Protein AF-A0A199W7E4-F1 (afdb_monomer)

pLDDT: mean 77.54, std 23.07, range [23.61, 98.75]

Sequence (574 aa):
AHVDGQVSFHVINKCPFRVWPAAAPNTGHPVIADGGGFLLQPGQGKQVKAPPTWSGRLWGRTGCSFGSGSGSGSGSGSEPAGCQTGDCQGLLSCNGTIGMPPATLVEVSLQEDKSKPSFYDVSLVDGYNLPIAVSTRAADRNCLINGCTKSPNSVCPRELSVTDGSGGAVVACKSACLAFDLDVFCCRNSYGTPETCKPTMYSKMFKDACPSYFSYAYDSPPPLVNCYSKEYKERKKEREKEKSPSTFPIPNSPKMAKLYAAIIIISVLSLCTWGAMCATFTIRNNCGYTVWPGMLSGAGTAPLSTTGFALASGQSSSMDVPSGWSGRFWGRTLCSADATTGVFSCATGDCGSGTVACSGTGAAPPATLAEFTLDGSGGMDFYDVSLVDGYNLPMLVVPQGGTAGNCTATGCLVDLNGVCPSDLKVVLSAANGGGAAVACKSACEAFGSPQYCCSGAYGNPSTCKPSAYSEFFKNACPRAYSYAYDDATSTFTCAGANYLITFCPSTASQKSSGVNSQAAGLPLVNDTMVFLGGDSEDDTSSSAASLAAAPRRALSFALALLTLSLLLLKQQLF

Mean predicted aligned error: 19.34 Å

Radius of gyration: 33.79 Å; Cα contacts (8 Å, |Δi|>4): 1189; chains: 1; bounding box: 88×108×89 Å

Organism: Ananas comosus (NCBI:txid4615)

Nearest PDB structures (foldseek):
  3zs3-assembly1_A  TM=9.527E-01  e=3.926E-29  Malus domestica
  2ahn-assembly1_A  TM=9.526E-01  e=4.901E-29  Prunus avium
  4l2j-assembly1_A  TM=9.135E-01  e=2.769E-21  Calotropis procera
  7p23-assembly2_B  TM=8.606E-01  e=9.909E-21  Puccinia graminis f. sp. tritici CRL 75-36-700-3
  1aun-assembly1_A  TM=9.208E-01  e=1.499E-19  Nicotiana tabacum

Foldseek 3Di:
DDPPQKDKDKDFAQDQAKKKKFWAFDPPFAGKDVLGIDIDHHGDIDIIIGHQFTWTKMFIFAQADAPPDPDDDDDDDDDDQFTLAQTQNSDRRNNRGGGQDPTWMKTWGGHSPLVWFTKIAIACQRWYQDWDWFADPPGDVLRIQHTFPADLQVQADPLQFDAPVPPRRGRTGGQPCRRPVDCLRQCDDQSVDLVQNDQDLQLVSVCNRRVLHHSHDNDPPHSMRTHGNDPDDDDDDDDDDDDDDDDDDDDDDDDDDDPDPPVVVVVVVPPPPPDFLWFKEKEFEQDQAKWKKAWAWDPPFDDFPFGIDIAGHGDMDMGTHGAQTWTKMWIFPQWDQDPPPRFIFGPFQTFPPSDRTNPRGGGQDPTWMKTWGALPDPQKIKIFIACQSFYFFWKKKAWAPFDDFQRFMYIQQADCQVVADPLFWDWDQDPVRDIGTGTGGFPCRRPVDCLRQCDDQSVDPVRRDDGSRLVVSCLFAVQHHSHDPPPQRPIGITHSTHMYMYTNDDPVVQPPTDADPSNNPPGRGNVSDDRDDDDDDDDDDDDDDDDDDDDDDDDDDDPDDPPPVVPPPVPPDD

Secondary structure (DSSP, 8-state):
------EEEEEE--SSS-B--EEEEPTTSPP-HHHHB--B-TT-EEEEEE-TT-EEEEE--BS-B--S--S-----S----B-SBS--TT-SS-TTPPPPSS--EEEEE--SSTTSPEEEEEE-TT-BSS---EE-SS--GGGEEPPPSS-GGGT--GGGEEE-SSS--EEEE--HHHHH--HHHHT-GGG-STTT----HHHHHHHHH-TTSB-STT-SS---EEE----S---------------------------SSSHHHHHHHGGG-----PEEEEEEE-SSS-BEEEEEEPTTSPPPS-SB--B-TT-EEEEEEPTT-EEEEEEEEEEEE-TTT--EEEEES--SSSSSS-TT--PPSS--EEEEETT-TTS-EEEEEE-TT-BSS-EEEEEES--EE----EEE-S--TTT--GGGEEEEEPTTS-EEEEEE--HHHHH--TTTTT-GGG-STTT----HHHHHHHHH-TTSB-STT-HHHH-EEEES-EEEEEES--GGGGGGPPPPSSSTT--SS-TTS-----PPP------------------------SSSGGGTSSS---

Solvent-accessible surface area (backbone atoms only — not comparable to full-atom values): 33000 Å² total; per-residue (Å²): 140,82,94,84,64,67,45,72,50,73,52,62,36,81,48,98,49,65,35,34,41,36,30,20,38,38,96,93,42,74,62,36,48,81,42,4,16,46,84,28,53,54,72,33,68,49,80,33,61,41,60,29,65,40,34,31,39,36,40,61,24,36,74,66,41,73,70,100,63,95,65,97,69,96,74,93,72,99,67,79,55,21,38,74,31,23,28,28,90,38,40,70,44,24,67,39,47,63,57,42,71,31,24,28,35,34,41,40,41,41,46,66,53,75,92,42,53,25,39,38,41,37,35,28,53,48,5,33,50,63,81,64,64,49,67,46,93,65,76,44,80,81,40,49,38,60,48,47,85,44,63,55,46,82,69,46,51,77,84,32,46,36,59,66,88,78,82,68,50,52,60,24,20,42,20,58,25,78,58,66,74,40,41,68,54,58,40,34,79,89,15,57,43,67,90,57,24,51,88,45,75,66,27,46,54,45,28,75,20,21,75,43,34,32,30,39,95,61,44,79,83,63,49,68,34,69,42,60,90,64,95,72,87,80,88,88,86,87,83,89,87,87,89,84,89,88,87,90,91,86,85,82,86,83,87,87,83,92,88,69,76,67,59,64,62,57,65,62,74,66,73,85,73,81,69,84,66,51,32,46,37,34,46,31,29,54,33,101,50,61,34,32,41,38,33,32,59,35,94,95,36,72,78,62,99,63,23,31,47,83,38,47,51,72,37,70,52,73,48,76,41,60,66,55,32,31,31,41,37,36,57,21,38,76,64,51,59,43,92,88,78,62,42,29,51,38,78,30,21,30,36,87,55,40,44,69,40,20,81,76,34,57,64,42,72,30,24,31,36,37,41,42,31,33,58,35,86,91,54,26,24,38,39,32,16,35,29,52,52,7,30,44,65,20,33,35,41,36,59,40,85,48,76,44,79,56,44,42,58,25,14,33,53,59,79,53,30,86,74,36,54,80,85,31,44,41,65,47,79,43,98,87,78,49,70,46,55,58,20,21,38,19,57,26,81,56,61,74,38,44,66,54,58,40,31,79,92,15,59,44,74,90,61,24,62,90,45,77,65,30,46,51,48,28,61,54,13,46,24,19,23,29,39,97,72,42,56,93,59,17,71,35,37,24,18,80,40,29,39,40,39,28,33,40,49,61,79,79,65,66,83,77,60,57,84,37,92,83,52,64,85,62,50,61,54,38,80,77,61,84,76,83,71,85,78,78,92,79,90,80,90,85,89,85,84,89,82,89,87,84,89,82,87,87,87,87,87,85,96,82,78,84,79,65,70,82,72,72,69,84,75,75,75,136

InterPro domains:
  IPR001938 Thaumatin family [PF00314] (13-232)
  IPR001938 Thaumatin family [PF00314] (285-505)
  IPR001938 Thaumatin family [PR00347] (280-292)
  IPR001938 Thaumatin family [PR00347] (328-339)
  IPR001938 Thaumatin family [PR00347] (381-397)
  IPR001938 Thaumatin family [PR00347] (495-504)
  IPR001938 Thaumatin family [PS51367] (9-227)
  IPR001938 Thaumatin family [PS51367] (279-505)
  IPR001938 Thaumatin family [PTHR31048] (269-505)
  IPR001938 Thaumatin family [SM00205] (9-233)
  IPR001938 Thaumatin family [SM00205] (281-505)
  IPR017949 Thaumatin, conserved site [PS00316] (342-358)
  IPR037176 Osmotin/thaumatin-like superfamily [G3DSA:2.60.110.10] (7-235)
  IPR037176 Osmotin/thaumatin-like superfamily [G3DSA:2.60.110.10] (279-505)
  IPR037176 Osmotin/thaumatin-like superfamily [SSF49870] (9-233)
  IPR037176 Osmotin/thaumatin-like superfamily [SSF49870] (279-506)

Structure (mmCIF, N/CA/C/O backbone):
data_AF-A0A199W7E4-F1
#
_entry.id   AF-A0A199W7E4-F1
#
loop_
_atom_site.group_PDB
_atom_site.id
_atom_site.type_symbol
_atom_site.label_atom_id
_atom_site.label_alt_id
_atom_site.label_comp_id
_atom_site.label_asym_id
_atom_site.label_entity_id
_atom_site.label_seq_id
_atom_site.pdbx_PDB_ins_code
_atom_site.Cartn_x
_atom_site.Cartn_y
_atom_site.Cartn_z
_atom_site.occupancy
_atom_site.B_iso_or_equiv
_atom_site.auth_seq_id
_atom_site.auth_comp_id
_atom_site.auth_asym_id
_atom_site.auth_atom_id
_atom_site.pdbx_PDB_model_num
ATOM 1 N N . ALA A 1 1 ? -27.352 -1.683 56.230 1.00 33.16 1 ALA A N 1
ATOM 2 C CA . ALA A 1 1 ? -26.267 -1.444 55.256 1.00 33.16 1 ALA A CA 1
ATOM 3 C C . ALA A 1 1 ? -26.898 -1.205 53.891 1.00 33.16 1 ALA A C 1
ATOM 5 O O . ALA A 1 1 ? -27.789 -1.965 53.538 1.00 33.16 1 ALA A O 1
ATOM 6 N N . HIS A 1 2 ? -26.491 -0.161 53.167 1.00 28.25 2 HIS A N 1
ATOM 7 C CA . HIS A 1 2 ? -26.957 0.127 51.805 1.00 28.25 2 HIS A CA 1
ATOM 8 C C . HIS A 1 2 ? -25.757 -0.019 50.865 1.00 28.25 2 HIS A C 1
ATOM 10 O O . HIS A 1 2 ? -24.744 0.644 51.076 1.00 28.25 2 HIS A O 1
ATOM 16 N N . VAL A 1 3 ? -25.838 -0.914 49.878 1.00 39.19 3 VAL A N 1
ATOM 17 C CA . VAL A 1 3 ? -24.783 -1.094 48.866 1.00 39.19 3 VAL A CA 1
ATOM 18 C C . VAL A 1 3 ? -25.132 -0.203 47.682 1.00 39.19 3 VAL A C 1
ATOM 20 O O . VAL A 1 3 ? -25.842 -0.625 46.773 1.00 39.19 3 VAL A O 1
ATOM 23 N N . ASP A 1 4 ? -24.685 1.051 47.734 1.00 46.12 4 ASP A N 1
ATOM 24 C CA . ASP A 1 4 ? -25.106 2.096 46.797 1.00 46.12 4 ASP A CA 1
ATOM 25 C C . ASP A 1 4 ? -23.898 2.693 46.056 1.00 46.12 4 ASP A C 1
ATOM 27 O O . ASP A 1 4 ? -23.243 3.632 46.509 1.00 46.12 4 ASP A O 1
ATOM 31 N N . GLY A 1 5 ? -23.544 2.058 44.935 1.00 60.34 5 GLY A N 1
ATOM 32 C CA . GLY A 1 5 ? -22.316 2.357 44.191 1.00 60.34 5 GLY A CA 1
ATOM 33 C C . GLY A 1 5 ? -22.084 1.509 42.935 1.00 60.34 5 GLY A C 1
ATOM 34 O O . GLY A 1 5 ? -20.946 1.357 42.513 1.00 60.34 5 GLY A O 1
ATOM 35 N N . GLN A 1 6 ? -23.124 0.916 42.339 1.00 71.62 6 GLN A N 1
ATOM 36 C CA . GLN A 1 6 ? -22.974 0.103 41.122 1.00 71.62 6 GLN A CA 1
ATOM 37 C C . GLN A 1 6 ? -22.998 0.967 39.856 1.00 71.62 6 GLN A C 1
ATOM 39 O O . GLN A 1 6 ? -23.908 1.774 39.659 1.00 71.62 6 GLN A O 1
ATOM 44 N N . VAL A 1 7 ? -22.047 0.741 38.948 1.00 81.25 7 VAL A N 1
ATOM 45 C CA . VAL A 1 7 ? -22.056 1.357 37.614 1.00 81.25 7 VAL A CA 1
ATOM 46 C C . VAL A 1 7 ? -23.039 0.601 36.721 1.00 81.25 7 VAL A C 1
ATOM 48 O O . VAL A 1 7 ? -23.151 -0.621 36.795 1.00 81.25 7 VAL A O 1
ATOM 51 N N . SER A 1 8 ? -23.792 1.331 35.895 1.00 87.50 8 SER A N 1
ATOM 52 C CA . SER A 1 8 ? -24.860 0.774 35.056 1.00 87.50 8 SER A CA 1
ATOM 53 C C . SER A 1 8 ? -24.598 1.030 33.572 1.00 87.50 8 SER A C 1
ATOM 55 O O . SER A 1 8 ? -24.928 2.096 33.043 1.00 87.50 8 SER A O 1
ATOM 57 N N . PHE A 1 9 ? -24.049 0.032 32.882 1.00 90.00 9 PHE A N 1
ATOM 58 C CA . PHE A 1 9 ? -23.959 0.022 31.424 1.00 90.00 9 PHE A CA 1
ATOM 59 C C . PHE A 1 9 ? -25.364 -0.087 30.818 1.00 90.00 9 PHE A C 1
ATOM 61 O O . PHE A 1 9 ? -26.218 -0.817 31.320 1.00 90.00 9 PHE A O 1
ATOM 68 N N . HIS A 1 10 ? -25.615 0.643 29.734 1.00 91.19 10 HIS A N 1
ATOM 69 C CA . HIS A 1 10 ? -26.895 0.634 29.025 1.00 91.19 10 HIS A CA 1
ATOM 70 C C . HIS A 1 10 ? -26.652 0.154 27.594 1.00 91.19 10 HIS A C 1
ATOM 72 O O . HIS A 1 10 ? -26.363 0.947 26.702 1.00 91.19 10 HIS A O 1
ATOM 78 N N . VAL A 1 11 ? -26.718 -1.163 27.396 1.00 93.62 11 VAL A N 1
ATOM 79 C CA . VAL A 1 11 ? -26.432 -1.802 26.107 1.00 93.62 11 VAL A CA 1
ATOM 80 C C . VAL A 1 11 ? -27.688 -1.721 25.245 1.00 93.62 11 VAL A C 1
ATOM 82 O O . VAL A 1 11 ? -28.741 -2.199 25.665 1.00 93.62 11 VAL A O 1
ATOM 85 N N . ILE A 1 12 ? -27.600 -1.098 24.067 1.00 93.50 12 ILE A N 1
ATOM 86 C CA . ILE A 1 12 ? -28.739 -0.858 23.167 1.00 93.50 12 ILE A CA 1
ATOM 87 C C . ILE A 1 12 ? -28.395 -1.382 21.774 1.00 93.50 12 ILE A C 1
ATOM 89 O O . ILE A 1 12 ? -27.445 -0.909 21.153 1.00 93.50 12 ILE A O 1
ATOM 93 N N . ASN A 1 13 ? -29.189 -2.321 21.263 1.00 95.12 13 ASN A N 1
ATOM 94 C CA . ASN A 1 13 ? -29.052 -2.808 19.899 1.00 95.12 13 ASN A CA 1
ATOM 95 C C . ASN A 1 13 ? -29.712 -1.815 18.927 1.00 95.12 13 ASN A C 1
ATOM 97 O O . ASN A 1 13 ? -30.933 -1.670 18.911 1.00 95.12 13 ASN A O 1
ATOM 101 N N . LYS A 1 14 ? -28.903 -1.139 18.105 1.00 92.94 14 LYS A N 1
ATOM 102 C CA . LYS A 1 14 ? -29.370 -0.279 17.001 1.00 92.94 14 LYS A CA 1
ATOM 103 C C . LYS A 1 14 ? -29.241 -0.937 15.620 1.00 92.94 14 LYS A C 1
ATOM 105 O O . LYS A 1 14 ? -29.553 -0.299 14.619 1.00 92.94 14 LYS A O 1
ATOM 110 N N . CYS A 1 15 ? -28.781 -2.184 15.548 1.00 91.44 15 CYS A N 1
ATOM 111 C CA . CYS A 1 15 ? -28.706 -2.939 14.303 1.00 91.44 15 CYS A CA 1
ATOM 112 C C . CYS A 1 15 ? -30.115 -3.386 13.859 1.00 91.44 15 CYS A C 1
ATOM 114 O O . CYS A 1 15 ? -30.977 -3.626 14.707 1.00 91.44 15 CYS A O 1
ATOM 116 N N . PRO A 1 16 ? -30.359 -3.570 12.548 1.00 91.81 16 PRO A N 1
ATOM 117 C CA . PRO A 1 16 ? -31.637 -4.072 12.030 1.00 91.81 16 PRO A CA 1
ATOM 118 C C . PRO A 1 16 ? -31.847 -5.583 12.267 1.00 91.81 16 PRO A C 1
ATOM 120 O O . PRO A 1 16 ? -32.847 -6.144 11.829 1.00 91.81 16 PRO A O 1
ATOM 123 N N . PHE A 1 17 ? -30.917 -6.252 12.953 1.00 92.44 17 PHE A N 1
ATOM 124 C CA . PHE A 1 17 ? -30.911 -7.690 13.223 1.00 92.44 17 PHE A CA 1
ATOM 125 C C . PHE A 1 17 ? -30.675 -7.989 14.713 1.00 92.44 17 PHE A C 1
ATOM 127 O O . PHE A 1 17 ? -30.262 -7.123 15.489 1.00 92.44 17 PHE A O 1
ATOM 134 N N . ARG A 1 18 ? -30.941 -9.236 15.125 1.00 94.62 18 ARG A N 1
ATOM 135 C CA . ARG A 1 18 ? -30.674 -9.720 16.490 1.00 94.62 18 ARG A CA 1
ATOM 136 C C . ARG A 1 18 ? -29.175 -9.692 16.787 1.00 94.62 18 ARG A C 1
ATOM 138 O O . ARG A 1 18 ? -28.386 -10.229 16.013 1.00 94.62 18 ARG A O 1
ATOM 145 N N . VAL A 1 19 ? -28.811 -9.115 17.927 1.00 95.81 19 VAL A N 1
ATOM 146 C CA . VAL A 1 19 ? -27.446 -9.131 18.469 1.00 95.81 19 VAL A CA 1
ATOM 147 C C . VAL A 1 19 ? -27.499 -9.801 19.832 1.00 95.81 19 VAL A C 1
ATOM 149 O O . VAL A 1 19 ? -28.444 -9.587 20.593 1.00 95.81 19 VAL A O 1
ATOM 152 N N . TRP A 1 20 ? -26.477 -10.584 20.162 1.00 96.50 20 TRP A N 1
ATOM 153 C CA . TRP A 1 20 ? -26.335 -11.191 21.481 1.00 96.50 20 TRP A CA 1
ATOM 154 C C . TRP A 1 20 ? -25.120 -10.607 22.204 1.00 96.50 20 TRP A C 1
ATOM 156 O O . TRP A 1 20 ? -24.016 -11.138 22.053 1.00 96.50 20 TRP A O 1
ATOM 166 N N . PRO A 1 21 ? -25.270 -9.502 22.961 1.00 96.62 21 PRO A N 1
ATOM 167 C CA . PRO A 1 21 ? -24.184 -8.986 23.776 1.00 96.62 21 PRO A CA 1
ATOM 168 C C . PRO A 1 21 ? -23.627 -10.033 24.744 1.00 96.62 21 PRO A C 1
ATOM 170 O O . PRO A 1 21 ? -24.327 -10.954 25.183 1.00 96.62 21 PRO A O 1
ATOM 173 N N . ALA A 1 22 ? -22.357 -9.862 25.079 1.00 95.50 22 ALA A N 1
ATOM 174 C CA . ALA A 1 22 ? -21.629 -10.671 26.038 1.00 95.50 22 ALA A CA 1
ATOM 175 C C . ALA A 1 22 ? -20.619 -9.820 26.817 1.00 95.50 22 ALA A C 1
ATOM 177 O O . ALA A 1 22 ? -20.284 -8.705 26.408 1.00 95.50 22 ALA A O 1
ATOM 178 N N . ALA A 1 23 ? -20.185 -10.332 27.968 1.00 94.69 23 ALA A N 1
ATOM 179 C CA . ALA A 1 23 ? -19.208 -9.676 28.827 1.00 94.69 23 ALA A CA 1
ATOM 180 C C . ALA A 1 23 ? -18.356 -10.698 29.591 1.00 94.69 23 ALA A C 1
ATOM 182 O O . ALA A 1 23 ? -18.888 -11.636 30.191 1.00 94.69 23 ALA A O 1
ATOM 183 N N . ALA A 1 24 ? -17.045 -10.462 29.624 1.00 92.88 24 ALA A N 1
ATOM 184 C CA . ALA A 1 24 ? -16.061 -11.276 30.328 1.00 92.88 24 ALA A CA 1
ATOM 185 C C . ALA A 1 24 ? -15.242 -10.380 31.277 1.00 92.88 24 ALA A C 1
ATOM 187 O O . ALA A 1 24 ? -14.741 -9.339 30.843 1.00 92.88 24 ALA A O 1
ATOM 188 N N . PRO A 1 25 ? -15.118 -10.730 32.568 1.00 90.69 25 PRO A N 1
ATOM 189 C CA . PRO A 1 25 ? -14.286 -9.986 33.504 1.00 90.69 25 PRO A CA 1
ATOM 190 C C . PRO A 1 25 ? -12.796 -10.241 33.254 1.00 90.69 25 PRO A C 1
ATOM 192 O O . PRO A 1 25 ? -12.405 -11.322 32.814 1.00 90.69 25 PRO A O 1
ATOM 195 N N . ASN A 1 26 ? -11.954 -9.280 33.629 1.00 86.19 26 ASN A N 1
ATOM 196 C CA . ASN A 1 26 ? -10.534 -9.545 33.847 1.00 86.19 26 ASN A CA 1
ATOM 197 C C . ASN A 1 26 ? -10.338 -10.316 35.169 1.00 86.19 26 ASN A C 1
ATOM 199 O O . ASN A 1 26 ? -11.190 -10.275 36.063 1.00 86.19 26 ASN A O 1
ATOM 203 N N . THR A 1 27 ? -9.220 -11.036 35.299 1.00 84.12 27 THR A N 1
ATOM 204 C CA . THR A 1 27 ? -8.922 -11.913 36.446 1.00 84.12 27 THR A CA 1
ATOM 205 C C . THR A 1 27 ? -9.117 -11.200 37.787 1.00 84.12 27 THR A C 1
ATOM 207 O O . THR A 1 27 ? -8.479 -10.187 38.056 1.00 84.12 27 THR A O 1
ATOM 210 N N . GLY A 1 28 ? -9.988 -11.748 38.640 1.00 82.75 28 GLY A N 1
ATOM 211 C CA . GLY A 1 28 ? -10.334 -11.181 39.951 1.00 82.75 28 GLY A CA 1
ATOM 212 C C . GLY A 1 28 ? -11.639 -10.374 39.991 1.00 82.75 28 GLY A C 1
ATOM 213 O O . GLY A 1 28 ? -12.135 -10.097 41.082 1.00 82.75 28 GLY A O 1
ATOM 214 N N . HIS A 1 29 ? -12.246 -10.046 38.845 1.00 89.06 29 HIS A N 1
ATOM 215 C CA . HIS A 1 29 ? -13.556 -9.388 38.786 1.00 89.06 29 HIS A CA 1
ATOM 216 C C . HIS A 1 29 ? -14.704 -10.395 38.546 1.00 89.06 29 HIS A C 1
ATOM 218 O O . HIS A 1 29 ? -14.497 -11.441 37.929 1.00 89.06 29 HIS A O 1
ATOM 224 N N . PRO A 1 30 ? -15.937 -10.113 39.015 1.00 91.00 30 PRO A N 1
ATOM 225 C CA . PRO A 1 30 ? -17.079 -11.003 38.814 1.00 91.00 30 PRO A CA 1
ATOM 226 C C . PRO A 1 30 ? -17.654 -10.923 37.392 1.00 91.00 30 PRO A C 1
ATOM 228 O O . PRO A 1 30 ? -17.630 -9.873 36.743 1.00 91.00 30 PRO A O 1
ATOM 231 N N . VAL A 1 31 ? -18.253 -12.029 36.944 1.00 91.38 31 VAL A N 1
ATOM 232 C CA . VAL A 1 31 ? -19.060 -12.085 35.716 1.00 91.38 31 VAL A CA 1
ATOM 233 C C . VAL A 1 31 ? -20.321 -11.229 35.896 1.00 91.38 31 VAL A C 1
ATOM 235 O O . VAL A 1 31 ? -21.041 -11.366 36.884 1.00 91.38 31 VAL A O 1
ATOM 238 N N . ILE A 1 32 ? -20.585 -10.343 34.935 1.00 91.88 32 ILE A N 1
ATOM 239 C CA . ILE A 1 32 ? -21.776 -9.475 34.888 1.00 91.88 32 ILE A CA 1
ATOM 240 C C . ILE A 1 32 ? -22.780 -10.006 33.846 1.00 91.88 32 ILE A C 1
ATOM 242 O O . ILE A 1 32 ? -22.623 -11.116 33.346 1.00 91.88 32 ILE A O 1
ATOM 246 N N . ALA A 1 33 ? -23.811 -9.232 33.490 1.00 85.88 33 ALA A N 1
ATOM 247 C CA . ALA A 1 33 ? -24.683 -9.521 32.340 1.00 85.88 33 ALA A CA 1
ATOM 248 C C . ALA A 1 33 ? -25.373 -10.908 32.357 1.00 85.88 33 ALA A C 1
ATOM 250 O O . ALA A 1 33 ? -25.388 -11.599 31.342 1.00 85.88 33 ALA A O 1
ATOM 251 N N . ASP A 1 34 ? -25.951 -11.298 33.499 1.00 79.12 34 ASP A N 1
ATOM 252 C CA . ASP A 1 34 ? -26.738 -12.532 33.692 1.00 79.12 34 ASP A CA 1
ATOM 253 C C . ASP A 1 34 ? -26.006 -13.805 33.217 1.00 79.12 34 ASP A C 1
ATOM 255 O O . ASP A 1 34 ? -26.480 -14.572 32.377 1.00 79.12 34 ASP A O 1
ATOM 259 N N . GLY A 1 35 ? -24.793 -14.001 33.745 1.00 79.00 35 GLY A N 1
ATOM 260 C CA . GLY A 1 35 ? -23.896 -15.080 33.325 1.00 79.00 35 GLY A CA 1
ATOM 261 C C . GLY A 1 35 ? -23.082 -14.739 32.075 1.00 79.00 35 GLY A C 1
ATOM 262 O O . GLY A 1 35 ? -22.671 -15.635 31.349 1.00 79.00 35 GLY A O 1
ATOM 263 N N . GLY A 1 36 ? -22.830 -13.461 31.797 1.00 83.62 36 GLY A N 1
ATOM 264 C CA . GLY A 1 36 ? -21.912 -13.019 30.747 1.00 83.62 36 GLY A CA 1
ATOM 265 C C . GL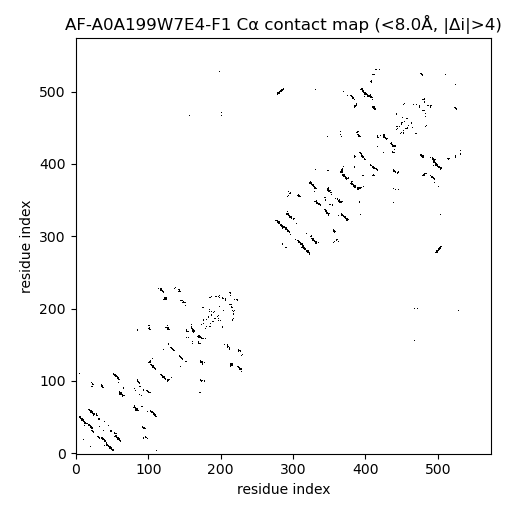Y A 1 36 ? -22.498 -12.965 29.336 1.00 83.62 36 GLY A C 1
ATOM 266 O O . GLY A 1 36 ? -21.728 -12.825 28.392 1.00 83.62 36 GLY A O 1
ATOM 267 N N . GLY A 1 37 ? -23.820 -13.055 29.150 1.00 91.50 37 GLY A N 1
ATOM 268 C CA . GLY A 1 37 ? -24.423 -12.926 27.819 1.00 91.50 37 GLY A CA 1
ATOM 269 C C . GLY A 1 37 ? -25.952 -12.964 27.776 1.00 91.50 37 GLY A C 1
ATOM 270 O O . GLY A 1 37 ? -26.604 -13.564 28.624 1.00 91.50 37 GLY A O 1
ATOM 271 N N . PHE A 1 38 ? -26.536 -12.271 26.793 1.00 94.19 38 PHE A N 1
ATOM 272 C CA . PHE A 1 38 ? -27.989 -12.148 26.611 1.00 94.19 38 PHE A CA 1
ATOM 273 C C . PHE A 1 38 ? -28.361 -11.779 25.163 1.00 94.19 38 PHE A C 1
ATOM 275 O O . PHE A 1 38 ? -27.502 -11.396 24.379 1.00 94.19 38 PHE A O 1
ATOM 282 N N . LEU A 1 39 ? -29.649 -11.868 24.809 1.00 94.31 39 LEU A N 1
ATOM 283 C CA . LEU A 1 39 ? -30.208 -11.419 23.522 1.00 94.31 39 LEU A CA 1
ATOM 284 C C . LEU A 1 39 ? -30.704 -9.961 23.596 1.00 94.31 39 LEU A C 1
ATOM 286 O O . LEU A 1 39 ? -31.342 -9.579 24.577 1.00 94.31 39 LEU A O 1
ATOM 290 N N . LEU A 1 40 ? -30.503 -9.193 22.520 1.00 95.81 40 LEU A N 1
ATOM 291 C CA . LEU A 1 40 ? -31.241 -7.965 22.208 1.00 95.81 40 LEU A CA 1
ATOM 292 C C . LEU A 1 40 ? -31.863 -8.028 20.803 1.00 95.81 40 LEU A C 1
ATOM 294 O O . LEU A 1 40 ? -31.167 -8.174 19.793 1.00 95.81 40 LEU A O 1
ATOM 298 N N . GLN A 1 41 ? -33.177 -7.827 20.732 1.00 96.25 41 GLN A N 1
ATOM 299 C CA . GLN A 1 41 ? -33.892 -7.549 19.483 1.00 96.25 41 GLN A CA 1
ATOM 300 C C . GLN A 1 41 ? -33.492 -6.172 18.906 1.00 96.25 41 GLN A C 1
ATOM 302 O O . GLN A 1 41 ? -32.987 -5.327 19.653 1.00 96.25 41 GLN A O 1
ATOM 307 N N . PRO A 1 42 ? -33.720 -5.904 17.606 1.00 95.31 42 PRO A N 1
ATOM 308 C CA . PRO A 1 42 ? -33.556 -4.569 17.025 1.00 95.31 42 PRO A CA 1
ATOM 309 C C . PRO A 1 42 ? -34.284 -3.486 17.836 1.00 95.31 42 PRO A C 1
ATOM 311 O O . PRO A 1 42 ? -35.449 -3.644 18.195 1.00 95.31 42 PRO A O 1
ATOM 314 N N . GLY A 1 43 ? -33.590 -2.394 18.158 1.00 91.88 43 GLY A N 1
ATOM 315 C CA . GLY A 1 43 ? -34.104 -1.291 18.980 1.00 91.88 43 GLY A CA 1
ATOM 316 C C . GLY A 1 43 ? -34.168 -1.563 20.491 1.00 91.88 43 GLY A C 1
ATOM 317 O O . GLY A 1 43 ? -34.397 -0.631 21.262 1.00 91.88 43 GLY A O 1
ATOM 318 N N . GLN A 1 44 ? -33.953 -2.802 20.947 1.00 96.06 44 GLN A N 1
ATOM 319 C CA . GLN A 1 44 ? -34.032 -3.159 22.365 1.00 96.06 44 GLN A CA 1
ATOM 320 C C . GLN A 1 44 ? -32.788 -2.694 23.136 1.00 96.06 44 GLN A C 1
ATOM 322 O O . GLN A 1 44 ? -31.659 -2.808 22.658 1.00 96.06 44 GLN A O 1
ATOM 327 N N . GLY A 1 45 ? -32.990 -2.239 24.376 1.00 93.38 45 GLY A N 1
ATOM 328 C CA . GLY A 1 45 ? -31.917 -1.984 25.336 1.00 93.38 45 GLY A CA 1
ATOM 329 C C . GLY A 1 45 ? -32.056 -2.796 26.623 1.00 93.38 45 GLY A C 1
ATOM 330 O O . GLY A 1 45 ? -33.164 -3.158 27.019 1.00 93.38 45 GLY A O 1
ATOM 331 N N . LYS A 1 46 ? -30.929 -3.054 27.293 1.00 93.62 46 LYS A N 1
ATOM 332 C CA . LYS A 1 46 ? -30.853 -3.691 28.616 1.00 93.62 46 LYS A CA 1
ATOM 333 C C . LYS A 1 46 ? -29.828 -2.970 29.494 1.00 93.62 46 LYS A C 1
ATOM 335 O O . LYS A 1 46 ? -28.747 -2.602 29.031 1.00 93.62 46 LYS A O 1
ATOM 340 N N . GLN A 1 47 ? -30.164 -2.781 30.768 1.00 92.38 47 GLN A N 1
ATOM 341 C CA . GLN A 1 47 ? -29.210 -2.315 31.772 1.00 92.38 47 GLN A CA 1
ATOM 342 C C . GLN A 1 47 ? -28.392 -3.503 32.292 1.00 92.38 47 GLN A C 1
ATOM 344 O O . GLN A 1 47 ? -28.959 -4.521 32.682 1.00 92.38 47 GLN A O 1
ATOM 349 N N . VAL A 1 48 ? -27.070 -3.354 32.331 1.00 91.75 48 VAL A N 1
ATOM 350 C CA . VAL A 1 48 ? -26.138 -4.295 32.960 1.00 91.75 48 VAL A CA 1
ATOM 351 C C . VAL A 1 48 ? -25.436 -3.563 34.096 1.00 91.75 48 VAL A C 1
ATOM 353 O O . VAL A 1 48 ? -24.831 -2.514 33.875 1.00 91.75 48 VAL A O 1
ATOM 356 N N . LYS A 1 49 ? -25.517 -4.103 35.313 1.00 90.31 49 LYS A N 1
ATOM 357 C CA . LYS A 1 49 ? -24.839 -3.537 36.484 1.00 90.31 49 LYS A CA 1
ATOM 358 C C . LYS A 1 49 ? -23.468 -4.178 36.685 1.00 90.31 49 LYS A C 1
ATOM 360 O O . LYS A 1 49 ? -23.316 -5.379 36.468 1.00 90.31 49 LYS A O 1
ATOM 365 N N . ALA A 1 50 ? -22.503 -3.383 37.130 1.00 89.44 50 ALA A N 1
ATOM 366 C CA . ALA A 1 50 ? -21.144 -3.807 37.442 1.00 89.44 50 ALA A CA 1
ATOM 367 C C . ALA A 1 50 ? -20.644 -3.170 38.758 1.00 89.44 50 ALA A C 1
ATOM 369 O O . ALA A 1 50 ? -21.104 -2.082 39.130 1.00 89.44 50 ALA A O 1
ATOM 370 N N . PRO A 1 51 ? -19.705 -3.820 39.474 1.00 89.38 51 PRO A N 1
ATOM 371 C CA . PRO A 1 51 ? -18.966 -3.199 40.574 1.00 89.38 51 PRO A CA 1
ATOM 372 C C . PRO A 1 51 ? -18.273 -1.887 40.158 1.00 89.38 51 PRO A C 1
ATOM 374 O O . PRO A 1 51 ? -17.843 -1.774 39.009 1.00 89.38 51 PRO A O 1
ATOM 377 N N . PRO A 1 52 ? -18.087 -0.917 41.073 1.00 81.50 52 PRO A N 1
ATOM 378 C CA . PRO A 1 52 ? -17.441 0.362 40.756 1.00 81.50 52 PRO A CA 1
ATOM 379 C C . PRO A 1 52 ? -15.949 0.245 40.402 1.00 81.50 52 PRO A C 1
ATOM 381 O O . PRO A 1 52 ? -15.392 1.161 39.809 1.00 81.50 52 PRO A O 1
ATOM 384 N N . THR A 1 53 ? -15.316 -0.882 40.728 1.00 84.56 53 THR A N 1
ATOM 385 C CA . THR A 1 53 ? -13.925 -1.229 40.390 1.00 84.56 53 THR A CA 1
ATOM 386 C C . THR A 1 53 ? -13.815 -2.278 39.277 1.00 84.56 53 THR A C 1
ATOM 388 O O . THR A 1 53 ? -12.755 -2.869 39.094 1.00 84.56 53 THR A O 1
ATOM 391 N N . TRP A 1 54 ? -14.904 -2.596 38.564 1.00 89.88 54 TRP A N 1
ATOM 392 C CA . TRP A 1 54 ? -14.901 -3.673 37.567 1.00 89.88 54 TRP A CA 1
ATOM 393 C C . TRP A 1 54 ? -14.011 -3.349 36.362 1.00 89.88 54 TRP A C 1
ATOM 395 O O . TRP A 1 54 ? -14.144 -2.286 35.752 1.00 89.88 54 TRP A O 1
ATOM 405 N N . SER A 1 55 ? -13.161 -4.303 35.984 1.00 88.12 55 SER A N 1
ATOM 406 C CA . SER A 1 55 ? -12.459 -4.304 34.704 1.00 88.12 55 SER A CA 1
ATOM 407 C C . SER A 1 55 ? -12.752 -5.585 33.925 1.00 88.12 55 SER A C 1
ATOM 409 O O . SER A 1 55 ? -12.906 -6.667 34.500 1.00 88.12 55 SER A O 1
ATOM 411 N N . GLY A 1 56 ? -12.845 -5.453 32.606 1.00 88.94 56 GLY A N 1
ATOM 412 C CA . GLY A 1 56 ? -13.192 -6.532 31.693 1.00 88.94 56 GLY A CA 1
ATOM 413 C C . GLY A 1 56 ? -13.561 -6.007 30.311 1.00 88.94 56 GLY A C 1
ATOM 414 O O . GLY A 1 56 ? -13.365 -4.831 29.998 1.00 88.94 56 GLY A O 1
ATOM 415 N N . ARG A 1 57 ? -14.113 -6.901 29.492 1.00 93.44 57 ARG A N 1
ATOM 416 C CA . ARG A 1 57 ? -14.455 -6.665 28.087 1.00 93.44 57 ARG A CA 1
ATOM 417 C C . ARG A 1 57 ? -15.930 -6.941 27.820 1.00 93.44 57 ARG A C 1
ATOM 419 O O . ARG A 1 57 ? -16.505 -7.857 28.411 1.00 93.44 57 ARG A O 1
ATOM 426 N N . LEU A 1 58 ? -16.532 -6.179 26.910 1.00 95.25 58 LEU A N 1
ATOM 427 C CA . LEU A 1 58 ? -17.878 -6.412 26.376 1.00 95.25 58 LEU A CA 1
ATOM 428 C C . LEU A 1 58 ? -17.829 -6.469 24.847 1.00 95.25 58 LEU A C 1
ATOM 430 O O . LEU A 1 58 ? -17.072 -5.731 24.229 1.00 95.25 58 LEU A O 1
ATOM 434 N N . TRP A 1 59 ? -18.654 -7.309 24.224 1.00 97.00 59 TRP A N 1
ATOM 435 C CA . TRP A 1 59 ? -18.749 -7.404 22.762 1.00 97.00 59 TRP A CA 1
ATOM 436 C C . TRP A 1 59 ? -20.162 -7.794 22.318 1.00 97.00 59 TRP A C 1
ATOM 438 O O . TRP A 1 59 ? -21.011 -8.170 23.131 1.00 97.00 59 TRP A O 1
ATOM 448 N N . GLY A 1 60 ? -20.432 -7.679 21.018 1.00 95.44 60 GLY A N 1
ATOM 449 C CA . GLY A 1 60 ? -21.666 -8.157 20.393 1.00 95.44 60 GLY A CA 1
ATOM 450 C C . GLY A 1 60 ? -21.415 -9.393 19.533 1.00 95.44 60 GLY A C 1
ATOM 451 O O . GLY A 1 60 ? -20.357 -9.519 18.922 1.00 95.44 60 GLY A O 1
ATOM 452 N N . ARG A 1 61 ? -22.398 -10.295 19.467 1.00 95.94 61 ARG A N 1
ATOM 453 C CA . ARG A 1 61 ? -22.348 -11.529 18.667 1.00 95.94 61 ARG A CA 1
ATOM 454 C C . ARG A 1 61 ? -23.467 -11.561 17.632 1.00 95.94 61 ARG A C 1
ATOM 456 O O . ARG A 1 61 ? -24.566 -11.065 17.907 1.00 95.94 61 ARG A O 1
ATOM 463 N N . THR A 1 62 ? -23.199 -12.151 16.468 1.00 93.19 62 THR A N 1
ATOM 464 C CA . THR A 1 62 ? -24.144 -12.242 15.337 1.00 93.19 62 THR A CA 1
ATOM 465 C C . THR A 1 62 ? -24.324 -13.680 14.850 1.00 93.19 62 THR A C 1
ATOM 467 O O . THR A 1 62 ? -23.527 -14.561 15.170 1.00 93.19 62 THR A O 1
ATOM 470 N N . GLY A 1 63 ? -25.397 -13.921 14.086 1.00 89.88 63 GLY A N 1
ATOM 471 C CA . GLY A 1 63 ? -25.659 -15.221 13.457 1.00 89.88 63 GLY A CA 1
ATOM 472 C C . GLY A 1 63 ? -25.865 -16.371 14.448 1.00 89.88 63 GLY A C 1
ATOM 473 O O . GLY A 1 63 ? -25.477 -17.491 14.149 1.00 89.88 63 GLY A O 1
ATOM 474 N N . CYS A 1 64 ? -26.410 -16.101 15.640 1.00 91.06 64 CYS A N 1
ATOM 475 C CA . CYS A 1 64 ? -26.493 -17.107 16.698 1.00 91.06 64 CYS A CA 1
ATOM 476 C C . CYS A 1 64 ? -27.715 -18.032 16.582 1.00 91.06 64 CYS A C 1
ATOM 478 O O . CYS A 1 64 ? -28.858 -17.555 16.560 1.00 91.06 64 CYS A O 1
ATOM 480 N N . SER A 1 65 ? -27.468 -19.346 16.617 1.00 87.62 65 SER A N 1
ATOM 481 C CA . SER A 1 65 ? -28.459 -20.385 16.918 1.00 87.62 65 SER A CA 1
ATOM 482 C C . SER A 1 65 ? -28.131 -20.995 18.281 1.00 87.62 65 SER A C 1
ATOM 484 O O . SER A 1 65 ? -27.085 -21.611 18.472 1.00 87.62 65 SER A O 1
ATOM 486 N N . PHE A 1 66 ? -29.026 -20.810 19.251 1.00 83.31 66 PHE A N 1
ATOM 487 C CA . PHE A 1 66 ? -28.967 -21.498 20.538 1.00 83.31 66 PHE A CA 1
ATOM 488 C C . PHE A 1 66 ? -30.182 -22.416 20.618 1.00 83.31 66 PHE A C 1
ATOM 490 O O . PHE A 1 66 ? -31.316 -21.932 20.596 1.00 83.31 66 PHE A O 1
ATOM 497 N N . GLY A 1 67 ? -29.944 -23.728 20.694 1.00 62.28 67 GLY A N 1
ATOM 498 C CA . GLY A 1 67 ? -31.011 -24.721 20.805 1.00 62.28 67 GLY A CA 1
ATOM 499 C C . GLY A 1 67 ? -31.926 -24.438 21.999 1.00 62.28 67 GLY A C 1
ATOM 500 O O . GLY A 1 67 ? -31.478 -23.969 23.049 1.00 62.28 67 GLY A O 1
ATOM 501 N N . SER A 1 68 ? -33.222 -24.715 21.849 1.00 49.25 68 SER A N 1
ATOM 502 C CA . SER A 1 68 ? -34.249 -24.452 22.865 1.00 49.25 68 SER A CA 1
ATOM 503 C C . SER A 1 68 ? -34.182 -25.453 24.029 1.00 49.25 68 SER A C 1
ATOM 505 O O . SER A 1 68 ? -35.075 -26.279 24.210 1.00 49.25 68 SER A O 1
ATOM 507 N N . GLY A 1 69 ? -33.100 -25.387 24.805 1.00 46.56 69 GLY A N 1
ATOM 508 C CA . GLY A 1 69 ? -32.800 -26.284 25.917 1.00 46.56 69 GLY A CA 1
ATOM 509 C C . GLY A 1 69 ? -31.469 -25.926 26.575 1.00 46.56 69 GLY A C 1
ATOM 510 O O . GLY A 1 69 ? -30.443 -26.528 26.282 1.00 46.56 69 GLY A O 1
ATOM 511 N N . SER A 1 70 ? -31.475 -24.939 27.473 1.00 52.62 70 SER A N 1
ATOM 512 C CA . SER A 1 70 ? -30.295 -24.560 28.259 1.00 52.62 70 SER A CA 1
ATOM 513 C C . SER A 1 70 ? -30.007 -25.598 29.353 1.00 52.62 70 SER A C 1
ATOM 515 O O . SER A 1 70 ? -30.445 -25.446 30.494 1.00 52.62 70 SER A O 1
ATOM 517 N N . GLY A 1 71 ? -29.282 -26.658 29.002 1.00 39.06 71 GLY A N 1
ATOM 518 C CA . GLY A 1 71 ? -28.840 -27.701 29.925 1.00 39.06 71 GLY A CA 1
ATOM 519 C C . GLY A 1 71 ? -27.870 -28.668 29.250 1.00 39.06 71 GLY A C 1
ATOM 520 O O . GLY A 1 71 ? -28.046 -29.011 28.085 1.00 39.06 71 GLY A O 1
ATOM 521 N N . SER A 1 72 ? -26.831 -29.091 29.972 1.00 48.28 72 SER A N 1
ATOM 522 C CA . SER A 1 72 ? -25.770 -29.960 29.452 1.00 48.28 72 SER A CA 1
ATOM 523 C C . SER A 1 72 ? -26.329 -31.294 28.942 1.00 48.28 72 SER A C 1
ATOM 525 O O . SER A 1 72 ? -26.810 -32.100 29.737 1.00 48.28 72 SER A O 1
ATOM 527 N N . GLY A 1 73 ? -26.245 -31.548 27.634 1.00 34.09 73 GLY A N 1
ATOM 528 C CA . GLY A 1 73 ? -26.788 -32.761 27.021 1.00 34.09 73 GLY A CA 1
ATOM 529 C C . GLY A 1 73 ? -26.099 -33.129 25.709 1.00 34.09 73 GLY A C 1
ATOM 530 O O . GLY A 1 73 ? -26.038 -32.328 24.779 1.00 34.09 73 GLY A O 1
ATOM 531 N N . SER A 1 74 ? -25.595 -34.360 25.631 1.00 43.97 74 SER A N 1
ATOM 532 C CA . SER A 1 74 ? -24.917 -34.912 24.454 1.00 43.97 74 SER A CA 1
ATOM 533 C C . SER A 1 74 ? -25.918 -35.226 23.332 1.00 43.97 74 SER A C 1
ATOM 535 O O . SER A 1 74 ? -26.434 -36.339 23.251 1.00 43.97 74 SER A O 1
ATOM 537 N N . GLY A 1 75 ? -26.218 -34.242 22.480 1.00 34.75 75 GLY A N 1
ATOM 538 C CA . GLY A 1 75 ? -27.154 -34.380 21.359 1.00 34.75 75 GLY A CA 1
ATOM 539 C C . GLY A 1 75 ? -26.470 -34.712 20.029 1.00 34.75 75 GLY A C 1
ATOM 540 O O . GLY A 1 75 ? -25.787 -33.874 19.448 1.00 34.75 75 GLY A O 1
ATOM 541 N N . SER A 1 76 ? -26.692 -35.917 19.502 1.00 47.72 76 SER A N 1
ATOM 542 C CA . SER A 1 76 ? -26.239 -36.317 18.164 1.00 47.72 76 SER A CA 1
ATOM 543 C C . SER A 1 76 ? -27.210 -35.827 17.075 1.00 47.72 76 SER A C 1
ATOM 545 O O . SER A 1 76 ? -28.179 -36.523 16.769 1.00 47.72 76 SER A O 1
ATOM 547 N N . GLY A 1 77 ? -26.972 -34.648 16.484 1.00 39.19 77 GLY A N 1
ATOM 548 C CA . GLY A 1 77 ? -27.857 -34.135 15.424 1.00 39.19 77 GLY A CA 1
ATOM 549 C C . GLY A 1 77 ? -27.568 -32.727 14.890 1.00 39.19 77 GLY A C 1
ATOM 550 O O . GLY A 1 77 ? -28.365 -31.827 15.108 1.00 39.19 77 GLY A O 1
ATOM 551 N N . SER A 1 78 ? -26.451 -32.560 14.176 1.00 47.41 78 SER A N 1
ATOM 552 C CA . SER A 1 78 ? -26.264 -31.621 13.045 1.00 47.41 78 SER A CA 1
ATOM 553 C C . SER A 1 78 ? -26.973 -30.241 13.028 1.00 47.41 78 SER A C 1
ATOM 555 O O . SER A 1 78 ? -27.476 -29.840 11.980 1.00 47.41 78 SER A O 1
ATOM 557 N N . GLU A 1 79 ? -26.919 -29.460 14.109 1.00 45.12 79 GLU A N 1
ATOM 558 C CA . GLU A 1 79 ? -26.876 -27.987 14.023 1.00 45.12 79 GLU A CA 1
ATOM 559 C C . GLU A 1 79 ? -25.687 -27.451 14.843 1.00 45.12 79 GLU A C 1
ATOM 561 O O . GLU A 1 79 ? -25.407 -27.977 15.925 1.00 45.12 79 GLU A O 1
ATOM 566 N N . PRO A 1 80 ? -24.974 -26.412 14.365 1.00 49.69 80 PRO A N 1
ATOM 567 C CA . PRO A 1 80 ? -23.919 -25.763 15.133 1.00 49.69 80 PRO A CA 1
ATOM 568 C C . PRO A 1 80 ? -24.527 -24.848 16.207 1.00 49.69 80 PRO A C 1
ATOM 570 O O . PRO A 1 80 ? -24.968 -23.736 15.922 1.00 49.69 80 PRO A O 1
ATOM 573 N N . ALA A 1 81 ? -24.532 -25.307 17.458 1.00 68.88 81 ALA A N 1
ATOM 574 C CA . ALA A 1 81 ? -24.900 -24.475 18.600 1.00 68.88 81 ALA A CA 1
ATOM 575 C C . ALA A 1 81 ? -23.840 -23.384 18.842 1.00 68.88 81 ALA A C 1
ATOM 577 O O . ALA A 1 81 ? -22.694 -23.694 19.164 1.00 68.88 81 ALA A O 1
ATOM 578 N N . GLY A 1 82 ? -24.228 -22.115 18.703 1.00 85.88 82 GLY A N 1
ATOM 579 C CA . GLY A 1 82 ? -23.349 -20.960 18.890 1.00 85.88 82 GLY A CA 1
ATOM 580 C C . GLY A 1 82 ? -23.622 -19.811 17.926 1.00 85.88 82 GLY A C 1
ATOM 581 O O . GLY A 1 82 ? -24.678 -19.737 17.297 1.00 85.88 82 GLY A O 1
ATOM 582 N N . CYS A 1 83 ? -22.666 -18.888 17.846 1.00 91.19 83 CYS A N 1
ATOM 583 C CA . CYS A 1 83 ? -22.689 -17.700 16.996 1.00 91.19 83 CYS A CA 1
ATOM 584 C C . CYS A 1 83 ? -21.720 -17.783 15.810 1.00 91.19 83 CYS A C 1
ATOM 586 O O . CYS A 1 83 ? -20.675 -18.423 15.867 1.00 91.19 83 CYS A O 1
ATOM 588 N N . GLN A 1 84 ? -22.042 -17.049 14.747 1.00 89.62 84 GLN A N 1
ATOM 589 C CA . GLN A 1 84 ? -21.193 -16.906 13.564 1.00 89.62 84 GLN A CA 1
ATOM 590 C C . GLN A 1 84 ? -19.993 -15.975 13.806 1.00 89.62 84 GLN A C 1
ATOM 592 O O . GLN A 1 84 ? -18.953 -16.125 13.171 1.00 89.62 84 GLN A O 1
ATOM 597 N N . THR A 1 85 ? -20.132 -14.994 14.706 1.00 92.81 85 THR A N 1
ATOM 598 C CA . THR A 1 85 ? -19.056 -14.059 15.079 1.00 92.81 85 THR A CA 1
ATOM 599 C C . THR A 1 85 ? -19.069 -13.789 16.585 1.00 92.81 85 THR A C 1
ATOM 601 O O . THR A 1 85 ? -20.144 -13.716 17.195 1.00 92.81 85 THR A O 1
ATOM 604 N N . GLY A 1 86 ? -17.885 -13.641 17.192 1.00 93.25 86 GLY A N 1
ATOM 605 C CA . GLY A 1 86 ? -17.725 -13.389 18.628 1.00 93.25 86 GLY A CA 1
ATOM 606 C C . GLY A 1 86 ? -18.216 -14.512 19.551 1.00 93.25 86 GLY A C 1
ATOM 607 O O . GLY A 1 86 ? -18.494 -14.247 20.722 1.00 93.25 86 GLY A O 1
ATOM 608 N N . ASP A 1 87 ? -18.400 -15.736 19.051 1.00 94.50 87 ASP A N 1
ATOM 609 C CA . ASP A 1 87 ? -18.971 -16.843 19.827 1.00 94.50 87 ASP A CA 1
ATOM 610 C C . ASP A 1 87 ? -18.179 -17.160 21.105 1.00 94.50 87 ASP A C 1
ATOM 612 O O . ASP A 1 87 ? -16.964 -17.009 21.140 1.00 94.50 87 ASP A O 1
ATOM 616 N N . CYS A 1 88 ? -18.859 -17.622 22.152 1.00 92.50 88 CYS A N 1
ATOM 617 C CA . CYS A 1 88 ? -18.236 -18.001 23.418 1.00 92.50 88 CYS A CA 1
ATOM 618 C C . CYS A 1 88 ? -18.560 -19.464 23.760 1.00 92.50 88 CYS A C 1
ATOM 620 O O . CYS A 1 88 ? -19.342 -19.764 24.661 1.00 92.50 88 CYS A O 1
ATOM 622 N N . GLN A 1 89 ? -17.960 -20.380 22.994 1.00 90.88 89 GLN A N 1
ATOM 623 C CA . GLN A 1 89 ? -18.070 -21.836 23.166 1.00 90.88 89 GLN A CA 1
ATOM 624 C C . GLN A 1 89 ? -19.514 -22.365 23.047 1.00 90.88 89 GLN A C 1
ATOM 626 O O . GLN A 1 89 ? -19.921 -23.273 23.769 1.00 90.88 89 GLN A O 1
ATOM 631 N N . GLY A 1 90 ? -20.313 -21.773 22.156 1.00 89.25 90 GLY A N 1
ATOM 632 C CA . GLY A 1 90 ? -21.713 -22.137 21.933 1.00 89.25 90 GLY A CA 1
ATOM 633 C C . GLY A 1 90 ? -22.694 -21.667 23.016 1.00 89.25 90 GLY A C 1
ATOM 634 O O . GLY A 1 90 ? -23.882 -21.993 22.955 1.00 89.25 90 GLY A O 1
ATOM 635 N N . LEU A 1 91 ? -22.241 -20.905 24.019 1.00 89.56 91 LEU A N 1
ATOM 636 C CA . LEU A 1 91 ? -23.044 -20.541 25.189 1.00 89.56 91 LEU A CA 1
ATOM 637 C C . LEU A 1 91 ? -23.817 -19.227 24.995 1.00 89.56 91 LEU A C 1
ATOM 639 O O . LEU A 1 91 ? -23.256 -18.199 24.618 1.00 89.56 91 LEU A O 1
ATOM 643 N N . LEU A 1 92 ? -25.104 -19.198 25.360 1.00 90.00 92 LEU A N 1
ATOM 644 C CA . LEU A 1 92 ? -25.854 -17.935 25.455 1.00 90.00 92 LEU A CA 1
ATOM 645 C C . LEU A 1 92 ? -25.258 -17.029 26.548 1.00 90.00 92 LEU A C 1
ATOM 647 O O . LEU A 1 92 ? -24.979 -15.854 26.295 1.00 90.00 92 LEU A O 1
ATOM 651 N N . SER A 1 93 ? -25.028 -17.604 27.728 1.00 91.62 93 SER A N 1
ATOM 652 C CA . SER A 1 93 ? -24.368 -16.989 28.880 1.00 91.62 93 SER A CA 1
ATOM 653 C C . SER A 1 93 ? -22.914 -17.472 28.926 1.00 91.62 93 SER A C 1
ATOM 655 O O . SER A 1 93 ? -22.653 -18.589 29.365 1.00 91.62 93 SER A O 1
ATOM 657 N N . CYS A 1 94 ? -21.969 -16.648 28.458 1.00 90.50 94 CYS A N 1
ATOM 658 C CA . CYS A 1 94 ? -20.551 -17.014 28.294 1.00 90.50 94 CYS A CA 1
ATOM 659 C C . CYS A 1 94 ? -19.825 -17.422 29.595 1.00 90.50 94 CYS A C 1
ATOM 661 O O . CYS A 1 94 ? -18.725 -17.967 29.550 1.00 90.50 94 CYS A O 1
ATOM 663 N N . ASN A 1 95 ? -20.402 -17.123 30.760 1.00 89.38 95 ASN A N 1
ATOM 664 C CA . ASN A 1 95 ? -19.908 -17.447 32.100 1.00 89.38 95 ASN A CA 1
ATOM 665 C C . ASN A 1 95 ? -18.438 -17.051 32.364 1.00 89.38 95 ASN A C 1
ATOM 667 O O . ASN A 1 95 ? -17.711 -17.735 33.078 1.00 89.38 95 ASN A O 1
ATOM 671 N N . GLY A 1 96 ? -17.998 -15.939 31.766 1.00 84.06 96 GLY A N 1
ATOM 672 C CA . GLY A 1 96 ? -16.630 -15.425 31.869 1.00 84.06 96 GLY A CA 1
ATOM 673 C C . GLY A 1 96 ? -15.665 -15.888 30.771 1.00 84.06 96 GLY A C 1
ATOM 674 O O . GLY A 1 96 ? -14.562 -15.353 30.701 1.00 84.06 96 GLY A O 1
ATOM 675 N N . THR A 1 97 ? -16.061 -16.807 29.883 1.00 88.81 97 THR A N 1
ATOM 676 C CA . THR A 1 97 ? -15.298 -17.067 28.649 1.00 88.81 97 THR A CA 1
ATOM 677 C C . THR A 1 97 ? -15.319 -15.839 27.733 1.00 88.81 97 THR A C 1
ATOM 679 O O . THR A 1 97 ? -16.320 -15.124 27.659 1.00 88.81 97 THR A O 1
ATOM 682 N N . ILE A 1 98 ? -14.198 -15.578 27.059 1.00 88.75 98 ILE A N 1
ATOM 683 C CA . ILE A 1 98 ? -14.065 -14.505 26.065 1.00 88.75 98 ILE A CA 1
ATOM 684 C C . ILE A 1 98 ? -14.649 -14.931 24.712 1.00 88.75 98 ILE A C 1
ATOM 686 O O . ILE A 1 98 ? -14.723 -16.121 24.406 1.00 88.75 98 ILE A O 1
ATOM 690 N N . GLY A 1 99 ? -15.055 -13.954 23.901 1.00 89.19 99 GLY A N 1
ATOM 691 C CA . GLY A 1 99 ? -15.512 -14.194 22.534 1.00 89.19 99 GLY A CA 1
ATOM 692 C C . GLY A 1 99 ? -14.367 -14.627 21.619 1.00 89.19 99 GLY A C 1
ATOM 693 O O . GLY A 1 99 ? -13.276 -14.066 21.677 1.00 89.19 99 GLY A O 1
ATOM 694 N N . MET A 1 100 ? -14.628 -15.605 20.757 1.00 93.38 100 MET A N 1
ATOM 695 C CA . MET A 1 100 ? -13.711 -16.038 19.709 1.00 93.38 100 MET A CA 1
ATOM 696 C C . MET A 1 100 ? -13.604 -14.955 18.624 1.00 93.38 100 MET A C 1
ATOM 698 O O . MET A 1 100 ? -14.640 -14.525 18.099 1.00 93.38 100 MET A O 1
ATOM 702 N N . PRO A 1 101 ? -12.386 -14.515 18.261 1.00 94.25 101 PRO A N 1
ATOM 703 C CA . PRO A 1 101 ? -12.201 -13.526 17.207 1.00 94.25 101 PRO A CA 1
ATOM 704 C C . PRO A 1 101 ? -12.603 -14.041 15.807 1.00 94.25 101 PRO A C 1
ATOM 706 O O . PRO A 1 101 ? -12.533 -15.246 15.557 1.00 94.25 101 PRO A O 1
ATOM 709 N N . PRO A 1 102 ? -12.955 -13.155 14.853 1.00 95.62 102 PRO A N 1
ATOM 710 C CA . PRO A 1 102 ? -12.989 -11.699 14.982 1.00 95.62 102 PRO A CA 1
ATOM 711 C C . PRO A 1 102 ? -14.180 -11.167 15.792 1.00 95.62 102 PRO A C 1
ATOM 713 O O . PRO A 1 102 ? -15.326 -11.580 15.587 1.00 95.62 102 PRO A O 1
ATOM 716 N N . ALA A 1 103 ? -13.911 -10.206 16.677 1.00 95.38 103 ALA A N 1
ATOM 717 C CA . ALA A 1 103 ? -14.918 -9.540 17.497 1.00 95.38 103 ALA A CA 1
ATOM 718 C C . ALA A 1 103 ? -14.502 -8.103 17.841 1.00 95.38 103 ALA A C 1
ATOM 720 O O . ALA A 1 103 ? -13.422 -7.882 18.379 1.00 95.38 103 ALA A O 1
ATOM 721 N N . THR A 1 104 ? -15.392 -7.135 17.605 1.00 96.44 104 THR A N 1
ATOM 722 C CA . THR A 1 104 ? -15.199 -5.757 18.079 1.00 96.44 104 THR A CA 1
ATOM 723 C C . THR A 1 104 ? -15.349 -5.722 19.600 1.00 96.44 104 THR A C 1
ATOM 725 O O . THR A 1 104 ? -16.434 -6.013 20.118 1.00 96.44 104 THR A O 1
ATOM 728 N N . LEU A 1 105 ? -14.292 -5.343 20.319 1.00 95.81 105 LEU A N 1
ATOM 729 C CA . LEU A 1 105 ? -14.278 -5.318 21.782 1.00 95.81 105 LEU A CA 1
ATOM 730 C C . LEU A 1 105 ? -14.498 -3.906 22.331 1.00 95.81 105 LEU A C 1
ATOM 732 O O . LEU A 1 105 ? -13.987 -2.935 21.787 1.00 95.81 105 LEU A O 1
ATOM 736 N N . VAL A 1 106 ? -15.223 -3.800 23.444 1.00 94.50 106 VAL A N 1
ATOM 737 C CA . VAL A 1 106 ? -15.231 -2.633 24.337 1.00 94.50 106 VAL A CA 1
ATOM 738 C C . VAL A 1 106 ? -14.436 -3.010 25.576 1.00 94.50 106 VAL A C 1
ATOM 740 O O . VAL A 1 106 ? -14.872 -3.882 26.334 1.00 94.50 106 VAL A O 1
ATOM 743 N N . GLU A 1 107 ? -13.295 -2.371 25.794 1.00 88.56 107 GLU A N 1
ATOM 744 C CA . GLU A 1 107 ? -12.442 -2.630 26.955 1.00 88.56 107 GLU A CA 1
ATOM 745 C C . GLU A 1 107 ? -12.712 -1.572 28.032 1.00 88.56 107 GLU A C 1
ATOM 747 O O . GLU A 1 107 ? -12.934 -0.400 27.721 1.00 88.56 107 GLU A O 1
ATOM 752 N N . VAL A 1 108 ? -12.797 -1.979 29.306 1.00 87.38 108 VAL A N 1
ATOM 753 C CA . VAL A 1 108 ? -13.196 -1.083 30.406 1.00 87.38 108 VAL A CA 1
ATOM 754 C C . VAL A 1 108 ? -12.381 -1.338 31.677 1.00 87.38 108 VAL A C 1
ATOM 756 O O . VAL A 1 108 ? -12.137 -2.479 32.077 1.00 87.38 108 VAL A O 1
ATOM 759 N N . SER A 1 109 ? -12.023 -0.255 32.368 1.00 84.38 109 SER A N 1
ATOM 760 C CA . SER A 1 109 ? -11.480 -0.250 33.727 1.00 84.38 109 SER A CA 1
ATOM 761 C C . SER A 1 109 ? -12.143 0.859 34.551 1.00 84.38 109 SER A C 1
ATOM 763 O O . SER A 1 109 ? -11.853 2.050 34.391 1.00 84.38 109 SER A O 1
ATOM 765 N N . LEU A 1 110 ? -13.093 0.473 35.407 1.00 83.00 110 LEU A N 1
ATOM 766 C CA . LEU A 1 110 ? -13.851 1.402 36.245 1.00 83.00 110 LEU A CA 1
ATOM 767 C C . LEU A 1 110 ? -13.066 1.815 37.498 1.00 83.00 110 LEU A C 1
ATOM 769 O O . LEU A 1 110 ? -12.279 1.043 38.046 1.00 83.00 110 LEU A O 1
ATOM 773 N N . GLN A 1 111 ? -13.302 3.043 37.962 1.00 78.56 111 GLN A N 1
ATOM 774 C CA . GLN A 1 111 ? -12.732 3.585 39.196 1.00 78.56 111 GLN A CA 1
ATOM 775 C C . GLN A 1 111 ? -13.843 3.956 40.187 1.00 78.56 111 GLN A C 1
ATOM 777 O O . GLN A 1 111 ? -14.740 4.738 39.871 1.00 78.56 111 GLN A O 1
ATOM 782 N N . GLU A 1 112 ? -13.748 3.429 41.409 1.00 77.06 112 GLU A N 1
ATOM 783 C CA . GLU A 1 112 ? -14.655 3.745 42.524 1.00 77.06 112 GLU A CA 1
ATOM 784 C C . GLU A 1 112 ? -14.399 5.140 43.109 1.00 77.06 112 GLU A C 1
ATOM 786 O O . GLU A 1 112 ? -15.321 5.848 43.522 1.00 77.06 112 GLU A O 1
ATOM 791 N N . ASP A 1 113 ? -13.134 5.556 43.096 1.00 72.19 113 ASP A N 1
ATOM 792 C CA . ASP A 1 113 ? -12.711 6.896 43.468 1.00 72.19 113 ASP A CA 1
ATOM 793 C C . ASP A 1 113 ? -13.220 7.913 42.437 1.00 72.19 113 ASP A C 1
ATOM 795 O O . ASP A 1 113 ? -12.689 8.037 41.335 1.00 72.19 113 ASP A O 1
ATOM 799 N N . LYS A 1 114 ? -14.238 8.685 42.827 1.00 67.25 114 LYS A N 1
ATOM 800 C CA . LYS A 1 114 ? -14.890 9.704 41.987 1.00 67.25 114 LYS A CA 1
ATOM 801 C C . LYS A 1 114 ? -13.958 10.861 41.590 1.00 67.25 114 LYS A C 1
ATOM 803 O O . LYS A 1 114 ? -14.335 11.660 40.733 1.00 67.25 114 LYS A O 1
ATOM 808 N N . SER A 1 115 ? -12.768 10.964 42.196 1.00 66.31 115 SER A N 1
ATOM 809 C CA . SER A 1 115 ? -11.707 11.899 41.796 1.00 66.31 115 SER A CA 1
ATOM 810 C C . SER A 1 115 ? -10.770 11.347 40.713 1.00 66.31 115 SER A C 1
ATOM 812 O O . SER A 1 115 ? -9.923 12.086 40.214 1.00 66.31 115 SER A O 1
ATOM 814 N N . LYS A 1 116 ? -10.948 10.085 40.296 1.00 66.44 116 LYS A N 1
ATOM 815 C CA . LYS A 1 116 ? -10.231 9.440 39.189 1.00 66.44 116 LYS A CA 1
ATOM 816 C C . LYS A 1 116 ? -11.175 9.180 38.004 1.00 66.44 116 LYS A C 1
ATOM 818 O O . LYS A 1 116 ? -12.353 8.879 38.207 1.00 66.44 116 LYS A O 1
ATOM 823 N N . PRO A 1 117 ? -10.695 9.291 36.755 1.00 74.69 117 PRO A N 1
ATOM 824 C CA . PRO A 1 117 ? -11.477 8.896 35.593 1.00 74.69 117 PRO A CA 1
ATOM 825 C C . PRO A 1 117 ? -11.556 7.367 35.496 1.00 74.69 117 PRO A C 1
ATOM 827 O O . PRO A 1 117 ? -10.578 6.673 35.756 1.00 74.69 117 PRO A O 1
ATOM 830 N N . SER A 1 118 ? -12.704 6.844 35.069 1.00 79.56 118 SER A N 1
ATOM 831 C CA . SER A 1 118 ? -12.787 5.481 34.536 1.00 79.56 118 SER A CA 1
ATOM 832 C C . SER A 1 118 ? -12.285 5.474 33.094 1.00 79.56 118 SER A C 1
ATOM 834 O O . SER A 1 118 ? -12.560 6.413 32.342 1.00 79.56 118 SER A O 1
ATOM 836 N N . PHE A 1 119 ? -11.569 4.420 32.716 1.00 81.06 119 PHE A N 1
ATOM 837 C CA . PHE A 1 119 ? -10.961 4.269 31.398 1.00 81.06 119 PHE A CA 1
ATOM 838 C C . PHE A 1 119 ? -11.768 3.289 30.551 1.00 81.06 119 PHE A C 1
ATOM 840 O O . PHE A 1 119 ? -12.224 2.264 31.064 1.00 81.06 119 PHE A O 1
ATOM 847 N N . TYR A 1 120 ? -11.957 3.605 29.275 1.00 85.62 120 TYR A N 1
ATOM 848 C CA . TYR A 1 120 ? -12.552 2.694 28.303 1.00 85.62 120 TYR A CA 1
ATOM 849 C C . TYR A 1 120 ? -12.161 3.059 26.874 1.00 85.62 120 TYR A C 1
ATOM 851 O O . TYR A 1 120 ? -11.879 4.217 26.560 1.00 85.62 120 TYR A O 1
ATOM 859 N N . ASP A 1 121 ? -12.195 2.061 26.005 1.00 87.12 121 ASP A N 1
ATOM 860 C CA . ASP A 1 121 ? -11.920 2.187 24.580 1.00 87.12 121 ASP A CA 1
ATOM 861 C C . ASP A 1 121 ? -12.791 1.216 23.761 1.00 87.12 121 ASP A C 1
ATOM 863 O O . ASP A 1 121 ? -13.651 0.507 24.297 1.00 87.12 121 ASP A O 1
ATOM 867 N N . VAL A 1 122 ? -12.612 1.235 22.440 1.00 93.19 122 VAL A N 1
ATOM 868 C CA . VAL A 1 122 ? -13.124 0.204 21.535 1.00 93.19 122 VAL A CA 1
ATOM 869 C C . VAL A 1 122 ? -11.960 -0.272 20.674 1.00 93.19 122 VAL A C 1
ATOM 871 O O . VAL A 1 122 ? -11.223 0.544 20.116 1.00 93.19 122 VAL A O 1
ATOM 874 N N . SER A 1 123 ? -11.801 -1.587 20.566 1.00 95.12 123 SER A N 1
ATOM 875 C CA . SER A 1 123 ? -10.600 -2.237 20.050 1.00 95.12 123 SER A CA 1
ATOM 876 C C . SER A 1 123 ? -10.924 -3.218 18.925 1.00 95.12 123 SER A C 1
ATOM 878 O O . SER A 1 123 ? -11.841 -4.036 19.034 1.00 95.12 123 SER A O 1
ATOM 880 N N . LEU A 1 124 ? -10.150 -3.112 17.839 1.00 96.69 124 LEU A N 1
ATOM 881 C CA . LEU A 1 124 ? -10.126 -4.013 16.682 1.00 96.69 124 LEU A CA 1
ATOM 882 C C . LEU A 1 124 ? -8.815 -4.813 16.597 1.00 96.69 124 LEU A C 1
ATOM 884 O O . LEU A 1 124 ? -8.500 -5.388 15.554 1.00 96.69 124 LEU A O 1
ATOM 888 N N . VAL A 1 125 ? -8.048 -4.875 17.694 1.00 95.19 125 VAL A N 1
ATOM 889 C CA . VAL A 1 125 ? -6.880 -5.767 17.820 1.00 95.19 125 VAL A CA 1
ATOM 890 C C . VAL A 1 125 ? -7.302 -7.221 17.583 1.00 95.19 125 VAL A C 1
ATOM 892 O O . VAL A 1 125 ? -6.653 -7.936 16.819 1.00 95.19 125 VAL A O 1
ATOM 895 N N . ASP A 1 126 ? -8.468 -7.598 18.115 1.00 95.00 126 ASP A N 1
ATOM 896 C CA . ASP A 1 126 ? -9.133 -8.884 17.882 1.00 95.00 126 ASP A CA 1
ATOM 897 C C . ASP A 1 126 ? -10.100 -8.845 16.669 1.00 95.00 126 ASP A C 1
ATOM 899 O O . ASP A 1 126 ? -11.036 -9.637 16.559 1.00 95.00 126 ASP A O 1
ATOM 903 N N . GLY A 1 127 ? -9.867 -7.944 15.709 1.00 95.69 127 GLY A N 1
ATOM 904 C CA . GLY A 1 127 ? -10.661 -7.791 14.487 1.00 95.69 127 GLY A CA 1
ATOM 905 C C . GLY A 1 127 ? -11.999 -7.070 14.687 1.00 95.69 127 GLY A C 1
ATOM 906 O O . GLY A 1 127 ? -12.253 -6.434 15.703 1.00 95.69 127 GLY A O 1
ATOM 907 N N . TYR A 1 128 ? -12.867 -7.149 13.680 1.00 97.00 128 TYR A N 1
ATOM 908 C CA . TYR A 1 128 ? -14.153 -6.455 13.627 1.00 97.00 128 TYR A CA 1
ATOM 909 C C . TYR A 1 128 ? -15.294 -7.411 13.283 1.00 97.00 128 TYR A C 1
ATOM 911 O O . TYR A 1 128 ? -15.180 -8.202 12.347 1.00 97.00 128 TYR A O 1
ATOM 919 N N . ASN A 1 129 ? -16.439 -7.254 13.948 1.00 95.06 129 ASN A N 1
ATOM 920 C CA . ASN A 1 129 ? -17.710 -7.861 13.525 1.00 95.06 129 ASN A CA 1
ATOM 921 C C . ASN A 1 129 ? -18.910 -6.893 13.580 1.00 95.06 129 ASN A C 1
ATOM 923 O O . ASN A 1 129 ? -19.857 -7.043 12.809 1.00 95.06 129 ASN A O 1
ATOM 927 N N . LEU A 1 130 ? -18.888 -5.899 14.474 1.00 94.25 130 LEU A N 1
ATOM 928 C CA . LEU A 1 130 ? -19.982 -4.948 14.688 1.00 94.25 130 LEU A CA 1
ATOM 929 C C . LEU A 1 130 ? -19.468 -3.528 14.971 1.00 94.25 130 LEU A C 1
ATOM 931 O O . LEU A 1 130 ? -18.443 -3.374 15.633 1.00 94.25 130 LEU A O 1
ATOM 935 N N . PRO A 1 131 ? -20.191 -2.473 14.556 1.00 92.12 131 PRO A N 1
ATOM 936 C CA . PRO A 1 131 ? -19.871 -1.109 14.948 1.00 92.12 131 PRO A CA 1
ATOM 937 C C . PRO A 1 131 ? -20.441 -0.834 16.346 1.00 92.12 131 PRO A C 1
ATOM 939 O O . PRO A 1 131 ? -21.642 -0.985 16.578 1.00 92.12 131 PRO A O 1
ATOM 942 N N . ILE A 1 132 ? -19.593 -0.400 17.278 1.00 94.00 132 ILE A N 1
ATOM 943 C CA . ILE A 1 132 ? -19.979 -0.088 18.661 1.00 94.00 132 ILE A CA 1
ATOM 944 C C . ILE A 1 132 ? -19.675 1.384 18.971 1.00 94.00 132 ILE A C 1
ATOM 946 O O . ILE A 1 132 ? -18.587 1.879 18.695 1.00 94.00 132 ILE A O 1
ATOM 950 N N . ALA A 1 133 ? -20.640 2.100 19.544 1.00 90.25 133 ALA A N 1
ATOM 951 C CA . ALA A 1 133 ? -20.436 3.449 20.065 1.00 90.25 133 ALA A CA 1
ATOM 952 C C . ALA A 1 133 ? -20.591 3.426 21.588 1.00 90.25 133 ALA A C 1
ATOM 954 O O . ALA A 1 133 ? -21.526 2.805 22.101 1.00 90.25 133 ALA A O 1
ATOM 955 N N . VAL A 1 134 ? -19.698 4.111 22.301 1.00 89.81 134 VAL A N 1
ATOM 956 C CA . VAL A 1 134 ? -19.670 4.147 23.771 1.00 89.81 134 VAL A CA 1
ATOM 957 C C . VAL A 1 134 ? -19.791 5.594 24.224 1.00 89.81 134 VAL A C 1
ATOM 959 O O . VAL A 1 134 ? -19.061 6.456 23.742 1.00 89.81 134 VAL A O 1
ATOM 962 N N . SER A 1 135 ? -20.725 5.878 25.132 1.00 84.75 135 SER A N 1
ATOM 963 C CA . SER A 1 135 ? -20.954 7.233 25.633 1.00 84.75 135 SER A CA 1
ATOM 964 C C . SER A 1 135 ? -21.437 7.260 27.078 1.00 84.75 135 SER A C 1
ATOM 966 O O . SER A 1 135 ? -22.199 6.397 27.524 1.00 84.75 135 SER A O 1
ATOM 968 N N . THR A 1 136 ? -21.027 8.284 27.825 1.00 81.19 136 THR A N 1
ATOM 969 C CA . THR A 1 136 ? -21.572 8.551 29.162 1.00 81.19 136 THR A CA 1
ATOM 970 C C . THR A 1 136 ? -22.988 9.134 29.087 1.00 81.19 136 THR A C 1
ATOM 972 O O . THR A 1 136 ? -23.310 9.921 28.198 1.00 81.19 136 THR A O 1
ATOM 975 N N . ARG A 1 137 ? -23.851 8.792 30.062 1.00 69.75 137 ARG A N 1
ATOM 976 C CA . ARG A 1 137 ? -25.236 9.312 30.163 1.00 69.75 137 ARG A CA 1
ATOM 977 C C . ARG A 1 137 ? -25.301 10.843 30.195 1.00 69.75 137 ARG A C 1
ATOM 979 O O . ARG A 1 137 ? -26.162 11.437 29.553 1.00 69.75 137 ARG A O 1
ATOM 986 N N . ALA A 1 138 ? -24.379 11.475 30.919 1.00 65.06 138 ALA A N 1
ATOM 987 C CA . ALA A 1 138 ? -24.048 12.874 30.696 1.00 65.06 138 ALA A CA 1
ATOM 988 C C . ALA A 1 138 ? -23.196 12.945 29.420 1.00 65.06 138 ALA A C 1
ATOM 990 O O . ALA A 1 138 ? -22.031 12.552 29.445 1.00 65.06 138 ALA A O 1
ATOM 991 N N . ALA A 1 139 ? -23.792 13.384 28.310 1.00 60.03 139 ALA A N 1
ATOM 992 C CA . ALA A 1 139 ? -23.161 13.388 26.991 1.00 60.03 139 ALA A CA 1
ATOM 993 C C . ALA A 1 139 ? -22.110 14.509 26.849 1.00 60.03 139 ALA A C 1
ATOM 995 O O . ALA A 1 139 ? -22.345 15.532 26.206 1.00 60.03 139 ALA A O 1
ATOM 996 N N . ASP A 1 140 ? -20.951 14.312 27.473 1.00 67.94 140 ASP A N 1
ATOM 997 C CA . ASP A 1 140 ? -19.734 15.074 27.196 1.00 67.94 140 ASP A CA 1
ATOM 998 C C . ASP A 1 140 ? -19.121 14.573 25.876 1.00 67.94 140 ASP A C 1
ATOM 1000 O O . ASP A 1 140 ? -19.030 13.367 25.640 1.00 67.94 140 ASP A O 1
ATOM 1004 N N . ARG A 1 141 ? -18.700 15.492 24.998 1.00 69.94 141 ARG A N 1
ATOM 1005 C CA . ARG A 1 141 ? -18.085 15.147 23.703 1.00 69.94 141 ARG A CA 1
ATOM 1006 C C . ARG A 1 141 ? -16.723 14.475 23.863 1.00 69.94 141 ARG A C 1
ATOM 1008 O O . ARG A 1 141 ? -16.333 13.719 22.984 1.00 69.94 141 ARG A O 1
ATOM 1015 N N . ASN A 1 142 ? -16.044 14.714 24.983 1.00 73.56 142 ASN A N 1
ATOM 1016 C CA . ASN A 1 142 ? -14.787 14.053 25.327 1.00 73.56 142 ASN A CA 1
ATOM 1017 C C . ASN A 1 142 ? -15.014 12.640 25.899 1.00 73.56 142 ASN A C 1
ATOM 1019 O O . ASN A 1 142 ? -14.060 11.893 26.073 1.00 73.56 142 ASN A O 1
ATOM 1023 N N . CYS A 1 143 ? -16.271 12.271 26.178 1.00 81.88 143 CYS A N 1
ATOM 1024 C CA . CYS A 1 143 ? -16.696 10.977 26.717 1.00 81.88 143 CYS A CA 1
ATOM 1025 C C . CYS A 1 143 ? -17.554 10.199 25.708 1.00 81.88 143 CYS A C 1
ATOM 1027 O O . CYS A 1 143 ? -18.568 9.592 26.066 1.00 81.88 143 CYS A O 1
ATOM 1029 N N . LEU A 1 144 ? -17.172 10.280 24.431 1.00 84.19 144 LEU A N 1
ATOM 1030 C CA . LEU A 1 144 ? -17.871 9.680 23.301 1.00 84.19 144 LEU A CA 1
ATOM 1031 C C . LEU A 1 144 ? -16.872 8.998 22.362 1.00 84.19 144 LEU A C 1
ATOM 1033 O O . LEU A 1 144 ? -16.143 9.659 21.625 1.00 84.19 144 LEU A O 1
ATOM 1037 N N . ILE A 1 145 ? -16.917 7.670 22.330 1.00 84.56 145 ILE A N 1
ATOM 1038 C CA . ILE A 1 145 ? -16.322 6.875 21.259 1.00 84.56 145 ILE A CA 1
ATOM 1039 C C . ILE A 1 145 ? -17.385 6.732 20.177 1.00 84.56 145 ILE A C 1
ATOM 1041 O O . ILE A 1 145 ? -18.410 6.070 20.371 1.00 84.56 145 ILE A O 1
ATOM 1045 N N . ASN A 1 146 ? -17.160 7.392 19.043 1.00 86.56 146 ASN A N 1
ATOM 1046 C CA . ASN A 1 146 ? -18.035 7.274 17.884 1.00 86.56 146 ASN A CA 1
ATOM 1047 C C . ASN A 1 146 ? -17.897 5.886 17.250 1.00 86.56 146 ASN A C 1
ATOM 1049 O O . ASN A 1 146 ? -16.820 5.294 17.260 1.00 86.56 146 ASN A O 1
ATOM 1053 N N . GLY A 1 147 ? -18.985 5.390 16.658 1.00 86.44 147 GLY A N 1
ATOM 1054 C CA . GLY A 1 147 ? -18.914 4.216 15.791 1.00 86.44 147 GLY A CA 1
ATOM 1055 C C . GLY A 1 147 ? -18.122 4.502 14.510 1.00 86.44 147 GLY A C 1
ATOM 1056 O O . GLY A 1 147 ? -17.898 5.662 14.156 1.00 86.44 147 GLY A O 1
ATOM 1057 N N . CYS A 1 148 ? -17.733 3.445 13.798 1.00 88.12 148 CYS A N 1
ATOM 1058 C CA . CYS A 1 148 ? -17.048 3.564 12.511 1.00 88.12 148 CYS A CA 1
ATOM 1059 C C . CYS A 1 148 ? -17.810 4.451 11.507 1.00 88.12 148 CYS A C 1
ATOM 1061 O O . CYS A 1 148 ? -19.033 4.374 11.386 1.00 88.12 148 CYS A O 1
ATOM 1063 N N . THR A 1 149 ? -17.067 5.259 10.750 1.00 88.81 149 THR A N 1
ATOM 1064 C CA . THR A 1 149 ? -17.588 6.147 9.692 1.00 88.81 149 THR A CA 1
ATOM 1065 C C . THR A 1 149 ? -17.946 5.394 8.407 1.00 88.81 149 THR A C 1
ATOM 1067 O O . THR A 1 149 ? -18.797 5.833 7.636 1.00 88.81 149 THR A O 1
ATOM 1070 N N . LYS A 1 150 ? -17.306 4.239 8.197 1.00 89.56 150 LYS A N 1
ATOM 1071 C CA . LYS A 1 150 ? -17.534 3.259 7.127 1.00 89.56 150 LYS A CA 1
ATOM 1072 C C . LYS A 1 150 ? -17.617 1.878 7.778 1.00 89.56 150 LYS A C 1
ATOM 1074 O O . LYS A 1 150 ? -17.099 1.701 8.874 1.00 89.56 150 LYS A O 1
ATOM 1079 N N . SER A 1 151 ? -18.215 0.881 7.128 1.00 89.88 151 SER A N 1
ATOM 1080 C CA . SER A 1 151 ? -18.178 -0.496 7.648 1.00 89.88 151 SER A CA 1
ATOM 1081 C C . SER A 1 151 ? -16.852 -1.170 7.267 1.00 89.88 151 SER A C 1
ATOM 1083 O O . SER A 1 151 ? -16.614 -1.316 6.064 1.00 89.88 151 SER A O 1
ATOM 1085 N N . PRO A 1 152 ? -16.015 -1.641 8.214 1.00 92.88 152 PRO A N 1
ATOM 1086 C CA . PRO A 1 152 ? -14.835 -2.442 7.892 1.00 92.88 152 PRO A CA 1
ATOM 1087 C C . PRO A 1 152 ? -15.147 -3.642 6.995 1.00 92.88 152 PRO A C 1
ATOM 1089 O O . PRO A 1 152 ? -14.406 -3.881 6.054 1.00 92.88 152 PRO A O 1
ATOM 1092 N N . ASN A 1 153 ? -16.293 -4.319 7.159 1.00 92.31 153 ASN A N 1
ATOM 1093 C CA . ASN A 1 153 ? -16.698 -5.420 6.267 1.00 92.31 153 ASN A CA 1
ATOM 1094 C C . ASN A 1 153 ? -16.815 -5.004 4.786 1.00 92.31 153 ASN A C 1
ATOM 1096 O O . ASN A 1 153 ? -16.645 -5.845 3.913 1.00 92.31 153 ASN A O 1
ATOM 1100 N N . SER A 1 154 ? -17.100 -3.727 4.491 1.00 89.50 154 SER A N 1
ATOM 1101 C CA . SER A 1 154 ? -17.198 -3.215 3.110 1.00 89.50 154 SER A CA 1
ATOM 1102 C C . SER A 1 154 ? -15.856 -2.814 2.484 1.00 89.50 154 SER A C 1
ATOM 1104 O O . SER A 1 154 ? -15.804 -2.560 1.285 1.00 89.50 154 SER A O 1
ATOM 1106 N N . VAL A 1 155 ? -14.782 -2.772 3.280 1.00 89.81 155 VAL A N 1
ATOM 1107 C CA . VAL A 1 155 ? -13.397 -2.527 2.829 1.00 89.81 155 VAL A CA 1
ATOM 1108 C C . VAL A 1 155 ? -12.448 -3.685 3.171 1.00 89.81 155 VAL A C 1
ATOM 1110 O O . VAL A 1 155 ? -11.269 -3.626 2.841 1.00 89.81 155 VAL A O 1
ATOM 1113 N N . CYS A 1 156 ? -12.958 -4.736 3.817 1.00 93.94 156 CYS A N 1
ATOM 1114 C CA . CYS A 1 156 ? -12.187 -5.885 4.270 1.00 93.94 156 CYS A CA 1
ATOM 1115 C C . CYS A 1 156 ? -11.629 -6.660 3.066 1.00 93.94 156 CYS A C 1
ATOM 1117 O O . CYS A 1 156 ? -12.419 -7.132 2.240 1.00 93.94 156 CYS A O 1
ATOM 1119 N N . PRO A 1 157 ? -10.302 -6.825 2.949 1.00 91.56 157 PRO A N 1
ATOM 1120 C CA . PRO A 1 157 ? -9.714 -7.589 1.865 1.00 91.56 157 PRO A CA 1
ATOM 1121 C C . PRO A 1 157 ? -9.902 -9.097 2.110 1.00 91.56 157 PRO A C 1
ATOM 1123 O O . PRO A 1 157 ? -10.217 -9.538 3.222 1.00 91.56 157 PRO A O 1
ATOM 1126 N N . ARG A 1 158 ? -9.768 -9.907 1.055 1.00 90.19 158 ARG A N 1
ATOM 1127 C CA . ARG A 1 158 ? -10.206 -11.317 1.045 1.00 90.19 158 ARG A CA 1
ATOM 1128 C C . ARG A 1 158 ? -9.511 -12.157 2.112 1.00 90.19 158 ARG A C 1
ATOM 1130 O O . ARG A 1 158 ? -10.167 -12.936 2.798 1.00 90.19 158 ARG A O 1
ATOM 1137 N N . GLU A 1 159 ? -8.218 -11.940 2.288 1.00 91.56 159 GLU A N 1
ATOM 1138 C CA . GLU A 1 159 ? -7.333 -12.591 3.249 1.00 91.56 159 GLU A CA 1
ATOM 1139 C C . GLU A 1 159 ? -7.692 -12.310 4.722 1.00 91.56 159 GLU A C 1
ATOM 1141 O O . GLU A 1 159 ? -7.403 -13.131 5.594 1.00 91.56 159 GLU A O 1
ATOM 1146 N N . LEU A 1 160 ? -8.394 -11.204 5.003 1.00 95.06 160 LEU A N 1
ATOM 1147 C CA . LEU A 1 160 ? -8.959 -10.907 6.326 1.00 95.06 160 LEU A CA 1
ATOM 1148 C C . LEU A 1 160 ? -10.442 -11.300 6.453 1.00 95.06 160 LEU A C 1
ATOM 1150 O O . LEU A 1 160 ? -10.968 -11.353 7.566 1.00 95.06 160 LEU A O 1
ATOM 1154 N N . SER A 1 161 ? -11.137 -11.547 5.343 1.00 93.25 161 SER A N 1
ATOM 1155 C CA . SER A 1 161 ? -12.594 -11.691 5.331 1.00 93.25 161 SER A CA 1
ATOM 1156 C C . SER A 1 161 ? -13.097 -12.975 6.003 1.00 93.25 161 SER A C 1
ATOM 1158 O O . SER A 1 161 ? -12.518 -14.055 5.878 1.00 93.25 161 SER A O 1
ATOM 1160 N N . VAL A 1 162 ? -14.227 -12.858 6.703 1.00 90.88 162 VAL A N 1
ATOM 1161 C CA . VAL A 1 162 ? -15.049 -13.981 7.169 1.00 90.88 162 VAL A CA 1
ATOM 1162 C C . VAL A 1 162 ? -16.414 -13.849 6.506 1.00 90.88 162 VAL A C 1
ATOM 1164 O O . VAL A 1 162 ? -17.045 -12.794 6.605 1.00 90.88 162 VAL A O 1
ATOM 1167 N N . THR A 1 163 ? -16.864 -14.897 5.817 1.00 88.75 163 THR A N 1
ATOM 1168 C CA . THR A 1 163 ? -18.080 -14.873 4.989 1.00 88.75 163 THR A CA 1
ATOM 1169 C C . THR A 1 163 ? -19.212 -15.730 5.556 1.00 88.75 163 THR A C 1
ATOM 1171 O O . THR A 1 163 ? -19.036 -16.515 6.487 1.00 88.75 163 THR A O 1
ATOM 1174 N N . ASP A 1 164 ? -20.409 -15.563 4.996 1.00 77.94 164 ASP A N 1
ATOM 1175 C CA . ASP A 1 164 ? -21.630 -16.288 5.372 1.00 77.94 164 ASP A CA 1
ATOM 1176 C C . ASP A 1 164 ? -21.758 -17.724 4.824 1.00 77.94 164 ASP A C 1
ATOM 1178 O O . ASP A 1 164 ? -22.766 -18.386 5.080 1.00 77.94 164 ASP A O 1
ATOM 1182 N N . GLY A 1 165 ? -20.784 -18.195 4.037 1.00 67.62 165 GLY A N 1
ATOM 1183 C CA . GLY A 1 165 ? -20.796 -19.513 3.388 1.00 67.62 165 GLY A CA 1
ATOM 1184 C C . GLY A 1 165 ? -21.956 -19.766 2.410 1.00 67.62 165 GLY A C 1
ATOM 1185 O O . GLY A 1 165 ? -22.084 -20.883 1.917 1.00 67.62 165 GLY A O 1
ATOM 1186 N N . SER A 1 166 ? -22.808 -18.771 2.140 1.00 59.16 166 SER A N 1
ATOM 1187 C CA . SER A 1 166 ? -24.119 -18.956 1.491 1.00 59.16 166 SER A CA 1
ATOM 1188 C C . SER A 1 166 ? -24.484 -17.869 0.470 1.00 59.16 166 SER A C 1
ATOM 1190 O O . SER A 1 166 ? -25.268 -18.133 -0.440 1.00 59.16 166 SER A O 1
ATOM 1192 N N . GLY A 1 167 ? -23.874 -16.686 0.557 1.00 55.22 167 GLY A N 1
ATOM 1193 C CA . GLY A 1 167 ? -23.919 -15.616 -0.445 1.00 55.22 167 GLY A CA 1
ATOM 1194 C C . GLY A 1 167 ? -22.564 -14.940 -0.701 1.00 55.22 167 GLY A C 1
ATOM 1195 O O . GLY A 1 167 ? -22.445 -14.144 -1.630 1.00 55.22 167 GLY A O 1
ATOM 1196 N N . GLY A 1 168 ? -21.534 -15.247 0.095 1.00 66.81 168 GLY A N 1
ATOM 1197 C CA . GLY A 1 168 ? -20.208 -14.633 0.001 1.00 66.81 168 GLY A CA 1
ATOM 1198 C C . GLY A 1 168 ? -20.120 -13.247 0.647 1.00 66.81 168 GLY A C 1
ATOM 1199 O O . GLY A 1 168 ? -19.102 -12.573 0.493 1.00 66.81 168 GLY A O 1
ATOM 1200 N N . ALA A 1 169 ? -21.152 -12.807 1.377 1.00 83.62 169 ALA A N 1
ATOM 1201 C CA . ALA A 1 169 ? -21.123 -11.526 2.070 1.00 83.62 169 ALA A CA 1
ATOM 1202 C C . ALA A 1 169 ? -20.156 -11.575 3.262 1.00 83.62 169 ALA A C 1
ATOM 1204 O O . ALA A 1 169 ? -20.143 -12.541 4.028 1.00 83.62 169 ALA A O 1
ATOM 1205 N N . VAL A 1 170 ? -19.358 -10.517 3.436 1.00 90.94 170 VAL A N 1
ATOM 1206 C CA . VAL A 1 170 ? -18.412 -10.394 4.553 1.00 90.94 170 VAL A CA 1
ATOM 1207 C C . VAL A 1 170 ? -19.175 -10.048 5.834 1.00 90.94 170 VAL A C 1
ATOM 1209 O O . VAL A 1 170 ? -19.712 -8.946 5.981 1.00 90.94 170 VAL A O 1
ATOM 1212 N N . VAL A 1 171 ? -19.222 -10.993 6.773 1.00 92.38 171 VAL A N 1
ATOM 1213 C CA . VAL A 1 171 ? -19.895 -10.848 8.075 1.00 92.38 171 VAL A CA 1
ATOM 1214 C C . VAL A 1 171 ? -18.965 -10.320 9.165 1.00 92.38 171 VAL A C 1
ATOM 1216 O O . VAL A 1 171 ? -19.435 -9.670 10.097 1.00 92.38 171 VAL A O 1
ATOM 1219 N N . ALA A 1 172 ? -17.657 -10.532 9.026 1.00 95.31 172 ALA A N 1
ATOM 1220 C CA . ALA A 1 172 ? -16.629 -10.003 9.916 1.00 95.31 172 ALA A CA 1
ATOM 1221 C C . ALA A 1 172 ? -15.272 -9.895 9.199 1.00 95.31 172 ALA A C 1
ATOM 1223 O O . ALA A 1 172 ? -15.074 -10.475 8.130 1.00 95.31 172 ALA A O 1
ATOM 1224 N N . CYS A 1 173 ? -14.334 -9.172 9.806 1.00 96.62 173 CYS A N 1
ATOM 1225 C CA . CYS A 1 173 ? -12.985 -8.955 9.293 1.00 96.62 173 CYS A CA 1
ATOM 1226 C C . CYS A 1 173 ? -11.951 -9.259 10.385 1.00 96.62 173 CYS A C 1
ATOM 1228 O O . CYS A 1 173 ? -12.000 -8.677 11.469 1.00 96.62 173 CYS A O 1
ATOM 1230 N N . LYS A 1 174 ? -11.015 -10.173 10.121 1.00 97.19 174 LYS A N 1
ATOM 1231 C CA . LYS A 1 174 ? -9.887 -10.487 11.013 1.00 97.19 174 LYS A CA 1
ATOM 1232 C C . LYS A 1 174 ? -8.944 -9.291 11.143 1.00 97.19 174 LYS A C 1
ATOM 1234 O O . LYS A 1 174 ? -8.799 -8.514 10.205 1.00 97.19 174 LYS A O 1
ATOM 1239 N N . SER A 1 175 ? -8.240 -9.181 12.268 1.00 96.81 175 SER A N 1
ATOM 1240 C CA . SER A 1 175 ? -7.017 -8.374 12.310 1.00 96.81 175 SER A CA 1
ATOM 1241 C C . SER A 1 175 ? -5.874 -9.107 11.601 1.00 96.81 175 SER A C 1
ATOM 1243 O O . SER A 1 175 ? -5.919 -10.325 11.418 1.00 96.81 175 SER A O 1
ATOM 1245 N N . ALA A 1 176 ? -4.819 -8.384 11.222 1.00 91.69 176 ALA A N 1
ATOM 1246 C CA . ALA A 1 176 ? -3.646 -9.000 10.598 1.00 91.69 176 ALA A CA 1
ATOM 1247 C C . ALA A 1 176 ? -2.945 -10.012 11.525 1.00 91.69 176 ALA A C 1
ATOM 1249 O O . ALA A 1 176 ? -2.452 -11.034 11.055 1.00 91.69 176 ALA A O 1
ATOM 1250 N N . CYS A 1 177 ? -2.968 -9.783 12.844 1.00 95.88 177 CYS A N 1
ATOM 1251 C CA . CYS A 1 177 ? -2.480 -10.765 13.812 1.00 95.88 177 CYS A CA 1
ATOM 1252 C C . CYS A 1 177 ? -3.271 -12.083 13.706 1.00 95.88 177 CYS A C 1
ATOM 1254 O O . CYS A 1 177 ? -2.684 -13.147 13.551 1.00 95.88 177 CYS A O 1
ATOM 1256 N N . LEU A 1 178 ? -4.605 -12.008 13.668 1.00 95.44 178 LEU A N 1
ATOM 1257 C CA . LEU A 1 178 ? -5.494 -13.175 13.562 1.00 95.44 178 LEU A CA 1
ATOM 1258 C C . LEU A 1 178 ? -5.489 -13.869 12.190 1.00 95.44 178 LEU A C 1
ATOM 1260 O O . LEU A 1 178 ? -5.984 -14.990 12.066 1.00 95.44 178 LEU A O 1
ATOM 1264 N N . ALA A 1 179 ? -5.011 -13.195 11.144 1.00 93.44 179 ALA A N 1
ATOM 1265 C CA . ALA A 1 179 ? -4.949 -13.746 9.793 1.00 93.44 179 ALA A CA 1
ATOM 1266 C C . ALA A 1 179 ? -3.599 -14.398 9.464 1.00 93.44 179 ALA A C 1
ATOM 1268 O O . ALA A 1 179 ? -3.581 -15.379 8.721 1.00 93.44 179 ALA A O 1
ATOM 1269 N N . PHE A 1 180 ? -2.494 -13.876 10.010 1.00 92.56 180 PHE A N 1
ATOM 1270 C CA . PHE A 1 180 ? -1.135 -14.280 9.623 1.00 92.56 180 PHE A CA 1
ATOM 1271 C C . PHE A 1 180 ? -0.251 -14.764 10.786 1.00 92.56 180 PHE A C 1
ATOM 1273 O O . PHE A 1 180 ? 0.797 -15.342 10.523 1.00 92.56 180 PHE A O 1
ATOM 1280 N N . ASP A 1 181 ? -0.632 -14.504 12.043 1.00 93.62 181 ASP A N 1
ATOM 1281 C CA . ASP A 1 181 ? 0.115 -14.848 13.270 1.00 93.62 181 ASP A CA 1
ATOM 1282 C C . ASP A 1 181 ? 1.600 -14.413 13.282 1.00 93.62 181 ASP A C 1
ATOM 1284 O O . ASP A 1 181 ? 2.450 -15.012 13.942 1.00 93.62 181 ASP A O 1
ATOM 1288 N N . LEU A 1 182 ? 1.938 -13.343 12.551 1.00 89.69 182 LEU A N 1
ATOM 1289 C CA . LEU A 1 182 ? 3.297 -12.796 12.515 1.00 89.69 182 LEU A CA 1
ATOM 1290 C C . LEU A 1 182 ? 3.503 -11.749 13.612 1.00 89.69 182 LEU A C 1
ATOM 1292 O O . LEU A 1 182 ? 2.671 -10.862 13.815 1.00 89.69 182 LEU A O 1
ATOM 1296 N N . ASP A 1 183 ? 4.671 -11.784 14.251 1.00 89.81 183 ASP A N 1
ATOM 1297 C CA . ASP A 1 183 ? 5.022 -10.900 15.370 1.00 89.81 183 ASP A CA 1
ATOM 1298 C C . ASP A 1 183 ? 4.937 -9.403 15.035 1.00 89.81 183 ASP A C 1
ATOM 1300 O O . ASP A 1 183 ? 4.579 -8.613 15.905 1.00 89.81 183 ASP A O 1
ATOM 1304 N N . VAL A 1 184 ? 5.179 -9.020 13.776 1.00 89.19 184 VAL A N 1
ATOM 1305 C CA . VAL A 1 184 ? 5.028 -7.639 13.275 1.00 89.19 184 VAL A CA 1
ATOM 1306 C C . VAL A 1 184 ? 3.570 -7.156 13.253 1.00 89.19 184 VAL A C 1
ATOM 1308 O O . VAL A 1 184 ? 3.314 -5.965 13.401 1.00 89.19 184 VAL A O 1
ATOM 1311 N N . PHE A 1 185 ? 2.601 -8.066 13.111 1.00 93.69 185 PHE A N 1
ATOM 1312 C CA . PHE A 1 185 ? 1.170 -7.749 13.176 1.00 93.69 185 PHE A CA 1
ATOM 1313 C C . PHE A 1 185 ? 0.594 -7.922 14.585 1.00 93.69 185 PHE A C 1
ATOM 1315 O O . PHE A 1 185 ? -0.348 -7.220 14.950 1.00 93.69 185 PHE A O 1
ATOM 1322 N N . CYS A 1 186 ? 1.148 -8.849 15.368 1.00 94.31 186 CYS A N 1
ATOM 1323 C CA . CYS A 1 186 ? 0.746 -9.120 16.749 1.00 94.31 186 CYS A CA 1
ATOM 1324 C C . CYS A 1 186 ? 1.487 -8.267 17.797 1.00 94.31 186 CYS A C 1
ATOM 1326 O O . CYS A 1 186 ? 1.193 -8.387 18.983 1.00 94.31 186 CYS A O 1
ATOM 1328 N N . CYS A 1 187 ? 2.453 -7.439 17.382 1.00 93.44 187 CYS A N 1
ATOM 1329 C CA . CYS A 1 187 ? 3.351 -6.667 18.246 1.00 93.44 187 CYS A CA 1
ATOM 1330 C C . CYS A 1 187 ? 4.048 -7.514 19.332 1.00 93.44 187 CYS A C 1
ATOM 1332 O O . CYS A 1 187 ? 3.979 -7.212 20.524 1.00 93.44 187 CYS A O 1
ATOM 1334 N N . ARG A 1 188 ? 4.701 -8.609 18.922 1.00 94.31 188 ARG A N 1
ATOM 1335 C CA . ARG A 1 188 ? 5.393 -9.557 19.818 1.00 94.31 188 ARG A CA 1
ATOM 1336 C C . ARG A 1 188 ? 6.908 -9.536 19.616 1.00 94.31 188 ARG A C 1
ATOM 1338 O O . ARG A 1 188 ? 7.398 -9.078 18.588 1.00 94.31 188 ARG A O 1
ATOM 1345 N N . ASN A 1 189 ? 7.645 -10.096 20.575 1.00 94.06 189 ASN A N 1
ATOM 1346 C CA . ASN A 1 189 ? 9.094 -10.316 20.495 1.00 94.06 189 ASN A CA 1
ATOM 1347 C C . ASN A 1 189 ? 9.861 -9.028 20.128 1.00 94.06 189 ASN A C 1
ATOM 1349 O O . ASN A 1 189 ? 9.789 -8.053 20.875 1.00 94.06 189 ASN A O 1
ATOM 1353 N N . SER A 1 190 ? 10.566 -8.981 18.993 1.00 88.88 190 SER A N 1
ATOM 1354 C CA . SER A 1 190 ? 11.265 -7.771 18.520 1.00 88.88 190 SER A CA 1
ATOM 1355 C C . SER A 1 190 ? 10.326 -6.588 18.238 1.00 88.88 190 SER A C 1
ATOM 1357 O O . SER A 1 190 ? 10.739 -5.436 18.352 1.00 88.88 190 SER A O 1
ATOM 1359 N N . TYR A 1 191 ? 9.051 -6.856 17.951 1.00 91.44 191 TYR A N 1
ATOM 1360 C CA . TYR A 1 191 ? 7.980 -5.874 17.755 1.00 91.44 191 TYR A CA 1
ATOM 1361 C C . TYR A 1 191 ? 7.195 -5.583 19.052 1.00 91.44 191 TYR A C 1
ATOM 1363 O O . TYR A 1 191 ? 6.096 -5.039 19.007 1.00 91.44 191 TYR A O 1
ATOM 1371 N N . GLY A 1 192 ? 7.730 -5.956 20.220 1.00 90.62 192 GLY A N 1
ATOM 1372 C CA . GLY A 1 192 ? 7.077 -5.829 21.529 1.00 90.62 192 GLY A CA 1
ATOM 1373 C C . GLY A 1 192 ? 7.074 -4.432 22.165 1.00 90.62 192 GLY A C 1
ATOM 1374 O O . GLY A 1 192 ? 6.944 -4.344 23.385 1.00 90.62 192 GLY A O 1
ATOM 1375 N N . THR A 1 193 ? 7.264 -3.347 21.402 1.00 88.31 193 THR A N 1
ATOM 1376 C CA . THR A 1 193 ? 7.213 -1.966 21.928 1.00 88.31 193 THR A CA 1
ATOM 1377 C C . THR A 1 193 ? 6.555 -0.987 20.935 1.00 88.31 193 THR A C 1
ATOM 1379 O O . THR A 1 193 ? 6.493 -1.282 19.738 1.00 88.31 193 THR A O 1
ATOM 1382 N N . PRO A 1 194 ? 6.099 0.208 21.372 1.00 84.81 194 PRO A N 1
ATOM 1383 C CA . PRO A 1 194 ? 5.612 1.264 20.470 1.00 84.81 194 PRO A CA 1
ATOM 1384 C C . PRO A 1 194 ? 6.675 1.773 19.480 1.00 84.81 194 PRO A C 1
ATOM 1386 O O . PRO A 1 194 ? 6.361 2.298 18.406 1.00 84.81 194 PRO A O 1
ATOM 1389 N N . GLU A 1 195 ? 7.955 1.640 19.827 1.00 86.50 195 GLU A N 1
ATOM 1390 C CA . GLU A 1 195 ? 9.086 2.026 18.987 1.00 86.50 195 GLU A CA 1
ATOM 1391 C C . GLU A 1 195 ? 9.276 1.049 17.825 1.00 86.50 195 GLU A C 1
ATOM 1393 O O . GLU A 1 195 ? 9.643 1.507 16.743 1.00 86.50 195 GLU A O 1
ATOM 1398 N N . THR A 1 196 ? 8.967 -0.241 18.005 1.00 88.00 196 THR A N 1
ATOM 1399 C CA . THR A 1 196 ? 9.179 -1.283 16.988 1.00 88.00 196 THR A CA 1
ATOM 1400 C C . THR A 1 196 ? 7.903 -1.760 16.289 1.00 88.00 196 THR A C 1
ATOM 1402 O O . THR A 1 196 ? 7.949 -1.989 15.082 1.00 88.00 196 THR A O 1
ATOM 1405 N N . CYS A 1 197 ? 6.746 -1.842 16.958 1.00 89.31 197 CYS A N 1
ATOM 1406 C CA . CYS A 1 197 ? 5.480 -2.127 16.272 1.00 89.31 197 CYS A CA 1
ATOM 1407 C C . CYS A 1 197 ? 4.900 -0.863 15.629 1.00 89.31 197 CYS A C 1
ATOM 1409 O O . CYS A 1 197 ? 4.583 0.113 16.315 1.00 89.31 197 CYS A O 1
ATOM 1411 N N . LYS A 1 198 ? 4.721 -0.883 14.307 1.00 90.62 198 LYS A N 1
ATOM 1412 C CA . LYS A 1 198 ? 4.228 0.257 13.520 1.00 90.62 198 LYS A CA 1
ATOM 1413 C C . LYS A 1 198 ? 2.888 -0.045 12.845 1.00 90.62 198 LYS A C 1
ATOM 1415 O O . LYS A 1 198 ? 2.587 -1.211 12.589 1.00 90.62 198 LYS A O 1
ATOM 1420 N N . PRO A 1 199 ? 2.067 0.983 12.546 1.00 89.50 199 PRO A N 1
ATOM 1421 C CA . PRO A 1 199 ? 0.778 0.779 11.898 1.00 89.50 199 PRO A CA 1
ATOM 1422 C C . PRO A 1 199 ? 0.969 0.236 10.478 1.00 89.50 199 PRO A C 1
ATOM 1424 O O . PRO A 1 199 ? 1.557 0.893 9.616 1.00 89.50 199 PRO A O 1
ATOM 1427 N N . THR A 1 200 ? 0.434 -0.955 10.233 1.00 88.81 200 THR A N 1
ATOM 1428 C CA . THR A 1 200 ? 0.498 -1.648 8.940 1.00 88.81 200 THR A CA 1
ATOM 1429 C C . THR A 1 200 ? -0.702 -1.276 8.067 1.00 88.81 200 THR A C 1
ATOM 1431 O O . THR A 1 200 ? -1.659 -0.670 8.548 1.00 88.81 200 THR A O 1
ATOM 1434 N N . MET A 1 201 ? -0.696 -1.644 6.781 1.00 90.00 201 MET A N 1
ATOM 1435 C CA . MET A 1 201 ? -1.829 -1.377 5.873 1.00 90.00 201 MET A CA 1
ATOM 1436 C C . MET A 1 201 ? -3.180 -1.864 6.434 1.00 90.00 201 MET A C 1
ATOM 1438 O O . MET A 1 201 ? -4.181 -1.159 6.346 1.00 90.00 201 MET A O 1
ATOM 1442 N N . TYR A 1 202 ? -3.191 -3.017 7.106 1.00 92.31 202 TYR A N 1
ATOM 1443 C CA . TYR A 1 202 ? -4.396 -3.591 7.699 1.00 92.31 202 TYR A CA 1
ATOM 1444 C C . TYR A 1 202 ? -4.900 -2.810 8.921 1.00 92.31 202 TYR A C 1
ATOM 1446 O O . TYR A 1 202 ? -6.107 -2.632 9.070 1.00 92.31 202 TYR A O 1
ATOM 1454 N N . SER A 1 203 ? -4.010 -2.299 9.784 1.00 92.88 203 SER A N 1
ATOM 1455 C CA . SER A 1 203 ? -4.450 -1.450 10.900 1.00 92.88 203 SER A CA 1
ATOM 1456 C C . SER A 1 203 ? -4.842 -0.049 10.425 1.00 92.88 203 SER A C 1
ATOM 1458 O O . SER A 1 203 ? -5.844 0.484 10.894 1.00 92.88 203 SER A O 1
ATOM 1460 N N . LYS A 1 204 ? -4.170 0.508 9.408 1.00 92.94 204 LYS A N 1
ATOM 1461 C CA . LYS A 1 204 ? -4.601 1.752 8.742 1.00 92.94 204 LYS A CA 1
ATOM 1462 C C . LYS A 1 204 ? -6.019 1.631 8.170 1.00 92.94 204 LYS A C 1
ATOM 1464 O O . LYS A 1 204 ? -6.854 2.466 8.493 1.00 92.94 204 LYS A O 1
ATOM 1469 N N . MET A 1 205 ? -6.340 0.545 7.459 1.00 95.12 205 MET A N 1
ATOM 1470 C CA . MET A 1 205 ? -7.704 0.256 6.979 1.00 95.12 205 MET A CA 1
ATOM 1471 C C . MET A 1 205 ? -8.744 0.295 8.117 1.00 95.12 205 MET A C 1
ATOM 1473 O O . MET A 1 205 ? -9.799 0.920 7.980 1.00 95.12 205 MET A O 1
ATOM 1477 N N . PHE A 1 206 ? -8.451 -0.336 9.261 1.00 95.62 206 PHE A N 1
ATOM 1478 C CA . PHE A 1 206 ? -9.326 -0.273 10.436 1.00 95.62 206 PHE A CA 1
ATOM 1479 C C . PHE A 1 206 ? -9.418 1.136 11.036 1.00 95.62 206 PHE A C 1
ATOM 1481 O O . PHE A 1 206 ? -10.506 1.547 11.439 1.00 95.62 206 PHE A O 1
ATOM 1488 N N . LYS A 1 207 ? -8.319 1.898 11.055 1.00 94.69 207 LYS A N 1
ATOM 1489 C CA . LYS A 1 207 ? -8.287 3.273 11.568 1.00 94.69 207 LYS A CA 1
ATOM 1490 C C . LYS A 1 207 ? -9.070 4.245 10.686 1.00 94.69 207 LYS A C 1
ATOM 1492 O O . LYS A 1 207 ? -9.838 5.043 11.210 1.00 94.69 207 LYS A O 1
ATOM 1497 N N . ASP A 1 208 ? -8.958 4.136 9.367 1.00 92.75 208 ASP A N 1
ATOM 1498 C CA . ASP A 1 208 ? -9.668 4.997 8.414 1.00 92.75 208 ASP A CA 1
ATOM 1499 C C . ASP A 1 208 ? -11.173 4.698 8.365 1.00 92.75 208 ASP A C 1
ATOM 1501 O O . ASP A 1 208 ? -11.991 5.592 8.123 1.00 92.75 208 ASP A O 1
ATOM 1505 N N . ALA A 1 209 ? -11.570 3.449 8.625 1.00 93.75 209 ALA A N 1
ATOM 1506 C CA . ALA A 1 209 ? -12.968 3.102 8.855 1.00 93.75 209 ALA A CA 1
ATOM 1507 C C . ALA A 1 209 ? -13.457 3.597 10.230 1.00 93.75 209 ALA A C 1
ATOM 1509 O O . ALA A 1 209 ? -14.552 4.161 10.324 1.00 93.75 209 ALA A O 1
ATOM 1510 N N . CYS A 1 210 ? -12.650 3.424 11.282 1.00 94.56 210 CYS A N 1
ATOM 1511 C CA . CYS A 1 210 ? -13.020 3.640 12.681 1.00 94.56 210 CYS A CA 1
ATOM 1512 C C . CYS A 1 210 ? -11.980 4.502 13.447 1.00 94.56 210 CYS A C 1
ATOM 1514 O O . CYS A 1 210 ? -11.283 3.984 14.323 1.00 94.56 210 CYS A O 1
ATOM 1516 N N . PRO A 1 211 ? -11.879 5.828 13.199 1.00 92.62 211 PRO A N 1
ATOM 1517 C CA . PRO A 1 211 ? -10.786 6.649 13.749 1.00 92.62 211 PRO A CA 1
ATOM 1518 C C . PRO A 1 211 ? -10.728 6.715 15.281 1.00 92.62 211 PRO A C 1
ATOM 1520 O O . PRO A 1 211 ? -9.666 6.950 15.855 1.00 92.62 211 PRO A O 1
ATOM 1523 N N . SER A 1 212 ? -11.867 6.499 15.948 1.00 91.38 212 SER A N 1
ATOM 1524 C CA . SER A 1 212 ? -11.995 6.475 17.410 1.00 91.38 212 SER A CA 1
ATOM 1525 C C . SER A 1 212 ? -11.698 5.109 18.050 1.00 91.38 212 SER A C 1
ATOM 1527 O O . SER A 1 212 ? -11.934 4.967 19.244 1.00 91.38 212 SER A O 1
ATOM 1529 N N . TYR A 1 213 ? -11.232 4.104 17.299 1.00 94.50 213 TYR A N 1
ATOM 1530 C CA . TYR A 1 213 ? -10.922 2.763 17.818 1.00 94.50 213 TYR A CA 1
ATOM 1531 C C . TYR A 1 213 ? -9.413 2.474 17.801 1.00 94.50 213 TYR A C 1
ATOM 1533 O O . TYR A 1 213 ? -8.675 3.031 16.978 1.00 94.50 213 TYR A O 1
ATOM 1541 N N . PHE A 1 214 ? -8.958 1.571 18.677 1.00 94.50 214 PHE A N 1
ATOM 1542 C CA . PHE A 1 214 ? -7.650 0.922 18.551 1.00 94.50 214 PHE A CA 1
ATOM 1543 C C . PHE A 1 214 ? -7.663 -0.015 17.340 1.00 94.50 214 PHE A C 1
ATOM 1545 O O . PHE A 1 214 ? -8.513 -0.895 17.227 1.00 94.50 214 PHE A O 1
ATOM 1552 N N . SER A 1 215 ? -6.707 0.172 16.436 1.00 95.19 215 SER A N 1
ATOM 1553 C CA . SER A 1 215 ? -6.557 -0.592 15.191 1.00 95.19 215 SER A CA 1
ATOM 1554 C C . SER A 1 215 ? -5.442 -1.647 15.238 1.00 95.19 215 SER A C 1
ATOM 1556 O O . SER A 1 215 ? -5.406 -2.544 14.397 1.00 95.19 215 SER A O 1
ATOM 1558 N N . TYR A 1 216 ? -4.530 -1.536 16.209 1.00 93.94 216 TYR A N 1
ATOM 1559 C CA . TYR A 1 216 ? -3.496 -2.510 16.578 1.00 93.94 216 TYR A CA 1
ATOM 1560 C C . TYR A 1 216 ? -2.999 -2.209 18.008 1.00 93.94 216 TYR A C 1
ATOM 1562 O O . TYR A 1 216 ? -3.362 -1.184 18.586 1.00 93.94 216 TYR A O 1
ATOM 1570 N N . ALA A 1 217 ? -2.181 -3.091 18.593 1.00 89.75 217 ALA A N 1
ATOM 1571 C CA . ALA A 1 217 ? -1.868 -3.072 20.030 1.00 89.75 217 ALA A CA 1
ATOM 1572 C C . ALA A 1 217 ? -1.127 -1.814 20.542 1.00 89.75 217 ALA A C 1
ATOM 1574 O O . ALA A 1 217 ? -1.230 -1.493 21.723 1.00 89.75 217 ALA A O 1
ATOM 1575 N N . TYR A 1 218 ? -0.415 -1.083 19.675 1.00 88.81 218 TYR A N 1
ATOM 1576 C CA . TYR A 1 218 ? 0.329 0.138 20.030 1.00 88.81 218 TYR A CA 1
ATOM 1577 C C . TYR A 1 218 ? -0.132 1.366 19.222 1.00 88.81 218 TYR A C 1
ATOM 1579 O O . TYR A 1 218 ? 0.684 2.189 18.803 1.00 88.81 218 TYR A O 1
ATOM 1587 N N . ASP A 1 219 ? -1.441 1.467 18.965 1.00 87.56 219 ASP A N 1
ATOM 1588 C CA . ASP A 1 219 ? -2.062 2.576 18.227 1.00 87.56 219 ASP A CA 1
ATOM 1589 C C . ASP A 1 219 ? -1.767 3.952 18.858 1.00 87.56 219 ASP A C 1
ATOM 1591 O O . ASP A 1 219 ? -1.807 4.121 20.079 1.00 87.56 219 ASP A O 1
ATOM 1595 N N . SER A 1 220 ? -1.452 4.938 18.014 1.00 81.94 220 SER A N 1
ATOM 1596 C CA . SER A 1 220 ? -0.922 6.238 18.423 1.00 81.94 220 SER A CA 1
ATOM 1597 C C . SER A 1 220 ? -1.465 7.378 17.541 1.00 81.94 220 SER A C 1
ATOM 1599 O O . SER A 1 220 ? -1.307 7.320 16.320 1.00 81.94 220 SER A O 1
ATOM 1601 N N . PRO A 1 221 ? -2.073 8.435 18.123 1.00 79.69 221 PRO A N 1
ATOM 1602 C CA . PRO A 1 221 ? -2.371 8.583 19.547 1.00 79.69 221 PRO A CA 1
ATOM 1603 C C . PRO A 1 221 ? -3.408 7.541 20.019 1.00 79.69 221 PRO A C 1
ATOM 1605 O O . PRO A 1 221 ? -4.365 7.264 19.288 1.00 79.69 221 PRO A O 1
ATOM 1608 N N . PRO A 1 222 ? -3.252 6.976 21.232 1.00 73.25 222 PRO A N 1
ATOM 1609 C CA . PRO A 1 222 ? -4.159 5.954 21.740 1.00 73.25 222 PRO A CA 1
ATOM 1610 C C . PRO A 1 222 ? -5.564 6.551 21.930 1.00 73.25 222 PRO A C 1
ATOM 1612 O O . PRO A 1 222 ? -5.708 7.530 22.668 1.00 73.25 222 PRO A O 1
ATOM 1615 N N . PRO A 1 223 ? -6.619 5.985 21.317 1.00 78.19 223 PRO A N 1
ATOM 1616 C CA . PRO A 1 223 ? -7.992 6.494 21.404 1.00 78.19 223 PRO A CA 1
ATOM 1617 C C . PRO A 1 223 ? -8.693 6.092 22.718 1.00 78.19 223 PRO A C 1
ATOM 1619 O O . PRO A 1 223 ? -9.888 5.802 22.749 1.00 78.19 223 PRO A O 1
ATOM 1622 N N . LEU A 1 224 ? -7.934 6.072 23.814 1.00 79.31 224 LEU A N 1
ATOM 1623 C CA . LEU A 1 224 ? -8.397 5.736 25.154 1.00 79.31 224 LEU A CA 1
ATOM 1624 C C . LEU A 1 224 ? -9.160 6.918 25.763 1.00 79.31 224 LEU A C 1
ATOM 1626 O O . LEU A 1 224 ? -8.621 8.019 25.886 1.00 79.31 224 LEU A O 1
ATOM 1630 N N . VAL A 1 225 ? -10.397 6.685 26.197 1.00 81.12 225 VAL A N 1
ATOM 1631 C CA . VAL A 1 225 ? -11.253 7.709 26.805 1.00 81.12 225 VAL A CA 1
ATOM 1632 C C . VAL A 1 225 ? -11.218 7.595 28.330 1.00 81.12 225 VAL A C 1
ATOM 1634 O O . VAL A 1 225 ? -11.363 6.511 28.893 1.00 81.12 225 VAL A O 1
ATOM 1637 N N . ASN A 1 226 ? -11.029 8.726 29.018 1.00 80.94 226 ASN A N 1
ATOM 1638 C CA . ASN A 1 226 ? -10.831 8.797 30.468 1.00 80.94 226 ASN A CA 1
ATOM 1639 C C . ASN A 1 226 ? -11.847 9.740 31.146 1.00 80.94 226 ASN A C 1
ATOM 1641 O O . ASN A 1 226 ? -11.626 10.941 31.294 1.00 80.94 226 ASN A O 1
ATOM 1645 N N . CYS A 1 227 ? -12.973 9.190 31.615 1.00 75.69 227 CYS A N 1
ATOM 1646 C CA . CYS A 1 227 ? -14.124 9.991 32.046 1.00 75.69 227 CYS A CA 1
ATOM 1647 C C . CYS A 1 227 ? -14.608 9.745 33.478 1.00 75.69 227 CYS A C 1
ATOM 1649 O O . CYS A 1 227 ? -14.651 8.627 33.987 1.00 75.69 227 CYS A O 1
ATOM 1651 N N . TYR A 1 228 ? -15.036 10.833 34.118 1.00 69.00 228 TYR A N 1
ATOM 1652 C CA . TYR A 1 228 ? -15.564 10.850 35.481 1.00 69.00 228 TYR A CA 1
ATOM 1653 C C . TYR A 1 228 ? -17.063 10.531 35.504 1.00 69.00 228 TYR A C 1
ATOM 1655 O O . TYR A 1 228 ? -17.843 11.134 34.763 1.00 69.00 228 TYR A O 1
ATOM 1663 N N . SER A 1 229 ? -17.488 9.654 36.416 1.00 55.72 229 SER A N 1
ATOM 1664 C CA . SER A 1 229 ? -18.909 9.357 36.636 1.00 55.72 229 SER A CA 1
ATOM 1665 C C . SER A 1 229 ? -19.616 10.533 37.332 1.00 55.72 229 SER A C 1
ATOM 1667 O O . SER A 1 229 ? -19.577 10.672 38.555 1.00 55.72 229 SER A O 1
ATOM 1669 N N . LYS A 1 230 ? -20.235 11.418 36.538 1.00 52.84 230 LYS A N 1
ATOM 1670 C CA . LYS A 1 230 ? -20.923 12.639 36.994 1.00 52.84 230 LYS A CA 1
ATOM 1671 C C . LYS A 1 230 ? -22.431 12.584 36.732 1.00 52.84 230 LYS A C 1
ATOM 1673 O O . LYS A 1 230 ? -22.924 13.216 35.800 1.00 52.84 230 LYS A O 1
ATOM 1678 N N . GLU A 1 231 ? -23.183 11.895 37.588 1.00 46.06 231 GLU A N 1
ATOM 1679 C CA . GLU A 1 231 ? -24.648 12.040 37.643 1.00 46.06 231 GLU A CA 1
ATOM 1680 C C . GLU A 1 231 ? -25.062 12.982 38.789 1.00 46.06 231 GLU A C 1
ATOM 1682 O O . GLU A 1 231 ? -25.676 12.561 39.757 1.00 46.06 231 GLU A O 1
ATOM 1687 N N . TYR A 1 232 ? -24.691 14.267 38.683 1.00 31.69 232 TYR A N 1
ATOM 1688 C CA . TYR A 1 232 ? -25.410 15.421 39.258 1.00 31.69 232 TYR A CA 1
ATOM 1689 C C . TYR A 1 232 ? -24.961 16.725 38.552 1.00 31.69 232 TYR A C 1
ATOM 1691 O O . TYR A 1 232 ? -23.862 16.810 38.005 1.00 31.69 232 TYR A O 1
ATOM 1699 N N . LYS A 1 233 ? -25.850 17.727 38.509 1.00 31.48 233 LYS A N 1
ATOM 1700 C CA . LYS A 1 233 ? -25.695 19.031 37.815 1.00 31.48 233 LYS A CA 1
ATOM 1701 C C . LYS A 1 233 ? -24.843 20.036 38.649 1.00 31.48 233 LYS A C 1
ATOM 1703 O O . LYS A 1 233 ? -24.589 19.758 39.811 1.00 31.48 233 LYS A O 1
ATOM 1708 N N . GLU A 1 234 ? -24.382 21.213 38.183 1.00 35.00 234 GLU A N 1
ATOM 1709 C CA . GLU A 1 234 ? -24.748 22.029 37.005 1.00 35.00 234 GLU A CA 1
ATOM 1710 C C . GLU A 1 234 ? -23.650 23.045 36.552 1.00 35.00 234 GLU A C 1
ATOM 1712 O O . GLU A 1 234 ? -22.744 23.369 37.310 1.00 35.00 234 GLU A O 1
ATOM 1717 N N . ARG A 1 235 ? -23.802 23.587 35.326 1.00 32.97 235 ARG A N 1
ATOM 1718 C CA . ARG A 1 235 ? -23.388 24.915 34.785 1.00 32.97 235 ARG A CA 1
ATOM 1719 C C . ARG A 1 235 ? -22.144 25.663 35.334 1.00 32.97 235 ARG A C 1
ATOM 1721 O O . ARG A 1 235 ? -22.171 26.222 36.426 1.00 32.97 235 ARG A O 1
ATOM 1728 N N . LYS A 1 236 ? -21.249 26.039 34.401 1.00 28.45 236 LYS A N 1
ATOM 1729 C CA . LYS A 1 236 ? -20.819 27.451 34.226 1.00 28.45 236 LYS A CA 1
ATOM 1730 C C . LYS A 1 236 ? -20.511 27.794 32.752 1.00 28.45 236 LYS A C 1
ATOM 1732 O O . LYS A 1 236 ? -20.575 26.916 31.899 1.00 28.45 236 LYS A O 1
ATOM 1737 N N . LYS A 1 237 ? -20.312 29.086 32.453 1.00 31.64 237 LYS A N 1
ATOM 1738 C CA . LYS A 1 237 ? -20.221 29.708 31.108 1.00 31.64 237 LYS A CA 1
ATOM 1739 C C . LYS A 1 237 ? -18.839 30.354 30.865 1.00 31.64 237 LYS A C 1
ATOM 1741 O O . LYS A 1 237 ? -18.081 30.504 31.816 1.00 31.64 237 LYS A O 1
ATOM 1746 N N . GLU A 1 238 ? -18.683 30.894 29.645 1.00 32.00 238 GLU A N 1
ATOM 1747 C CA . GLU A 1 238 ? -17.777 31.983 29.197 1.00 32.00 238 GLU A CA 1
ATOM 1748 C C . GLU A 1 238 ? -16.472 31.543 28.500 1.00 32.00 238 GLU A C 1
ATOM 1750 O O . GLU A 1 238 ? -15.886 30.546 28.897 1.00 32.00 238 GLU A O 1
ATOM 1755 N N . ARG A 1 239 ? -15.963 32.235 27.459 1.00 30.62 239 ARG A N 1
ATOM 1756 C CA . ARG A 1 239 ? -16.525 33.288 26.563 1.00 30.62 239 ARG A CA 1
ATOM 1757 C C . ARG A 1 239 ? -15.668 33.378 25.284 1.00 30.62 239 ARG A C 1
ATOM 1759 O O . ARG A 1 239 ? -14.470 33.134 25.342 1.00 30.62 239 ARG A O 1
ATOM 1766 N N . GLU A 1 240 ? -16.252 33.811 24.168 1.00 34.66 240 GLU A N 1
ATOM 1767 C CA . GLU A 1 240 ? -15.517 34.152 22.935 1.00 34.66 240 GLU A CA 1
ATOM 1768 C C . GLU A 1 240 ? -14.983 35.595 22.965 1.00 34.66 240 GLU A C 1
ATOM 1770 O O . GLU A 1 240 ? -15.593 36.469 23.595 1.00 34.66 240 GLU A O 1
ATOM 1775 N N . LYS A 1 241 ? -13.907 35.875 22.209 1.00 27.97 241 LYS A N 1
ATOM 1776 C CA . LYS A 1 241 ? -13.682 37.201 21.605 1.00 27.97 241 LYS A CA 1
ATOM 1777 C C . LYS A 1 241 ? -12.673 37.185 20.452 1.00 27.97 241 LYS A C 1
ATOM 1779 O O . LYS A 1 241 ? -11.551 36.717 20.602 1.00 27.97 241 LYS A O 1
ATOM 1784 N N . GLU A 1 242 ? -13.080 37.778 19.339 1.00 32.78 242 GLU A N 1
ATOM 1785 C CA . GLU A 1 242 ? -12.299 38.016 18.120 1.00 32.78 242 GLU A CA 1
ATOM 1786 C C . GLU A 1 242 ? -11.808 39.478 18.071 1.00 32.78 242 GLU A C 1
ATOM 1788 O O . GLU A 1 242 ? -12.470 40.369 18.618 1.00 32.78 242 GLU A O 1
ATOM 1793 N N . LYS A 1 243 ? -10.678 39.757 17.394 1.00 26.80 243 LYS A N 1
ATOM 1794 C CA . LYS A 1 243 ? -10.382 41.108 16.878 1.00 26.80 243 LYS A CA 1
ATOM 1795 C C . LYS A 1 243 ? -9.352 41.122 15.737 1.00 26.80 243 LYS A C 1
ATOM 1797 O O . LYS A 1 243 ? -8.404 40.348 15.741 1.00 26.80 243 LYS A O 1
ATOM 1802 N N . SER A 1 244 ? -9.524 42.069 14.814 1.00 27.83 244 SER A N 1
ATOM 1803 C CA . SER A 1 244 ? -8.644 42.396 13.676 1.00 27.83 244 SER A CA 1
ATOM 1804 C C . SER A 1 244 ? -8.728 43.927 13.402 1.00 27.83 244 SER A C 1
ATOM 1806 O O . SER A 1 244 ? -9.379 44.622 14.192 1.00 27.83 244 SER A O 1
ATOM 1808 N N . PRO A 1 245 ? -8.114 44.502 12.349 1.00 42.38 245 PRO A N 1
ATOM 1809 C CA . PRO A 1 245 ? -6.700 44.892 12.261 1.00 42.38 245 PRO A CA 1
ATOM 1810 C C . PRO A 1 245 ? -6.517 46.433 12.188 1.00 42.38 245 PRO A C 1
ATOM 1812 O O . PRO A 1 245 ? -7.460 47.191 12.413 1.00 42.38 245 PRO A O 1
ATOM 1815 N N . SER A 1 246 ? -5.315 46.921 11.845 1.00 27.28 246 SER A N 1
ATOM 1816 C CA . SER A 1 246 ? -5.043 48.352 11.589 1.00 27.28 246 SER A CA 1
ATOM 1817 C C . SER A 1 246 ? -3.963 48.593 10.517 1.00 27.28 246 SER A C 1
ATOM 1819 O O . SER A 1 246 ? -2.978 47.862 10.460 1.00 27.28 246 SER A O 1
ATOM 1821 N N . THR A 1 247 ? -4.142 49.645 9.714 1.00 29.31 247 THR A N 1
ATOM 1822 C CA . THR A 1 247 ? -3.397 50.001 8.478 1.00 29.31 247 THR A CA 1
ATOM 1823 C C . THR A 1 247 ? -2.459 51.210 8.684 1.00 29.31 247 THR A C 1
ATOM 1825 O O . THR A 1 247 ? -2.711 51.944 9.632 1.00 29.31 247 THR A O 1
ATOM 1828 N N . PHE A 1 248 ? -1.456 51.461 7.805 1.00 26.86 248 PHE A N 1
ATOM 1829 C CA . PHE A 1 248 ? -1.113 52.770 7.149 1.00 26.86 248 PHE A CA 1
ATOM 1830 C C . PHE A 1 248 ? 0.189 52.709 6.260 1.00 26.86 248 PHE A C 1
ATOM 1832 O O . PHE A 1 248 ? 0.733 51.609 6.166 1.00 26.86 248 PHE A O 1
ATOM 1839 N N . PRO A 1 249 ? 0.612 53.732 5.452 1.00 31.80 249 PRO A N 1
ATOM 1840 C CA . PRO A 1 249 ? 0.932 53.505 4.020 1.00 31.80 249 PRO A CA 1
ATOM 1841 C C . PRO A 1 249 ? 2.348 53.926 3.524 1.00 31.80 249 PRO A C 1
ATOM 1843 O O . PRO A 1 249 ? 3.171 54.414 4.293 1.00 31.80 249 PRO A O 1
ATOM 1846 N N . ILE A 1 250 ? 2.597 53.815 2.201 1.00 29.38 250 ILE A N 1
ATOM 1847 C CA . ILE A 1 250 ? 3.807 54.284 1.471 1.00 29.38 250 ILE A CA 1
ATOM 1848 C C . ILE A 1 250 ? 3.408 54.933 0.109 1.00 29.38 250 ILE A C 1
ATOM 1850 O O . ILE A 1 250 ? 2.485 54.411 -0.521 1.00 29.38 250 ILE A O 1
ATOM 1854 N N . PRO A 1 251 ? 4.059 56.021 -0.384 1.00 31.41 251 PRO A N 1
ATOM 1855 C CA . PRO A 1 251 ? 3.684 56.712 -1.635 1.00 31.41 251 PRO A CA 1
ATOM 1856 C C . PRO A 1 251 ? 4.651 56.589 -2.853 1.00 31.41 251 PRO A C 1
ATOM 1858 O O . PRO A 1 251 ? 5.860 56.735 -2.731 1.00 31.41 251 PRO A O 1
ATOM 1861 N N . ASN A 1 252 ? 4.055 56.428 -4.046 1.00 29.16 252 ASN A N 1
ATOM 1862 C CA . ASN A 1 252 ? 4.366 56.983 -5.390 1.00 29.16 252 ASN A CA 1
ATOM 1863 C C . ASN A 1 252 ? 5.818 57.186 -5.932 1.00 29.16 252 ASN A C 1
ATOM 1865 O O . ASN A 1 252 ? 6.513 58.113 -5.539 1.00 29.16 252 ASN A O 1
ATOM 1869 N N . SER A 1 253 ? 6.153 56.422 -6.996 1.00 36.50 253 SER A N 1
ATOM 1870 C CA . SER A 1 253 ? 6.545 56.808 -8.397 1.00 36.50 253 SER A CA 1
ATOM 1871 C C . SER A 1 253 ? 7.228 58.177 -8.712 1.00 36.50 253 SER A C 1
ATOM 1873 O O . SER A 1 253 ? 6.799 59.156 -8.107 1.00 36.50 253 SER A O 1
ATOM 1875 N N . PRO A 1 254 ? 8.066 58.345 -9.790 1.00 42.47 254 PRO A N 1
ATOM 1876 C CA . PRO A 1 254 ? 7.876 57.695 -11.111 1.00 42.47 254 PRO A CA 1
ATOM 1877 C C . PRO A 1 254 ? 9.088 57.414 -12.064 1.00 42.47 254 PRO A C 1
ATOM 1879 O O . PRO A 1 254 ? 10.107 58.088 -12.061 1.00 42.47 254 PRO A O 1
ATOM 1882 N N . LYS A 1 255 ? 8.841 56.487 -13.012 1.00 30.91 255 LYS A N 1
ATOM 1883 C CA . LYS A 1 255 ? 9.272 56.431 -14.441 1.00 30.91 255 LYS A CA 1
ATOM 1884 C C . LYS A 1 255 ? 10.738 56.732 -14.841 1.00 30.91 255 LYS A C 1
ATOM 1886 O O . LYS A 1 255 ? 11.140 57.882 -14.964 1.00 30.91 255 LYS A O 1
ATOM 1891 N N . MET A 1 256 ? 11.427 55.689 -15.322 1.00 32.91 256 MET A N 1
ATOM 1892 C CA . MET A 1 256 ? 12.570 55.791 -16.250 1.00 32.91 256 MET A CA 1
ATOM 1893 C C . MET A 1 256 ? 12.125 55.611 -17.713 1.00 32.91 256 MET A C 1
ATOM 1895 O O . MET A 1 256 ? 11.207 54.845 -18.001 1.00 32.91 256 MET A O 1
ATOM 1899 N N . ALA A 1 257 ? 12.812 56.277 -18.643 1.00 42.78 257 ALA A N 1
ATOM 1900 C CA . ALA A 1 257 ? 12.674 56.105 -20.093 1.00 42.78 257 ALA A CA 1
ATOM 1901 C C . ALA A 1 257 ? 14.064 56.140 -20.765 1.00 42.78 257 ALA A C 1
ATOM 1903 O O . ALA A 1 257 ? 15.028 56.568 -20.136 1.00 42.78 257 ALA A O 1
ATOM 1904 N N . LYS A 1 258 ? 14.148 55.746 -22.050 1.00 47.53 258 LYS A N 1
ATOM 1905 C CA . LYS A 1 258 ? 15.381 55.580 -22.869 1.00 47.53 258 LYS A CA 1
ATOM 1906 C C . LYS A 1 258 ? 16.160 54.250 -22.723 1.00 47.53 258 LYS A C 1
ATOM 1908 O O . LYS A 1 258 ? 17.343 54.217 -23.037 1.00 47.53 258 LYS A O 1
ATOM 1913 N N . LEU A 1 259 ? 15.508 53.134 -22.368 1.00 46.22 259 LEU A N 1
ATOM 1914 C CA . LEU A 1 259 ? 16.122 51.785 -22.388 1.00 46.22 259 LEU A CA 1
ATOM 1915 C C . LEU A 1 259 ? 15.383 50.783 -23.304 1.00 46.22 259 LEU A C 1
ATOM 1917 O O . LEU A 1 259 ? 15.076 49.673 -22.895 1.00 46.22 259 LEU A O 1
ATOM 1921 N N . TYR A 1 260 ? 15.081 51.178 -24.548 1.00 47.75 260 TYR A N 1
ATOM 1922 C CA . TYR A 1 260 ? 14.395 50.304 -25.525 1.00 47.75 260 TYR A CA 1
ATOM 1923 C C . TYR A 1 260 ? 15.077 50.196 -26.903 1.00 47.75 260 TYR A C 1
ATOM 1925 O O . TYR A 1 260 ? 14.706 49.334 -27.691 1.00 47.75 260 TYR A O 1
ATOM 1933 N N . ALA A 1 261 ? 16.099 51.010 -27.199 1.00 49.69 261 ALA A N 1
ATOM 1934 C CA . ALA A 1 261 ? 16.769 51.002 -28.508 1.00 49.69 261 ALA A CA 1
ATOM 1935 C C . ALA A 1 261 ? 17.939 49.998 -28.619 1.00 49.69 261 ALA A C 1
ATOM 1937 O O . ALA A 1 261 ? 18.186 49.465 -29.694 1.00 49.69 261 ALA A O 1
ATOM 1938 N N . ALA A 1 262 ? 18.653 49.719 -27.521 1.00 51.09 262 ALA A N 1
ATOM 1939 C CA . ALA A 1 262 ? 19.834 48.842 -27.537 1.00 51.09 262 ALA A CA 1
ATOM 1940 C C . ALA A 1 262 ? 19.494 47.340 -27.448 1.00 51.09 262 ALA A C 1
ATOM 1942 O O . ALA A 1 262 ? 20.232 46.504 -27.965 1.00 51.09 262 ALA A O 1
ATOM 1943 N N . ILE A 1 263 ? 18.367 46.997 -26.815 1.00 53.75 263 ILE A N 1
ATOM 1944 C CA . ILE A 1 263 ? 17.967 45.606 -26.540 1.00 53.75 263 ILE A CA 1
ATOM 1945 C C . ILE A 1 263 ? 17.678 44.843 -27.844 1.00 53.75 263 ILE A C 1
ATOM 1947 O O . ILE A 1 263 ? 18.076 43.690 -27.974 1.00 53.75 263 ILE A O 1
ATOM 1951 N N . ILE A 1 264 ? 17.080 45.516 -28.835 1.00 53.84 264 ILE A N 1
ATOM 1952 C CA . ILE A 1 264 ? 16.675 44.925 -30.121 1.00 53.84 264 ILE A CA 1
ATOM 1953 C C . ILE A 1 264 ? 17.884 44.434 -30.942 1.00 53.84 264 ILE A C 1
ATOM 1955 O O . ILE A 1 264 ? 17.786 43.427 -31.640 1.00 53.84 264 ILE A O 1
ATOM 1959 N N . ILE A 1 265 ? 19.041 45.098 -30.834 1.00 52.47 265 ILE A N 1
ATOM 1960 C CA . ILE A 1 265 ? 20.256 44.729 -31.584 1.00 52.47 265 ILE A CA 1
ATOM 1961 C C . ILE A 1 265 ? 20.957 43.521 -30.943 1.00 52.47 265 ILE A C 1
ATOM 1963 O O . ILE A 1 265 ? 21.438 42.641 -31.655 1.00 52.47 265 ILE A O 1
ATOM 1967 N N . ILE A 1 266 ? 20.956 43.430 -29.609 1.00 53.34 266 ILE A N 1
ATOM 1968 C CA . ILE A 1 266 ? 21.516 42.278 -28.884 1.00 53.34 266 ILE A CA 1
ATOM 1969 C C . ILE A 1 266 ? 20.665 41.022 -29.132 1.00 53.34 266 ILE A C 1
ATOM 1971 O O . ILE A 1 266 ? 21.217 39.956 -29.391 1.00 53.34 266 ILE A O 1
ATOM 1975 N N . SER A 1 267 ? 19.332 41.146 -29.148 1.00 51.12 267 SER A N 1
ATOM 1976 C CA . SER A 1 267 ? 18.430 40.001 -29.344 1.00 51.12 267 SER A CA 1
ATOM 1977 C C . SER A 1 267 ? 18.502 39.340 -30.727 1.00 51.12 267 SER A C 1
ATOM 1979 O O . SER A 1 267 ? 18.103 38.188 -30.846 1.00 51.12 267 SER A O 1
ATOM 1981 N N . VAL A 1 268 ? 19.009 40.018 -31.765 1.00 52.00 268 VAL A N 1
ATOM 1982 C CA . VAL A 1 268 ? 19.138 39.429 -33.117 1.00 52.00 268 VAL A CA 1
ATOM 1983 C C . VAL A 1 268 ? 20.446 38.643 -33.284 1.00 52.00 268 VAL A C 1
ATOM 1985 O O 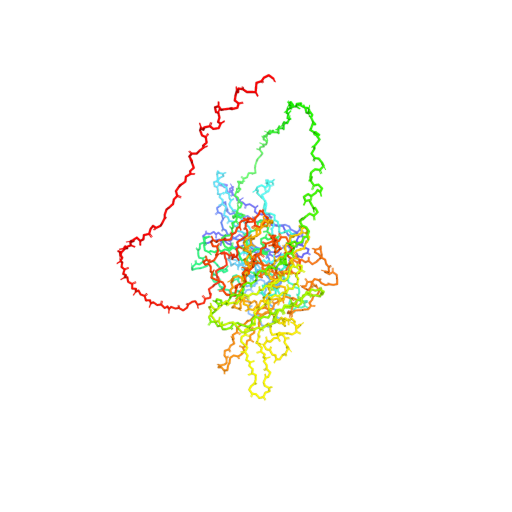. VAL A 1 268 ? 20.465 37.643 -33.998 1.00 52.00 268 VAL A O 1
ATOM 1988 N N . LEU A 1 269 ? 21.531 39.028 -32.599 1.00 47.06 269 LEU A N 1
ATOM 1989 C CA . LEU A 1 269 ? 22.824 38.333 -32.711 1.00 47.06 269 LEU A CA 1
ATOM 1990 C C . LEU A 1 269 ? 22.910 37.022 -31.906 1.00 47.06 269 LEU A C 1
ATOM 1992 O O . LEU A 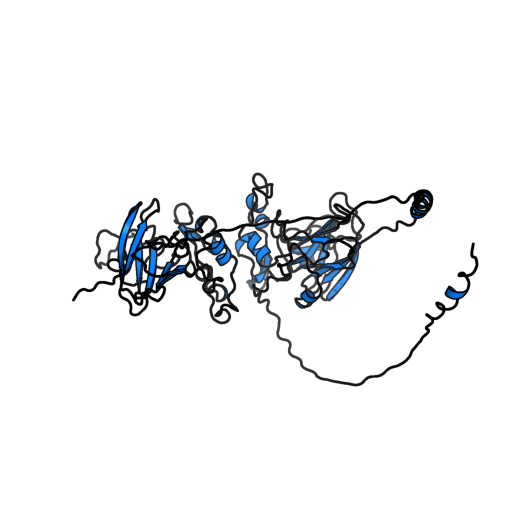1 269 ? 23.818 36.229 -32.140 1.00 47.06 269 LEU A O 1
ATOM 1996 N N . SER A 1 270 ? 21.969 36.759 -30.994 1.00 45.00 270 SER A N 1
ATOM 1997 C CA . SER A 1 270 ? 21.941 35.536 -30.171 1.00 45.00 270 SER A CA 1
ATOM 1998 C C . SER A 1 270 ? 21.252 34.324 -30.825 1.00 45.00 270 SER A C 1
ATOM 2000 O O . SER A 1 270 ? 21.138 33.280 -30.189 1.00 45.00 270 SER A O 1
ATOM 2002 N N . LEU A 1 271 ? 20.783 34.417 -32.077 1.00 45.16 271 LEU A N 1
ATOM 2003 C CA . LEU A 1 271 ? 19.980 33.352 -32.706 1.00 45.16 271 LEU A CA 1
ATOM 2004 C C . LEU A 1 271 ? 20.775 32.156 -33.275 1.00 45.16 271 LEU A C 1
ATOM 2006 O O . LEU A 1 271 ? 20.157 31.168 -33.658 1.00 45.16 271 LEU A O 1
ATOM 2010 N N . CYS A 1 272 ? 22.113 32.197 -33.311 1.00 43.12 272 CYS A N 1
ATOM 2011 C CA . CYS A 1 272 ? 22.935 31.185 -34.005 1.00 43.12 272 CYS A CA 1
ATOM 2012 C C . CYS A 1 272 ? 23.786 30.267 -33.102 1.00 43.12 272 CYS A C 1
ATOM 2014 O O . CYS A 1 272 ? 24.713 29.628 -33.594 1.00 43.12 272 CYS A O 1
ATOM 2016 N N . THR A 1 273 ? 23.489 30.158 -31.801 1.00 43.59 273 THR A N 1
ATOM 2017 C CA . THR A 1 273 ? 24.163 29.200 -30.892 1.00 43.59 273 THR A CA 1
ATOM 2018 C C . THR A 1 273 ? 23.181 28.350 -30.081 1.00 43.59 273 THR A C 1
ATOM 2020 O O . THR A 1 273 ? 23.367 28.139 -28.884 1.00 43.59 273 THR A O 1
ATOM 2023 N N . TRP A 1 274 ? 22.135 27.843 -30.736 1.00 40.25 274 TRP A N 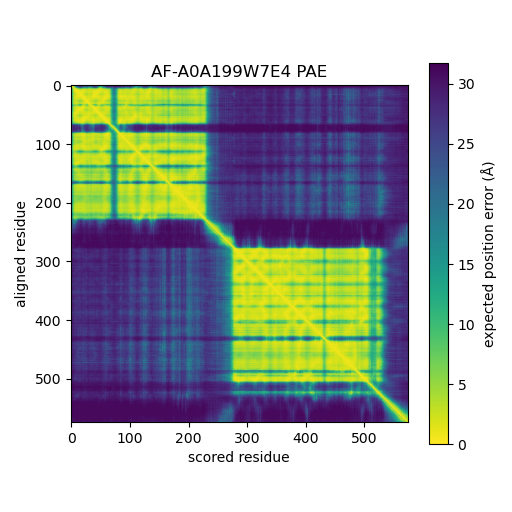1
ATOM 2024 C CA . TRP A 1 274 ? 21.270 26.798 -30.181 1.00 40.25 274 TRP A CA 1
ATOM 2025 C C . TRP A 1 274 ? 21.911 25.428 -30.431 1.00 40.25 274 TRP A C 1
ATOM 2027 O O . TRP A 1 274 ? 21.590 24.738 -31.397 1.00 40.25 274 TRP A O 1
ATOM 2037 N N . GLY A 1 275 ? 22.863 25.050 -29.573 1.00 43.12 275 GLY A N 1
ATOM 2038 C CA . GLY A 1 275 ? 23.250 23.645 -29.446 1.00 43.12 275 GLY A CA 1
ATOM 2039 C C . GLY A 1 275 ? 22.057 22.836 -28.930 1.00 43.12 275 GLY A C 1
ATOM 2040 O O . GLY A 1 275 ? 21.289 23.344 -28.112 1.00 43.12 275 GLY A O 1
ATOM 2041 N N . ALA A 1 276 ? 21.881 21.605 -29.413 1.00 47.47 276 ALA A N 1
ATOM 2042 C CA . ALA A 1 276 ? 20.800 20.743 -28.946 1.00 47.47 276 ALA A CA 1
ATOM 2043 C C . ALA A 1 276 ? 20.965 20.468 -27.442 1.00 47.47 276 ALA A C 1
ATOM 2045 O O . ALA A 1 276 ? 21.980 19.915 -27.017 1.00 47.47 276 ALA A O 1
ATOM 2046 N N . MET A 1 277 ? 19.973 20.876 -26.648 1.00 61.19 277 MET A N 1
ATOM 2047 C CA . MET A 1 277 ? 19.942 20.654 -25.202 1.00 61.19 277 MET A CA 1
ATOM 2048 C C . MET A 1 277 ? 19.496 19.216 -24.930 1.00 61.19 277 MET A C 1
ATOM 2050 O O . MET A 1 277 ? 18.329 18.958 -24.659 1.00 61.19 277 MET A O 1
ATOM 2054 N N . CYS A 1 278 ? 20.413 18.261 -25.061 1.00 72.06 278 CYS A N 1
ATOM 2055 C CA . CYS A 1 278 ? 20.160 16.886 -24.641 1.00 72.06 278 CYS A CA 1
ATOM 2056 C C . CYS A 1 278 ? 20.410 16.740 -23.135 1.00 72.06 278 CYS A C 1
ATOM 2058 O O . CYS A 1 278 ? 21.395 17.265 -22.614 1.00 72.06 278 CYS A O 1
ATOM 2060 N N . ALA A 1 279 ? 19.556 15.980 -22.453 1.00 89.50 279 ALA A N 1
ATOM 2061 C CA . ALA A 1 279 ? 19.781 15.557 -21.077 1.00 89.50 279 ALA A CA 1
ATOM 2062 C C . ALA A 1 279 ? 20.590 14.253 -21.076 1.00 89.50 279 ALA A C 1
ATOM 2064 O O . ALA A 1 279 ? 20.201 13.278 -21.722 1.00 89.50 279 ALA A O 1
ATOM 2065 N N . THR A 1 280 ? 21.695 14.188 -20.336 1.00 93.38 280 THR A N 1
ATOM 2066 C CA . THR A 1 280 ? 22.456 12.941 -20.192 1.00 93.38 280 THR A CA 1
ATOM 2067 C C . THR A 1 280 ? 21.796 12.053 -19.136 1.00 93.38 280 THR A C 1
ATOM 2069 O O . THR A 1 280 ? 21.713 12.398 -17.955 1.00 93.38 280 THR A O 1
ATOM 2072 N N . PHE A 1 281 ? 21.357 10.871 -19.556 1.00 96.06 281 PHE A N 1
ATOM 2073 C CA . PHE A 1 281 ? 20.821 9.819 -18.702 1.00 96.06 281 PHE A CA 1
ATOM 2074 C C . PHE A 1 281 ? 21.925 8.810 -18.392 1.00 96.06 281 PHE A C 1
ATOM 2076 O O . PHE A 1 281 ? 22.562 8.273 -19.295 1.00 96.06 281 PHE A O 1
ATOM 2083 N N . THR A 1 282 ? 22.146 8.525 -17.112 1.00 96.12 282 THR A N 1
ATOM 2084 C CA . THR A 1 282 ? 23.063 7.484 -16.636 1.00 96.12 282 THR A CA 1
ATOM 2085 C C . THR A 1 282 ? 22.264 6.377 -15.968 1.00 96.12 282 THR A C 1
ATOM 2087 O O . THR A 1 282 ? 21.506 6.624 -15.037 1.00 96.12 282 THR A O 1
ATOM 2090 N N . ILE A 1 283 ? 22.448 5.148 -16.435 1.00 97.88 283 ILE A N 1
ATOM 2091 C CA . ILE A 1 283 ? 21.760 3.947 -15.971 1.00 97.88 283 ILE A CA 1
ATOM 2092 C C . ILE A 1 283 ? 22.792 3.079 -15.249 1.00 97.88 283 ILE A C 1
ATOM 2094 O O . ILE A 1 283 ? 23.779 2.662 -15.856 1.00 97.88 283 ILE A O 1
ATOM 2098 N N . ARG A 1 284 ? 22.581 2.813 -13.958 1.00 96.56 284 ARG A N 1
ATOM 2099 C CA . ARG A 1 284 ? 23.505 2.076 -13.085 1.00 96.56 284 ARG A CA 1
ATOM 2100 C C . ARG A 1 284 ? 22.858 0.816 -12.522 1.00 96.56 284 ARG A C 1
ATOM 2102 O O . ARG A 1 284 ? 21.782 0.874 -11.933 1.00 96.56 284 ARG A O 1
ATOM 2109 N N . ASN A 1 285 ? 23.547 -0.315 -12.635 1.00 97.50 285 ASN A N 1
ATOM 2110 C CA . ASN A 1 285 ? 23.164 -1.550 -11.967 1.00 97.50 285 ASN A CA 1
ATOM 2111 C C . ASN A 1 285 ? 23.936 -1.693 -10.647 1.00 97.50 285 ASN A C 1
ATOM 2113 O O . ASN A 1 285 ? 25.160 -1.809 -10.643 1.00 97.50 285 ASN A O 1
ATOM 2117 N N . ASN A 1 286 ? 23.221 -1.690 -9.524 1.00 94.75 286 ASN A N 1
ATOM 2118 C CA . ASN A 1 286 ? 23.762 -1.949 -8.189 1.00 94.75 286 ASN A CA 1
ATOM 2119 C C . ASN A 1 286 ? 23.207 -3.267 -7.595 1.00 94.75 286 ASN A C 1
ATOM 2121 O O . ASN A 1 286 ? 23.431 -3.561 -6.426 1.00 94.75 286 ASN A O 1
ATOM 2125 N N . CYS A 1 287 ? 22.508 -4.079 -8.396 1.00 91.94 287 CYS A N 1
ATOM 2126 C CA . CYS A 1 287 ? 22.070 -5.425 -8.029 1.00 91.94 287 CYS A CA 1
ATOM 2127 C C . CYS A 1 287 ? 23.257 -6.402 -8.049 1.00 91.94 287 CYS A C 1
ATOM 2129 O O . CYS A 1 287 ? 24.189 -6.237 -8.839 1.00 91.94 287 CYS A O 1
ATOM 2131 N N . GLY A 1 288 ? 23.198 -7.480 -7.259 1.00 93.88 288 GLY A N 1
ATOM 2132 C CA . GLY A 1 288 ? 24.188 -8.575 -7.264 1.00 93.88 288 GLY A CA 1
ATOM 2133 C C . GLY A 1 288 ? 24.169 -9.475 -8.514 1.00 93.88 288 GLY A C 1
ATOM 2134 O O . GLY A 1 288 ? 24.794 -10.529 -8.529 1.00 93.88 288 GLY A O 1
ATOM 2135 N N . TYR A 1 289 ? 23.429 -9.091 -9.556 1.00 94.62 289 TYR A N 1
ATOM 2136 C CA . TYR A 1 289 ? 23.206 -9.856 -10.782 1.00 94.62 289 TYR A CA 1
ATOM 2137 C C . TYR A 1 289 ? 23.116 -8.926 -12.001 1.00 94.62 289 TYR A C 1
ATOM 2139 O O . TYR A 1 289 ? 22.882 -7.725 -11.866 1.00 94.62 289 TYR A O 1
ATOM 2147 N N . THR A 1 290 ? 23.291 -9.470 -13.208 1.00 98.00 290 THR A N 1
ATOM 2148 C CA . THR A 1 290 ? 23.105 -8.720 -14.462 1.00 98.00 290 THR A CA 1
ATOM 2149 C C . THR A 1 290 ? 21.643 -8.319 -14.642 1.00 98.00 290 THR A C 1
ATOM 2151 O O . THR A 1 290 ? 20.745 -9.153 -14.541 1.00 98.00 290 THR A O 1
ATOM 2154 N N . VAL A 1 291 ? 21.418 -7.044 -14.953 1.00 98.56 291 VAL A N 1
ATOM 2155 C CA . VAL A 1 291 ? 20.131 -6.506 -15.409 1.00 98.56 291 VAL A CA 1
ATOM 2156 C C . VAL A 1 291 ? 20.261 -6.223 -16.903 1.00 98.56 291 VAL A C 1
ATOM 2158 O O . VAL A 1 291 ? 21.328 -5.823 -17.370 1.00 98.56 291 VAL A O 1
ATOM 2161 N N . TRP A 1 292 ? 19.185 -6.401 -17.665 1.00 98.62 292 TRP A N 1
ATOM 2162 C CA . TRP A 1 292 ? 19.135 -6.000 -19.072 1.00 98.62 292 TRP A CA 1
ATOM 2163 C C . TRP A 1 292 ? 18.163 -4.830 -19.234 1.00 98.62 292 TRP A C 1
ATOM 2165 O O . TRP A 1 292 ? 16.956 -5.064 -19.355 1.00 98.62 292 TRP A O 1
ATOM 2175 N N . PRO A 1 293 ? 18.632 -3.567 -19.208 1.00 98.56 293 PRO A N 1
ATOM 2176 C CA . PRO A 1 293 ? 17.753 -2.417 -19.375 1.00 98.56 293 PRO A CA 1
ATOM 2177 C C . PRO A 1 293 ? 16.952 -2.506 -20.675 1.00 98.56 293 PRO A C 1
ATOM 2179 O O . PRO A 1 293 ? 17.473 -2.956 -21.700 1.00 98.56 293 PRO A O 1
ATOM 2182 N N . GLY A 1 294 ? 15.684 -2.116 -20.617 1.00 98.06 294 GLY A N 1
ATOM 2183 C CA . GLY A 1 294 ? 14.801 -1.915 -21.762 1.00 98.06 294 GLY A CA 1
ATOM 2184 C C . GLY A 1 294 ? 14.345 -0.459 -21.810 1.00 98.06 294 GLY A C 1
ATOM 2185 O O . GLY A 1 294 ? 14.276 0.209 -20.774 1.00 98.06 294 GLY A O 1
ATOM 2186 N N . MET A 1 295 ? 14.118 0.057 -23.017 1.00 96.81 295 MET A N 1
ATOM 2187 C CA . MET A 1 295 ? 13.818 1.470 -23.253 1.00 96.81 295 MET A CA 1
ATOM 2188 C C . MET A 1 295 ? 12.785 1.620 -24.368 1.00 96.81 295 MET A C 1
ATOM 2190 O O . MET A 1 295 ? 12.930 1.016 -25.434 1.00 96.81 295 MET A O 1
ATOM 2194 N N . LEU A 1 296 ? 11.789 2.479 -24.152 1.00 96.56 296 LEU A N 1
ATOM 2195 C CA . LEU A 1 296 ? 10.743 2.786 -25.122 1.00 96.56 296 LEU A CA 1
ATOM 2196 C C . LEU A 1 296 ? 10.557 4.301 -25.235 1.00 96.56 296 LEU A C 1
ATOM 2198 O O . LEU A 1 296 ? 10.282 4.969 -24.243 1.00 96.56 296 LEU A O 1
ATOM 2202 N N . SER A 1 297 ? 10.680 4.832 -26.452 1.00 95.12 297 SER A N 1
ATOM 2203 C CA . SER A 1 297 ? 10.278 6.209 -26.773 1.00 95.12 297 SER A CA 1
ATOM 2204 C C . SER A 1 297 ? 8.768 6.259 -27.014 1.00 95.12 297 SER A C 1
ATOM 2206 O O . SER A 1 297 ? 8.210 5.348 -27.626 1.00 95.12 297 SER A O 1
ATOM 2208 N N . GLY A 1 298 ? 8.110 7.299 -26.509 1.00 89.94 298 GLY A N 1
ATOM 2209 C CA . GLY A 1 298 ? 6.680 7.533 -26.680 1.00 89.94 298 GLY A CA 1
ATOM 2210 C C . GLY A 1 298 ? 6.283 7.865 -28.122 1.00 89.94 298 GLY A C 1
ATOM 2211 O O . GLY A 1 298 ? 7.111 8.156 -28.987 1.00 89.94 298 GLY A O 1
ATOM 2212 N N . ALA A 1 299 ? 4.979 7.835 -28.397 1.00 85.44 299 ALA A N 1
ATOM 2213 C CA . ALA A 1 299 ? 4.462 8.161 -29.721 1.00 85.44 299 ALA A CA 1
ATOM 2214 C C . ALA A 1 299 ? 4.761 9.629 -30.086 1.00 85.44 299 ALA A C 1
ATOM 2216 O O . ALA A 1 299 ? 4.337 10.548 -29.390 1.00 85.44 299 ALA A O 1
ATOM 2217 N N . GLY A 1 300 ? 5.467 9.839 -31.200 1.00 82.50 300 GLY A N 1
ATOM 2218 C CA . GLY A 1 300 ? 5.821 11.171 -31.705 1.00 82.50 300 GLY A CA 1
ATOM 2219 C C . GLY A 1 300 ? 7.139 11.751 -31.179 1.00 82.50 300 GLY A C 1
ATOM 2220 O O . GLY A 1 300 ? 7.496 12.850 -31.596 1.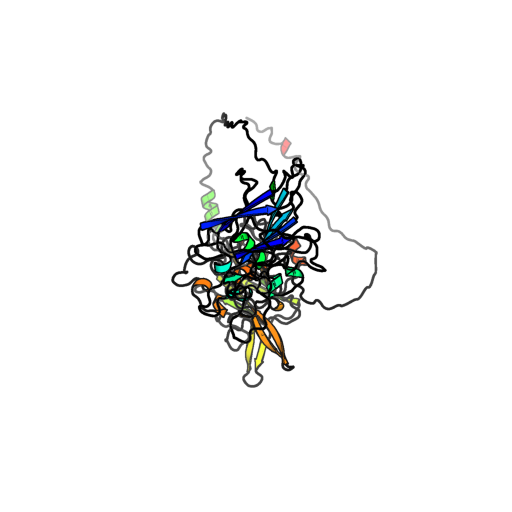00 82.50 300 GLY A O 1
ATOM 2221 N N . THR A 1 301 ? 7.881 11.038 -30.323 1.00 87.50 301 THR A N 1
ATOM 2222 C CA . THR A 1 301 ? 9.205 11.473 -29.842 1.00 87.50 301 THR A CA 1
ATOM 2223 C C . THR A 1 301 ? 10.341 10.766 -30.589 1.00 87.50 301 THR A C 1
ATOM 2225 O O . THR A 1 301 ? 10.135 9.766 -31.281 1.00 87.50 301 THR A O 1
ATOM 2228 N N . ALA A 1 302 ? 11.552 11.325 -30.522 1.00 85.50 302 ALA A N 1
ATOM 2229 C CA . ALA A 1 302 ? 12.706 10.773 -31.230 1.00 85.50 302 ALA A CA 1
ATOM 2230 C C . ALA A 1 302 ? 13.147 9.419 -30.628 1.00 85.50 302 ALA A C 1
ATOM 2232 O O . ALA A 1 302 ? 13.199 9.297 -29.402 1.00 85.50 302 ALA A O 1
ATOM 2233 N N . PRO A 1 303 ? 13.509 8.416 -31.451 1.00 86.81 303 PRO A N 1
ATOM 2234 C CA . PRO A 1 303 ? 14.039 7.153 -30.950 1.00 86.81 303 PRO A CA 1
ATOM 2235 C C . PRO A 1 303 ? 15.419 7.354 -30.312 1.00 86.81 303 PRO A C 1
ATOM 2237 O O . PRO A 1 303 ? 16.262 8.082 -30.839 1.00 86.81 303 PRO A O 1
ATOM 2240 N N . LEU A 1 304 ? 15.665 6.666 -29.197 1.00 91.94 304 LEU A N 1
ATOM 2241 C CA . LEU A 1 304 ? 16.977 6.640 -28.549 1.00 91.94 304 LEU A CA 1
ATOM 2242 C C . LEU A 1 304 ? 17.971 5.744 -29.310 1.00 91.94 304 LEU A C 1
ATOM 2244 O O . LEU A 1 304 ? 17.586 4.845 -30.059 1.00 91.94 304 LEU A O 1
ATOM 2248 N N . SER A 1 305 ? 19.270 5.977 -29.097 1.00 90.00 305 SER A N 1
ATOM 2249 C CA . SER A 1 305 ? 20.378 5.299 -29.798 1.00 90.00 305 SER A CA 1
ATOM 2250 C C . SER A 1 305 ? 20.469 3.786 -29.547 1.00 90.00 305 SER A C 1
ATOM 2252 O O . SER A 1 305 ? 21.132 3.068 -30.294 1.00 90.00 305 SER A O 1
ATOM 2254 N N . THR A 1 306 ? 19.785 3.291 -28.518 1.00 94.62 306 THR A N 1
ATOM 2255 C CA . THR A 1 306 ? 19.504 1.873 -28.282 1.00 94.62 306 THR A CA 1
ATOM 2256 C C . THR A 1 306 ? 18.113 1.729 -27.658 1.00 94.62 306 THR A C 1
ATOM 2258 O O . THR A 1 306 ? 17.540 2.695 -27.161 1.00 94.62 306 THR A O 1
ATOM 2261 N N . THR A 1 307 ? 17.559 0.517 -27.689 1.00 96.75 307 THR A N 1
ATOM 2262 C CA . THR A 1 307 ? 16.299 0.142 -27.016 1.00 96.75 307 THR A CA 1
ATOM 2263 C C . THR A 1 307 ? 16.491 -0.966 -25.975 1.00 96.75 307 THR A C 1
ATOM 2265 O O . THR A 1 307 ? 15.529 -1.427 -25.361 1.00 96.75 307 THR A O 1
ATOM 2268 N N . GLY A 1 308 ? 17.729 -1.422 -25.772 1.00 97.31 308 GLY A N 1
ATOM 2269 C CA . GLY A 1 308 ? 18.072 -2.385 -24.734 1.00 97.31 308 GLY A CA 1
ATOM 2270 C C . GLY A 1 308 ? 19.501 -2.909 -24.850 1.00 97.31 308 GLY A C 1
ATOM 2271 O O . GLY A 1 308 ? 20.073 -2.975 -25.937 1.00 97.31 308 GLY A O 1
ATOM 2272 N N . PHE A 1 309 ? 20.094 -3.253 -23.710 1.00 97.94 309 PHE A N 1
ATOM 2273 C CA . PHE A 1 309 ? 21.476 -3.729 -23.592 1.00 97.94 309 PHE A CA 1
ATOM 2274 C C . PHE A 1 309 ? 21.629 -4.630 -22.355 1.00 97.94 309 PHE A C 1
ATOM 2276 O O . PHE A 1 309 ? 20.675 -4.819 -21.605 1.00 97.94 309 PHE A O 1
ATOM 2283 N N . ALA A 1 310 ? 22.814 -5.208 -22.149 1.00 98.19 310 ALA A N 1
ATOM 2284 C CA . ALA A 1 310 ? 23.174 -5.915 -20.917 1.00 98.19 310 ALA A CA 1
ATOM 2285 C C . ALA A 1 310 ? 23.992 -4.990 -20.003 1.00 98.19 310 ALA A C 1
ATOM 2287 O O . ALA A 1 310 ? 24.882 -4.293 -20.488 1.00 98.19 310 ALA A O 1
ATOM 2288 N N . LEU A 1 311 ? 23.715 -4.992 -18.697 1.00 98.25 311 LEU A N 1
ATOM 2289 C CA . LEU A 1 311 ? 24.417 -4.179 -17.704 1.00 98.25 311 LEU A CA 1
ATOM 2290 C C . LEU A 1 311 ? 24.778 -5.051 -16.492 1.00 98.25 311 LEU A C 1
ATOM 2292 O O . LEU A 1 311 ? 23.916 -5.418 -15.689 1.00 98.25 311 LEU A O 1
ATOM 2296 N N . ALA A 1 312 ? 26.051 -5.430 -16.376 1.00 98.31 312 ALA A N 1
ATOM 2297 C CA . ALA A 1 312 ? 26.517 -6.319 -15.312 1.00 98.31 312 ALA A CA 1
ATOM 2298 C C . ALA A 1 312 ? 26.480 -5.634 -13.933 1.00 98.31 312 ALA A C 1
ATOM 2300 O O . ALA A 1 312 ? 26.355 -4.411 -13.831 1.00 98.31 312 ALA A O 1
ATOM 2301 N N . SER A 1 313 ? 26.590 -6.426 -12.864 1.00 97.25 313 SER A N 1
ATOM 2302 C CA . SER A 1 313 ? 26.635 -5.907 -11.491 1.00 97.25 313 SER A CA 1
ATOM 2303 C C . SER A 1 313 ? 27.726 -4.836 -11.326 1.00 97.25 313 SER A C 1
ATOM 2305 O O . SER A 1 313 ? 28.846 -4.994 -11.814 1.00 97.25 313 SER A O 1
ATOM 2307 N N . GLY A 1 314 ? 27.387 -3.716 -10.682 1.00 92.94 314 GLY A N 1
ATOM 2308 C CA . GLY A 1 314 ? 28.280 -2.579 -10.446 1.00 92.94 314 GLY A CA 1
ATOM 2309 C C . GLY A 1 314 ? 28.504 -1.641 -11.641 1.00 92.94 314 GLY A C 1
ATOM 2310 O O . GLY A 1 314 ? 29.034 -0.546 -11.436 1.00 92.94 314 GLY A O 1
ATOM 2311 N N . GLN A 1 315 ? 28.108 -2.016 -12.864 1.00 97.31 315 GLN A N 1
ATOM 2312 C CA . GLN A 1 315 ? 28.324 -1.199 -14.062 1.00 97.31 315 GLN A CA 1
ATOM 2313 C C . GLN A 1 315 ? 27.347 -0.021 -14.181 1.00 97.31 315 GLN A C 1
ATOM 2315 O O . GLN A 1 315 ? 26.196 -0.078 -13.742 1.00 97.31 315 GLN A O 1
ATOM 2320 N N . SER A 1 316 ? 27.804 1.018 -14.882 1.00 96.50 316 SER A N 1
ATOM 2321 C CA . SER A 1 316 ? 26.985 2.125 -15.379 1.00 96.50 316 SER A CA 1
ATOM 2322 C C . SER A 1 316 ? 27.127 2.245 -16.896 1.00 96.50 316 SER A C 1
ATOM 2324 O O . SER A 1 316 ? 28.189 1.947 -17.442 1.00 96.50 316 SER A O 1
ATOM 2326 N N . SER A 1 317 ? 26.087 2.739 -17.561 1.00 96.94 317 SER A N 1
ATOM 2327 C CA . SER A 1 317 ? 26.128 3.207 -18.950 1.00 96.94 317 SER A CA 1
ATOM 2328 C C . SER A 1 317 ? 25.441 4.569 -19.043 1.00 96.94 317 SER A C 1
ATOM 2330 O O . SER A 1 317 ? 24.516 4.833 -18.275 1.00 96.94 317 SER A O 1
ATOM 2332 N N . SER A 1 318 ? 25.883 5.435 -19.952 1.00 94.94 318 SER A N 1
ATOM 2333 C CA . SER A 1 318 ? 25.349 6.793 -20.113 1.00 94.94 318 SER A CA 1
ATOM 2334 C C . SER A 1 318 ? 24.991 7.067 -21.570 1.00 94.94 318 SER A C 1
ATOM 2336 O O . SER A 1 318 ? 25.642 6.558 -22.481 1.00 94.94 318 SER A O 1
ATOM 2338 N N . MET A 1 319 ? 23.948 7.864 -21.785 1.00 93.75 319 MET A N 1
ATOM 2339 C CA . MET A 1 319 ? 23.422 8.218 -23.102 1.00 93.75 319 MET A CA 1
ATOM 2340 C C . MET A 1 319 ? 22.768 9.595 -23.078 1.00 93.75 319 MET A C 1
ATOM 2342 O O . MET A 1 319 ? 22.219 10.002 -22.058 1.00 93.75 319 MET A O 1
ATOM 2346 N N . ASP A 1 320 ? 22.775 10.277 -24.215 1.00 92.62 320 ASP A N 1
ATOM 2347 C CA . ASP A 1 320 ? 22.109 11.566 -24.363 1.00 92.62 320 ASP A CA 1
ATOM 2348 C C . ASP A 1 320 ? 20.684 11.369 -24.891 1.00 92.62 320 ASP A C 1
ATOM 2350 O O . ASP A 1 320 ? 20.461 10.729 -25.922 1.00 92.62 320 ASP A O 1
ATOM 2354 N N . VAL A 1 321 ? 19.717 11.913 -24.156 1.00 92.75 321 VAL A N 1
ATOM 2355 C CA . VAL A 1 321 ? 18.288 11.893 -24.469 1.00 92.75 321 VAL A CA 1
ATOM 2356 C C . VAL A 1 321 ? 17.900 13.264 -25.043 1.00 92.75 321 VAL A C 1
ATOM 2358 O O . VAL A 1 321 ? 18.227 14.281 -24.426 1.00 92.75 321 VAL A O 1
ATOM 2361 N N . PRO A 1 322 ? 17.235 13.337 -26.213 1.00 90.06 322 PRO A N 1
ATOM 2362 C CA . PRO A 1 322 ? 16.871 14.613 -26.830 1.00 90.06 322 PRO A CA 1
ATOM 2363 C C . PRO A 1 322 ? 15.919 15.467 -25.981 1.00 90.06 322 PRO A C 1
ATOM 2365 O O . PRO A 1 322 ? 15.057 14.939 -25.280 1.00 90.06 322 PRO A O 1
ATOM 2368 N N . SER A 1 323 ? 16.009 16.790 -26.135 1.00 86.12 323 SER A N 1
ATOM 2369 C CA . SER A 1 323 ? 14.989 17.736 -25.661 1.00 86.12 323 SER A CA 1
ATOM 2370 C C . SER A 1 323 ? 13.590 17.358 -26.166 1.00 86.12 323 SER A C 1
ATOM 2372 O O . SER A 1 323 ? 13.439 16.936 -27.318 1.00 86.12 323 SER A O 1
ATOM 2374 N N . GLY A 1 324 ? 12.568 17.530 -25.330 1.00 87.56 324 GLY A N 1
ATOM 2375 C CA . GLY A 1 324 ? 11.182 17.153 -25.634 1.00 87.56 324 GLY A CA 1
ATOM 2376 C C . GLY A 1 324 ? 10.926 15.642 -25.719 1.00 87.56 324 GLY A C 1
ATOM 2377 O O . GLY A 1 324 ? 9.864 15.226 -26.190 1.00 87.56 324 GLY A O 1
ATOM 2378 N N . TRP A 1 325 ? 11.880 14.792 -25.318 1.00 94.38 325 TRP A N 1
ATOM 2379 C CA . TRP A 1 325 ? 11.670 13.346 -25.296 1.00 94.38 325 TRP A CA 1
ATOM 2380 C C . TRP A 1 325 ? 10.715 12.929 -24.175 1.00 94.38 325 TRP A C 1
ATOM 2382 O O . TRP A 1 325 ? 10.802 13.379 -23.036 1.00 94.38 325 TRP A O 1
ATOM 2392 N N . SER A 1 326 ? 9.827 12.000 -24.504 1.00 94.50 326 SER A N 1
ATOM 2393 C CA . SER A 1 326 ? 8.910 11.331 -23.587 1.00 94.50 326 SER A CA 1
ATOM 2394 C C . SER A 1 326 ? 8.990 9.835 -23.850 1.00 94.50 326 SER A C 1
ATOM 2396 O O . SER A 1 326 ? 9.150 9.424 -25.008 1.00 94.50 326 SER A O 1
ATOM 2398 N N . GLY A 1 327 ? 8.916 9.031 -22.793 1.00 95.56 327 GLY A N 1
ATOM 2399 C CA . GLY A 1 327 ? 9.121 7.588 -22.846 1.00 95.56 327 GLY A CA 1
ATOM 2400 C C . GLY A 1 327 ? 9.440 6.984 -21.479 1.00 95.56 327 GLY A C 1
ATOM 2401 O O . GLY A 1 327 ? 9.319 7.644 -20.446 1.00 95.56 327 GLY A O 1
ATOM 2402 N N . ARG A 1 328 ? 9.839 5.707 -21.474 1.00 97.00 328 ARG A N 1
ATOM 2403 C CA . ARG A 1 328 ? 10.053 4.926 -20.246 1.00 97.00 328 ARG A CA 1
ATOM 2404 C C . ARG A 1 328 ? 11.236 3.961 -20.314 1.00 97.00 328 ARG A C 1
ATOM 2406 O O . ARG A 1 328 ? 11.568 3.429 -21.376 1.00 97.00 328 ARG A O 1
ATOM 2413 N N . PHE A 1 329 ? 11.834 3.724 -19.149 1.00 98.44 329 PHE A N 1
ATOM 2414 C CA . PHE A 1 329 ? 12.937 2.795 -18.894 1.00 98.44 329 PHE A CA 1
ATOM 2415 C C . PHE A 1 329 ? 12.487 1.700 -17.920 1.00 98.44 329 PHE A C 1
ATOM 2417 O O . PHE A 1 329 ? 11.697 1.961 -17.015 1.00 98.44 329 PHE A O 1
ATOM 2424 N N . TRP A 1 330 ? 13.023 0.489 -18.061 1.00 98.75 330 TRP A N 1
ATOM 2425 C CA . TRP A 1 330 ? 12.820 -0.604 -17.101 1.00 98.75 330 TRP A CA 1
ATOM 2426 C C . TRP A 1 330 ? 14.036 -1.531 -17.042 1.00 98.75 330 TRP A C 1
ATOM 2428 O O . TRP A 1 330 ? 14.908 -1.498 -17.913 1.00 98.75 330 TRP A O 1
ATOM 2438 N N . GLY A 1 331 ? 14.100 -2.375 -16.012 1.00 98.44 331 GLY A N 1
ATOM 2439 C CA . GLY A 1 331 ? 15.068 -3.467 -15.926 1.00 98.44 331 GLY A CA 1
ATOM 2440 C C . GLY A 1 331 ? 14.412 -4.810 -16.245 1.00 98.44 331 GLY A C 1
ATOM 2441 O O . GLY A 1 331 ? 13.319 -5.096 -15.760 1.00 98.44 331 GLY A O 1
ATOM 2442 N N . ARG A 1 332 ? 15.087 -5.653 -17.032 1.00 98.69 332 ARG A N 1
ATOM 2443 C CA . ARG A 1 332 ? 14.737 -7.072 -17.205 1.00 98.69 332 ARG A CA 1
ATOM 2444 C C . ARG A 1 332 ? 15.660 -7.950 -16.369 1.00 98.69 332 ARG A C 1
ATOM 2446 O O . ARG A 1 332 ? 16.859 -7.664 -16.283 1.00 98.69 332 ARG A O 1
ATOM 2453 N N . THR A 1 333 ? 15.123 -9.022 -15.789 1.00 97.69 333 THR A N 1
ATOM 2454 C CA . THR A 1 333 ? 15.887 -9.982 -14.969 1.00 97.69 333 THR A CA 1
ATOM 2455 C C . THR A 1 333 ? 15.714 -11.415 -15.460 1.00 97.69 333 THR A C 1
ATOM 2457 O O . THR A 1 333 ? 14.758 -11.734 -16.171 1.00 97.69 333 THR A O 1
ATOM 2460 N N . LEU A 1 334 ? 16.653 -12.281 -15.054 1.00 95.12 334 LEU A N 1
ATOM 2461 C CA . LEU A 1 334 ? 16.652 -13.716 -15.360 1.00 95.12 334 LEU A CA 1
ATOM 2462 C C . LEU A 1 334 ? 16.525 -13.978 -16.872 1.00 95.12 334 LEU A C 1
ATOM 2464 O O . LEU A 1 334 ? 15.670 -14.741 -17.317 1.00 95.12 334 LEU A O 1
ATOM 2468 N N . CYS A 1 335 ? 17.358 -13.286 -17.652 1.00 96.88 335 CYS A N 1
ATOM 2469 C CA . CYS A 1 335 ? 17.375 -13.381 -19.105 1.00 96.88 335 CYS A CA 1
ATOM 2470 C C . CYS A 1 335 ? 18.360 -14.434 -19.615 1.00 96.88 335 CYS A C 1
ATOM 2472 O O . CYS A 1 335 ? 19.461 -14.584 -19.078 1.00 96.88 335 CYS A O 1
ATOM 2474 N N . SER A 1 336 ? 18.002 -15.097 -20.710 1.00 95.50 336 SER A N 1
ATOM 2475 C CA . SER A 1 336 ? 18.872 -16.007 -21.453 1.00 95.50 336 SER A CA 1
ATOM 2476 C C . SER A 1 336 ? 18.536 -15.983 -22.946 1.00 95.50 336 SER A C 1
ATOM 2478 O O . SER A 1 336 ? 17.491 -15.485 -23.357 1.00 95.50 336 SER A O 1
ATOM 2480 N N . ALA A 1 337 ? 19.445 -16.500 -23.773 1.00 95.50 337 ALA A N 1
ATOM 2481 C CA . ALA A 1 337 ? 19.122 -16.892 -25.140 1.00 95.50 337 ALA A CA 1
ATOM 2482 C C . ALA A 1 337 ? 18.897 -18.406 -25.168 1.00 95.50 337 ALA A C 1
ATOM 2484 O O . ALA A 1 337 ? 19.727 -19.156 -24.647 1.00 95.50 337 ALA A O 1
ATOM 2485 N N . ASP A 1 338 ? 17.796 -18.855 -25.767 1.00 92.94 338 ASP A N 1
ATOM 2486 C CA . ASP A 1 338 ? 17.552 -20.278 -25.977 1.00 92.94 338 ASP A CA 1
ATOM 2487 C C . ASP A 1 338 ? 18.628 -20.873 -26.900 1.00 92.94 338 ASP A C 1
ATOM 2489 O O . ASP A 1 338 ? 18.900 -20.364 -27.989 1.00 92.94 338 ASP A O 1
ATOM 2493 N N . ALA A 1 339 ? 19.230 -21.981 -26.468 1.00 92.25 339 ALA A N 1
ATOM 2494 C CA . ALA A 1 339 ? 20.389 -22.575 -27.129 1.00 92.25 339 ALA A CA 1
ATOM 2495 C C . ALA A 1 339 ? 20.069 -23.246 -28.480 1.00 92.25 339 ALA A C 1
ATOM 2497 O O . ALA A 1 339 ? 20.995 -23.595 -29.212 1.00 92.25 339 ALA A O 1
ATOM 2498 N N . THR A 1 340 ? 18.787 -23.438 -28.814 1.00 93.19 340 THR A N 1
ATOM 2499 C CA . THR A 1 340 ? 18.347 -24.125 -30.042 1.00 93.19 340 THR A CA 1
ATOM 2500 C C . THR A 1 340 ? 17.881 -23.140 -31.115 1.00 93.19 340 THR A C 1
ATOM 2502 O O . THR A 1 340 ? 18.123 -23.343 -32.302 1.00 93.19 340 THR A O 1
ATOM 2505 N N . THR A 1 341 ? 17.203 -22.071 -30.698 1.00 94.44 341 THR A N 1
ATOM 2506 C CA . THR A 1 341 ? 16.547 -21.080 -31.564 1.00 94.44 341 THR A CA 1
ATOM 2507 C C . THR A 1 341 ? 17.261 -19.729 -31.589 1.00 94.44 341 THR A C 1
ATOM 2509 O O . THR A 1 341 ? 17.003 -18.924 -32.481 1.00 94.44 341 THR A O 1
ATOM 2512 N N . GLY A 1 342 ? 18.144 -19.458 -30.621 1.00 94.06 342 GLY A N 1
ATOM 2513 C CA . GLY A 1 342 ? 18.815 -18.168 -30.447 1.00 94.06 342 GLY A CA 1
ATOM 2514 C C . GLY A 1 342 ? 17.918 -17.050 -29.901 1.00 94.06 342 GLY A C 1
ATOM 2515 O O . GLY A 1 342 ? 18.390 -15.925 -29.747 1.00 94.06 342 GLY A O 1
ATOM 2516 N N . VAL A 1 343 ? 16.643 -17.335 -29.607 1.00 96.50 343 VAL A N 1
ATOM 2517 C CA . VAL A 1 343 ? 15.673 -16.348 -29.114 1.00 96.50 343 VAL A CA 1
ATOM 2518 C C . VAL A 1 343 ? 16.053 -15.917 -27.700 1.00 96.50 343 VAL A C 1
ATOM 2520 O O . VAL A 1 343 ? 16.127 -16.741 -26.791 1.00 96.50 343 VAL A O 1
ATOM 2523 N N . PHE A 1 344 ? 16.278 -14.618 -27.514 1.00 97.19 344 PHE A N 1
ATOM 2524 C CA . PHE A 1 344 ? 16.508 -14.010 -26.208 1.00 97.19 344 PHE A CA 1
ATOM 2525 C C . PHE A 1 344 ? 15.179 -13.701 -25.516 1.00 97.19 344 PHE A C 1
ATOM 2527 O O . PHE A 1 344 ? 14.308 -13.064 -26.113 1.00 97.19 344 PHE A O 1
ATOM 2534 N N . SER A 1 345 ? 15.046 -14.118 -24.260 1.00 97.12 345 SER A N 1
ATOM 2535 C CA . SER A 1 345 ? 13.886 -13.840 -23.414 1.00 97.12 345 SER A CA 1
ATOM 2536 C C . SER A 1 345 ? 14.279 -13.694 -21.943 1.00 97.12 345 SER A C 1
ATOM 2538 O O . SER A 1 345 ? 15.326 -14.171 -21.499 1.00 97.12 345 SER A O 1
ATOM 2540 N N . CYS A 1 346 ? 13.433 -13.005 -21.182 1.00 97.50 346 CYS A N 1
ATOM 2541 C CA . CYS A 1 346 ? 13.587 -12.742 -19.755 1.00 97.50 346 CYS A CA 1
ATOM 2542 C C . CYS A 1 346 ? 12.379 -13.246 -18.959 1.00 97.50 346 CYS A C 1
ATOM 2544 O O . CYS A 1 346 ? 11.259 -13.282 -19.466 1.00 97.50 346 CYS A O 1
ATOM 2546 N N . ALA A 1 347 ? 12.576 -13.596 -17.685 1.00 95.12 347 ALA A N 1
ATOM 2547 C CA . ALA A 1 347 ? 11.460 -14.026 -16.838 1.00 95.12 347 ALA A CA 1
ATOM 2548 C C . ALA A 1 347 ? 10.654 -12.857 -16.235 1.00 95.12 347 ALA A C 1
ATOM 2550 O O . ALA A 1 347 ? 9.542 -13.070 -15.756 1.00 95.12 347 ALA A O 1
ATOM 2551 N N . THR A 1 348 ? 11.195 -11.630 -16.244 1.00 97.19 348 THR A N 1
ATOM 2552 C CA . THR A 1 348 ? 10.475 -10.413 -15.823 1.00 97.19 348 THR A CA 1
ATOM 2553 C C . THR A 1 348 ? 10.784 -9.232 -16.747 1.00 97.19 348 THR A C 1
ATOM 2555 O O . THR A 1 348 ? 11.909 -9.102 -17.243 1.00 97.19 348 THR A O 1
ATOM 2558 N N . GLY A 1 349 ? 9.785 -8.371 -16.978 1.00 97.19 349 GLY A N 1
ATOM 2559 C CA . GLY A 1 349 ? 9.887 -7.181 -17.832 1.00 97.19 349 GLY A CA 1
ATOM 2560 C C . GLY A 1 349 ? 10.233 -7.445 -19.303 1.00 97.19 349 GLY A C 1
ATOM 2561 O O . GLY A 1 349 ? 10.633 -6.512 -20.005 1.00 97.19 349 GLY A O 1
ATOM 2562 N N . ASP A 1 350 ? 10.153 -8.697 -19.765 1.00 98.19 350 ASP A N 1
ATOM 2563 C CA . ASP A 1 350 ? 10.530 -9.080 -21.127 1.00 98.19 350 ASP A CA 1
ATOM 2564 C C . ASP A 1 350 ? 9.753 -8.283 -22.172 1.00 98.19 350 ASP A C 1
ATOM 2566 O O . ASP A 1 350 ? 8.598 -7.941 -21.958 1.00 98.19 350 ASP A O 1
ATOM 2570 N N . CYS A 1 351 ? 10.379 -7.975 -23.302 1.00 97.38 351 CYS A N 1
ATOM 2571 C CA . CYS A 1 351 ? 9.781 -7.109 -24.312 1.00 97.38 351 CYS A CA 1
ATOM 2572 C C . CYS A 1 351 ? 9.370 -7.843 -25.599 1.00 97.38 351 CYS A C 1
ATOM 2574 O O . CYS A 1 351 ? 8.981 -7.205 -26.572 1.00 97.38 351 CYS A O 1
ATOM 2576 N N . GLY A 1 352 ? 9.440 -9.177 -25.644 1.00 96.44 352 GLY A N 1
ATOM 2577 C CA . GLY A 1 352 ? 8.916 -9.993 -26.744 1.00 96.44 352 GLY A CA 1
ATOM 2578 C C . GLY A 1 352 ? 9.613 -9.818 -28.099 1.00 96.44 352 GLY A C 1
ATOM 2579 O O . GLY A 1 352 ? 9.184 -10.417 -29.081 1.00 96.44 352 GLY A O 1
ATOM 2580 N N . SER A 1 353 ? 10.691 -9.029 -28.182 1.00 96.69 353 SER A N 1
ATOM 2581 C CA . SER A 1 353 ? 11.435 -8.783 -29.427 1.00 96.69 353 SER A CA 1
ATOM 2582 C C . SER A 1 353 ? 12.323 -9.960 -29.855 1.00 96.69 353 SER A C 1
ATOM 2584 O O . SER A 1 353 ? 12.927 -9.914 -30.927 1.00 96.69 353 SER A O 1
ATOM 2586 N N . GLY A 1 354 ? 12.466 -10.980 -29.001 1.00 96.75 354 GLY A N 1
ATOM 2587 C CA . GLY A 1 354 ? 13.361 -12.122 -29.200 1.00 96.75 354 GLY A CA 1
ATOM 2588 C C . GLY A 1 354 ? 14.854 -11.774 -29.187 1.00 96.75 354 GLY A C 1
ATOM 2589 O O . GLY A 1 354 ? 15.678 -12.626 -29.518 1.00 96.75 354 GLY A O 1
ATOM 2590 N N . THR A 1 355 ? 15.225 -10.534 -28.843 1.00 96.94 355 THR A N 1
ATOM 2591 C CA . THR A 1 355 ? 16.611 -10.040 -28.851 1.00 96.94 355 THR A CA 1
ATOM 2592 C C . THR A 1 355 ? 16.881 -9.115 -27.659 1.00 96.94 355 THR A C 1
ATOM 2594 O O . THR A 1 355 ? 15.971 -8.671 -26.959 1.00 96.94 355 THR A O 1
ATOM 2597 N N . VAL A 1 356 ? 18.152 -8.777 -27.415 1.00 97.19 356 VAL A N 1
ATOM 2598 C CA . VAL A 1 356 ? 18.525 -7.856 -26.325 1.00 97.19 356 VAL A CA 1
ATOM 2599 C C . VAL A 1 356 ? 17.944 -6.445 -26.533 1.00 97.19 356 VAL A C 1
ATOM 2601 O O . 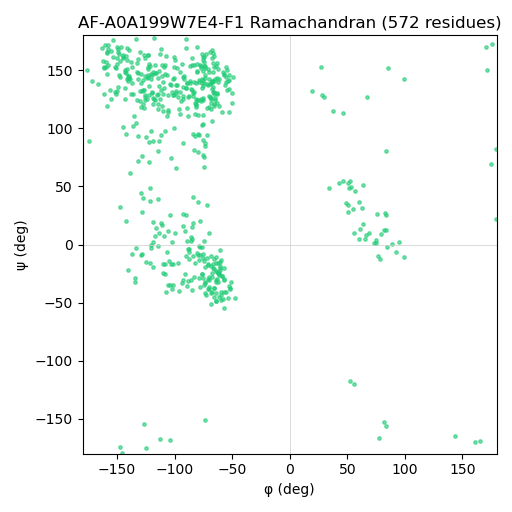VAL A 1 356 ? 17.632 -5.773 -25.549 1.00 97.19 356 VAL A O 1
ATOM 2604 N N . ALA A 1 357 ? 17.739 -6.002 -27.776 1.00 97.06 357 ALA A N 1
ATOM 2605 C CA . ALA A 1 357 ? 17.121 -4.716 -28.096 1.00 97.06 357 ALA A CA 1
ATOM 2606 C C . ALA A 1 357 ? 15.588 -4.845 -28.182 1.00 97.06 357 ALA A C 1
ATOM 2608 O O . ALA A 1 357 ? 15.071 -5.672 -28.934 1.00 97.06 357 ALA A O 1
ATOM 2609 N N . CYS A 1 358 ? 14.837 -4.011 -27.459 1.00 96.94 358 CYS A N 1
ATOM 2610 C CA . CYS A 1 358 ? 13.370 -4.084 -27.483 1.00 96.94 358 CYS A CA 1
ATOM 2611 C C . CYS A 1 358 ? 12.744 -3.531 -28.777 1.00 96.94 358 CYS A C 1
ATOM 2613 O O . CYS A 1 358 ? 11.596 -3.819 -29.077 1.00 96.94 358 CYS A O 1
ATOM 2615 N N . SER A 1 359 ? 13.491 -2.802 -29.610 1.00 91.00 359 SER A N 1
ATOM 2616 C CA . SER A 1 359 ? 13.091 -2.454 -30.987 1.00 91.00 359 SER A CA 1
ATOM 2617 C C . SER A 1 359 ? 11.721 -1.756 -31.114 1.00 91.00 359 SER A C 1
ATOM 2619 O O . SER A 1 359 ? 11.040 -1.897 -32.126 1.00 91.00 359 SER A O 1
ATOM 2621 N N . GLY A 1 360 ? 11.317 -0.992 -30.091 1.00 86.75 360 GLY A N 1
ATOM 2622 C CA . GLY A 1 360 ? 10.031 -0.285 -30.044 1.00 86.75 360 GLY A CA 1
ATOM 2623 C C . GLY A 1 360 ? 8.897 -1.025 -29.324 1.00 86.75 360 GLY A C 1
ATOM 2624 O O . GLY A 1 360 ? 7.793 -0.490 -29.253 1.00 86.75 360 GLY A O 1
ATOM 2625 N N . THR A 1 361 ? 9.135 -2.209 -28.754 1.00 93.19 361 THR A N 1
ATOM 2626 C CA . THR A 1 361 ? 8.197 -2.843 -27.815 1.00 93.19 361 THR A CA 1
ATOM 2627 C C . THR A 1 361 ? 8.428 -2.364 -26.377 1.00 93.19 361 THR A C 1
ATOM 2629 O O . THR A 1 361 ? 9.524 -1.936 -26.009 1.00 93.19 361 THR A O 1
ATOM 2632 N N . GLY A 1 362 ? 7.376 -2.405 -25.554 1.00 93.81 362 GLY A N 1
ATOM 2633 C CA . GLY A 1 362 ? 7.457 -2.147 -24.112 1.00 93.81 362 GLY A CA 1
ATOM 2634 C C . GLY A 1 362 ? 7.715 -3.415 -23.298 1.00 93.81 362 GLY A C 1
ATOM 2635 O O . GLY A 1 362 ? 7.734 -4.516 -23.845 1.00 93.81 362 GLY A O 1
ATOM 2636 N N . ALA A 1 363 ? 7.869 -3.258 -21.983 1.00 97.25 363 ALA A N 1
ATOM 2637 C CA . ALA A 1 363 ? 7.859 -4.376 -21.046 1.00 97.25 363 ALA A CA 1
ATOM 2638 C C . ALA A 1 363 ? 6.505 -5.106 -21.055 1.00 97.25 363 ALA A C 1
ATOM 2640 O O . ALA A 1 363 ? 5.453 -4.466 -21.050 1.00 97.25 363 ALA A O 1
ATOM 2641 N N . ALA A 1 364 ? 6.537 -6.433 -20.987 1.00 97.62 364 ALA A N 1
ATOM 2642 C CA . ALA A 1 364 ? 5.431 -7.252 -20.523 1.00 97.62 364 ALA A CA 1
ATOM 2643 C C . ALA A 1 364 ? 5.357 -7.147 -18.986 1.00 97.62 364 ALA A C 1
ATOM 2645 O O . ALA A 1 364 ? 6.359 -7.434 -18.315 1.00 97.62 364 ALA A O 1
ATOM 2646 N N . PRO A 1 365 ? 4.211 -6.745 -18.411 1.00 96.50 365 PRO A N 1
ATOM 2647 C CA . PRO A 1 365 ? 4.051 -6.685 -16.965 1.00 96.50 365 PRO A CA 1
ATOM 2648 C C . PRO A 1 365 ? 4.141 -8.072 -16.295 1.00 96.50 365 PRO A C 1
ATOM 2650 O O . PRO A 1 365 ? 3.777 -9.084 -16.902 1.00 96.50 365 PRO A O 1
ATOM 2653 N N . PRO A 1 366 ? 4.547 -8.151 -15.014 1.00 97.69 366 PRO A N 1
ATOM 2654 C CA . PRO A 1 366 ? 4.954 -7.038 -14.156 1.00 97.69 366 PRO A CA 1
ATOM 2655 C C . PRO A 1 366 ? 6.361 -6.482 -14.434 1.00 97.69 366 PRO A C 1
ATOM 2657 O O . PRO A 1 366 ? 7.320 -7.239 -14.605 1.00 97.69 366 PRO A O 1
ATOM 2660 N N . ALA A 1 367 ? 6.489 -5.153 -14.395 1.00 98.06 367 ALA A N 1
ATOM 2661 C CA . ALA A 1 367 ? 7.760 -4.443 -14.513 1.00 98.06 367 ALA A CA 1
ATOM 2662 C C . ALA A 1 367 ? 7.749 -3.114 -13.741 1.00 98.06 367 ALA A C 1
ATOM 2664 O O . ALA A 1 367 ? 6.848 -2.302 -13.923 1.00 98.06 367 ALA A O 1
ATOM 2665 N N . THR A 1 368 ? 8.789 -2.864 -12.941 1.00 98.44 368 THR A N 1
ATOM 2666 C CA . THR A 1 368 ? 9.046 -1.538 -12.361 1.00 98.44 368 THR A CA 1
ATOM 2667 C C . THR A 1 368 ? 9.476 -0.585 -13.481 1.00 98.44 368 THR A C 1
ATOM 2669 O O . THR A 1 368 ? 10.437 -0.883 -14.198 1.00 98.44 368 THR A O 1
ATOM 2672 N N . LEU A 1 369 ? 8.818 0.567 -13.616 1.00 98.31 369 LEU A N 1
ATOM 2673 C CA . LEU A 1 369 ? 9.113 1.564 -14.652 1.00 98.31 369 LEU A CA 1
ATOM 2674 C C . LEU A 1 369 ? 9.761 2.825 -14.067 1.00 98.31 369 LEU A C 1
ATOM 2676 O O . LEU A 1 369 ? 9.492 3.195 -12.927 1.00 98.31 369 LEU A O 1
ATOM 2680 N N . ALA A 1 370 ? 10.557 3.523 -14.876 1.00 97.56 370 ALA A N 1
ATOM 2681 C CA . ALA A 1 370 ? 10.852 4.944 -14.703 1.00 97.56 370 ALA A CA 1
ATOM 2682 C C . ALA A 1 370 ? 10.367 5.702 -15.942 1.00 97.56 370 ALA A C 1
ATOM 2684 O O . ALA A 1 370 ? 10.797 5.397 -17.060 1.00 97.56 370 ALA A O 1
ATOM 2685 N N . GLU A 1 371 ? 9.463 6.656 -15.746 1.00 95.62 371 GLU A N 1
ATOM 2686 C CA . GLU A 1 371 ? 8.718 7.330 -16.814 1.00 95.62 371 GLU A CA 1
ATOM 2687 C C . GLU A 1 371 ? 9.106 8.816 -16.864 1.00 95.62 371 GLU A C 1
ATOM 2689 O O . GLU A 1 371 ? 9.409 9.425 -15.836 1.00 95.62 371 GLU A O 1
ATOM 2694 N N . PHE A 1 372 ? 9.188 9.387 -18.071 1.00 95.06 372 PHE A N 1
ATOM 2695 C CA . PHE A 1 372 ? 9.715 10.736 -18.303 1.00 95.06 372 PHE A CA 1
ATOM 2696 C C . PHE A 1 372 ? 8.948 11.470 -19.406 1.00 95.06 372 PHE A C 1
ATOM 2698 O O . PHE A 1 372 ? 8.500 10.874 -20.385 1.00 95.06 372 PHE A O 1
ATOM 2705 N N . THR A 1 373 ? 8.864 12.793 -19.284 1.00 92.50 373 THR A N 1
ATOM 2706 C CA . THR A 1 373 ? 8.495 13.745 -20.342 1.00 92.50 373 THR A CA 1
ATOM 2707 C C . THR A 1 373 ? 9.304 15.024 -20.137 1.00 92.50 373 THR A C 1
ATOM 2709 O O . THR A 1 373 ? 8.993 15.819 -19.251 1.00 92.50 373 THR A O 1
ATOM 2712 N N . LEU A 1 374 ? 10.370 15.186 -20.920 1.00 92.25 374 LEU A N 1
ATOM 2713 C CA . LEU A 1 374 ? 11.289 16.326 -20.879 1.00 92.25 374 LEU A CA 1
ATOM 2714 C C . LEU A 1 374 ? 10.695 17.552 -21.586 1.00 92.25 374 LEU A C 1
ATOM 2716 O O . LEU A 1 374 ? 9.853 17.402 -22.473 1.00 92.25 374 LEU A O 1
ATOM 2720 N N . ASP A 1 375 ? 11.140 18.754 -21.204 1.00 87.69 375 ASP A N 1
ATOM 2721 C CA . ASP A 1 375 ? 10.700 20.043 -21.781 1.00 87.69 375 ASP A CA 1
ATOM 2722 C C . ASP A 1 375 ? 9.165 20.205 -21.882 1.00 87.69 375 ASP A C 1
ATOM 2724 O O . ASP A 1 375 ? 8.626 20.789 -22.827 1.00 87.69 375 ASP A O 1
ATOM 2728 N N . GLY A 1 376 ? 8.440 19.668 -20.899 1.00 85.44 376 GLY A N 1
ATOM 2729 C CA . GLY A 1 376 ? 6.985 19.698 -20.825 1.00 85.44 376 GLY A CA 1
ATOM 2730 C C . GLY A 1 376 ? 6.414 21.073 -20.454 1.00 85.44 376 GLY A C 1
ATOM 2731 O O . GLY A 1 376 ? 6.975 22.133 -20.740 1.00 85.44 376 GLY A O 1
ATOM 2732 N N . SER A 1 377 ? 5.250 21.074 -19.797 1.00 81.50 377 SER A N 1
ATOM 2733 C CA . SER A 1 377 ? 4.528 22.304 -19.441 1.00 81.50 377 SER A CA 1
ATOM 2734 C C . SER A 1 377 ? 5.412 23.306 -18.681 1.00 81.50 377 SER A C 1
ATOM 2736 O O . SER A 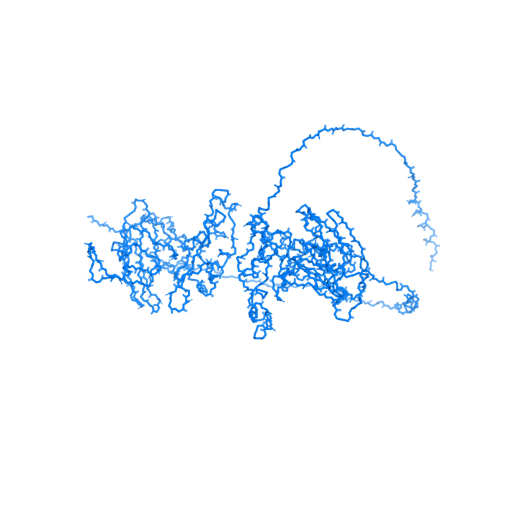1 377 ? 5.833 23.052 -17.554 1.00 81.50 377 SER A O 1
ATOM 2738 N N . GLY A 1 378 ? 5.688 24.454 -19.309 1.00 83.81 378 GLY A N 1
ATOM 2739 C CA . GLY A 1 378 ? 6.531 25.517 -18.753 1.00 83.81 378 GLY A CA 1
ATOM 2740 C C . GLY A 1 378 ? 8.046 25.323 -18.909 1.00 83.81 378 GLY A C 1
ATOM 2741 O O . GLY A 1 378 ? 8.789 26.054 -18.260 1.00 83.81 378 GLY A O 1
ATOM 2742 N N . GLY A 1 379 ? 8.512 24.375 -19.733 1.00 85.00 379 GLY A N 1
ATOM 2743 C CA . GLY A 1 379 ? 9.933 23.998 -19.798 1.00 85.00 379 GLY A CA 1
ATOM 2744 C C . GLY A 1 379 ? 10.368 23.143 -18.602 1.00 85.00 379 GLY A C 1
ATOM 2745 O O . GLY A 1 379 ? 11.523 23.183 -18.188 1.00 85.00 379 GLY A O 1
ATOM 2746 N N . MET A 1 380 ? 9.412 22.423 -18.011 1.00 87.75 380 MET A N 1
ATOM 2747 C CA . MET A 1 380 ? 9.627 21.501 -16.903 1.00 87.75 380 MET A CA 1
ATOM 2748 C C . MET A 1 380 ? 9.664 20.070 -17.427 1.00 87.75 380 MET A C 1
ATOM 2750 O O . MET A 1 380 ? 8.717 19.632 -18.078 1.00 87.75 380 MET A O 1
ATOM 2754 N N . ASP A 1 381 ? 10.694 19.320 -17.065 1.00 91.69 381 ASP A N 1
ATOM 2755 C CA . ASP A 1 381 ? 10.661 17.866 -17.122 1.00 91.69 381 ASP A CA 1
ATOM 2756 C C . ASP A 1 381 ? 9.664 17.349 -16.080 1.00 91.69 381 ASP A C 1
ATOM 2758 O O . ASP A 1 381 ? 9.610 17.850 -14.949 1.00 91.69 381 ASP A O 1
ATOM 2762 N N . PHE A 1 382 ? 8.922 16.312 -16.448 1.00 90.12 382 PHE A N 1
ATOM 2763 C CA . PHE A 1 382 ? 8.072 15.511 -15.573 1.00 90.12 382 PHE A CA 1
ATOM 2764 C C . PHE A 1 382 ? 8.654 14.099 -15.529 1.00 90.12 382 PHE A C 1
ATOM 2766 O O . PHE A 1 382 ? 8.956 13.535 -16.581 1.00 90.12 382 PHE A O 1
ATOM 2773 N N . TYR A 1 383 ? 8.852 13.544 -14.336 1.00 92.38 383 TYR A N 1
ATOM 2774 C CA . TYR A 1 383 ? 9.429 12.211 -14.158 1.00 92.38 383 TYR A CA 1
ATOM 2775 C C . TYR A 1 383 ? 8.937 11.539 -12.878 1.00 92.38 383 TYR A C 1
ATOM 2777 O O . TYR A 1 383 ? 8.609 12.201 -11.887 1.00 92.38 383 TYR A O 1
ATOM 2785 N N . ASP A 1 384 ? 8.935 10.211 -12.899 1.00 92.50 384 ASP A N 1
ATOM 2786 C CA . ASP A 1 384 ? 8.529 9.364 -11.784 1.00 92.50 384 ASP A CA 1
ATOM 2787 C C . ASP A 1 384 ? 9.133 7.949 -11.885 1.00 92.50 384 ASP A C 1
ATOM 2789 O O . ASP A 1 384 ? 9.769 7.572 -12.873 1.00 92.50 384 ASP A O 1
ATOM 2793 N N . VAL A 1 385 ? 8.956 7.172 -10.817 1.00 95.81 385 VAL A N 1
ATOM 2794 C CA . VAL A 1 385 ? 9.022 5.708 -10.847 1.00 95.81 385 VAL A CA 1
ATOM 2795 C C . VAL A 1 385 ? 7.610 5.174 -10.649 1.00 95.81 385 VAL A C 1
ATOM 2797 O O . VAL A 1 385 ? 6.889 5.625 -9.755 1.00 95.81 385 VAL A O 1
ATOM 2800 N N . SER A 1 386 ? 7.227 4.196 -11.461 1.00 96.50 386 SER A N 1
ATOM 2801 C CA . SER A 1 386 ? 5.845 3.759 -11.628 1.00 96.50 386 SER A CA 1
ATOM 2802 C C . SER A 1 386 ? 5.705 2.254 -11.422 1.00 96.50 386 SER A C 1
ATOM 2804 O O . SER A 1 386 ? 6.499 1.452 -11.919 1.00 96.50 386 SER A O 1
ATOM 2806 N N . LEU A 1 387 ? 4.694 1.898 -10.622 1.00 96.88 387 LEU A N 1
ATOM 2807 C CA . LEU A 1 387 ? 4.312 0.535 -10.242 1.00 96.88 387 LEU A CA 1
ATOM 2808 C C . LEU A 1 387 ? 2.908 0.178 -10.768 1.00 96.88 387 LEU A C 1
ATOM 2810 O O . LEU A 1 387 ? 2.290 -0.794 -10.330 1.00 96.88 387 LEU A O 1
ATOM 2814 N N . VAL A 1 388 ? 2.384 0.979 -11.706 1.00 96.00 388 VAL A N 1
ATOM 2815 C CA . VAL A 1 388 ? 1.079 0.766 -12.357 1.00 96.00 388 VAL A CA 1
ATOM 2816 C C . VAL A 1 388 ? 1.096 -0.532 -13.171 1.00 96.00 388 VAL A C 1
ATOM 2818 O O . VAL A 1 388 ? 0.186 -1.354 -13.041 1.00 96.00 388 VAL A O 1
ATOM 2821 N N . ASP A 1 389 ? 2.200 -0.775 -13.882 1.00 96.75 389 ASP A N 1
ATOM 2822 C CA . ASP A 1 389 ? 2.521 -2.029 -14.577 1.00 96.75 389 ASP A CA 1
ATOM 2823 C C . ASP A 1 389 ? 3.166 -3.064 -13.613 1.00 96.75 389 ASP A C 1
ATOM 2825 O O . ASP A 1 389 ? 3.795 -4.029 -14.039 1.00 96.75 389 ASP A O 1
ATOM 2829 N N . GLY A 1 390 ? 3.011 -2.901 -12.291 1.00 97.19 390 GLY A N 1
ATOM 2830 C CA . GLY A 1 390 ? 3.544 -3.796 -11.258 1.00 97.19 390 GLY A CA 1
ATOM 2831 C C . GLY A 1 390 ? 5.003 -3.525 -10.870 1.00 97.19 390 GLY A C 1
ATOM 2832 O O . GLY A 1 390 ? 5.513 -2.419 -10.986 1.00 97.19 390 GLY A O 1
ATOM 2833 N N . TYR A 1 391 ? 5.675 -4.548 -10.346 1.00 98.31 391 TYR A N 1
ATOM 2834 C CA . TYR A 1 391 ? 7.035 -4.469 -9.811 1.00 98.31 391 TYR A CA 1
ATOM 2835 C C . TYR A 1 391 ? 7.825 -5.730 -10.165 1.00 98.31 391 TYR A C 1
ATOM 2837 O O . TYR A 1 391 ? 7.284 -6.832 -10.084 1.00 98.31 391 TYR A O 1
ATOM 2845 N N . ASN A 1 392 ? 9.117 -5.596 -10.468 1.00 97.75 392 ASN A N 1
ATOM 2846 C CA . ASN A 1 392 ? 10.037 -6.738 -10.583 1.00 97.75 392 ASN A CA 1
ATOM 2847 C C . ASN A 1 392 ? 11.387 -6.541 -9.867 1.00 97.75 392 ASN A C 1
ATOM 2849 O O . ASN A 1 392 ? 11.949 -7.509 -9.356 1.00 97.75 392 ASN A O 1
ATOM 2853 N N . LEU A 1 393 ? 11.907 -5.313 -9.793 1.00 97.19 393 LEU A N 1
ATOM 2854 C CA . LEU A 1 393 ? 13.138 -4.992 -9.058 1.00 97.19 393 LEU A CA 1
ATOM 2855 C C . LEU A 1 393 ? 13.138 -3.550 -8.511 1.00 97.19 393 LEU A C 1
ATOM 2857 O O . LEU A 1 393 ? 12.389 -2.708 -9.021 1.00 97.19 393 LEU A O 1
ATOM 2861 N N . PRO A 1 394 ? 13.980 -3.225 -7.508 1.00 95.44 394 PRO A N 1
ATOM 2862 C CA . PRO A 1 394 ? 13.998 -1.896 -6.912 1.00 95.44 394 PRO A CA 1
ATOM 2863 C C . PRO A 1 394 ? 14.672 -0.875 -7.837 1.00 95.44 394 PRO A C 1
ATOM 2865 O O . PRO A 1 394 ? 15.716 -1.161 -8.431 1.00 95.44 394 PRO A O 1
ATOM 2868 N N . MET A 1 395 ? 14.113 0.333 -7.930 1.00 96.19 395 MET A N 1
ATOM 2869 C CA . MET A 1 395 ? 14.592 1.394 -8.823 1.00 96.19 395 MET A CA 1
ATOM 2870 C C . MET A 1 395 ? 14.540 2.778 -8.163 1.00 96.19 395 MET A C 1
ATOM 2872 O O . MET A 1 395 ? 13.628 3.077 -7.393 1.00 96.19 395 MET A O 1
ATOM 2876 N N . LEU A 1 396 ? 15.512 3.634 -8.482 1.00 93.88 396 LEU A N 1
ATOM 2877 C CA . LEU A 1 396 ? 15.606 5.026 -8.033 1.00 93.88 396 LEU A CA 1
ATOM 2878 C C . LEU A 1 396 ? 16.053 5.926 -9.189 1.00 93.88 396 LEU A C 1
ATOM 2880 O O . LEU A 1 396 ? 17.075 5.656 -9.816 1.00 93.88 396 LEU A O 1
ATOM 2884 N N . VAL A 1 397 ? 15.326 7.016 -9.418 1.00 94.06 397 VAL A N 1
ATOM 2885 C CA . VAL A 1 397 ? 15.677 8.113 -10.326 1.00 94.06 397 VAL A CA 1
ATOM 2886 C C . VAL A 1 397 ? 16.114 9.316 -9.493 1.00 94.06 397 VAL A C 1
ATOM 2888 O O . VAL A 1 397 ? 15.392 9.742 -8.590 1.00 94.06 397 VAL A O 1
ATOM 2891 N N . VAL A 1 398 ? 17.279 9.887 -9.804 1.00 88.81 398 VAL A N 1
ATOM 2892 C CA . VAL A 1 398 ? 17.809 11.102 -9.165 1.00 88.81 398 VAL A CA 1
ATOM 2893 C C . VAL A 1 398 ? 18.158 12.145 -10.237 1.00 88.81 398 VAL A C 1
ATOM 2895 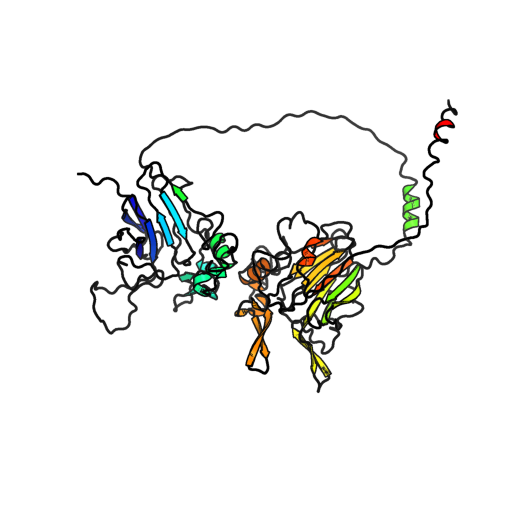O O . VAL A 1 398 ? 19.042 11.874 -11.054 1.00 88.81 398 VAL A O 1
ATOM 2898 N N . PRO A 1 399 ? 17.520 13.331 -10.255 1.00 88.75 399 PRO A N 1
ATOM 2899 C CA . PRO A 1 399 ? 17.923 14.433 -11.128 1.00 88.75 399 PRO A CA 1
ATOM 2900 C C . PRO A 1 399 ? 19.251 15.058 -10.668 1.00 88.75 399 PRO A C 1
ATOM 2902 O O . PRO A 1 399 ? 19.581 15.070 -9.481 1.00 88.75 399 PRO A O 1
ATOM 2905 N N . GLN A 1 400 ? 20.012 15.606 -11.610 1.00 85.25 400 GLN A N 1
ATOM 2906 C CA . GLN A 1 400 ? 21.357 16.142 -11.413 1.00 85.25 400 GLN A CA 1
ATOM 2907 C C . GLN A 1 400 ? 21.511 17.489 -12.131 1.00 85.25 400 GLN A C 1
ATOM 2909 O O . GLN A 1 400 ? 21.219 17.600 -13.318 1.00 85.25 400 GLN A O 1
ATOM 2914 N N . GLY A 1 401 ? 21.998 18.513 -11.422 1.00 82.00 401 GLY A N 1
ATOM 2915 C CA . GLY A 1 401 ? 22.304 19.833 -12.001 1.00 82.00 401 GLY A CA 1
ATOM 2916 C C . GLY A 1 401 ? 21.101 20.733 -12.323 1.00 82.00 401 GLY A C 1
ATOM 2917 O O . GLY A 1 401 ? 21.309 21.842 -12.804 1.00 82.00 401 GLY A O 1
ATOM 2918 N N . GLY A 1 402 ? 19.876 20.282 -12.037 1.00 84.69 402 GLY A N 1
ATOM 2919 C CA . GLY A 1 402 ? 18.640 20.994 -12.366 1.00 84.69 402 GLY A CA 1
ATOM 2920 C C . GLY A 1 402 ? 18.532 22.410 -11.794 1.00 84.69 402 GLY A C 1
ATOM 2921 O O . GLY A 1 402 ? 19.018 22.707 -10.702 1.00 84.69 402 GLY A O 1
ATOM 2922 N N . THR A 1 403 ? 17.867 23.282 -12.552 1.00 80.31 403 THR A N 1
ATOM 2923 C CA . THR A 1 403 ? 17.908 24.745 -12.377 1.00 80.31 403 THR A CA 1
ATOM 2924 C C . THR A 1 403 ? 16.619 25.357 -11.825 1.00 80.31 403 THR A C 1
ATOM 2926 O O . THR A 1 403 ? 16.663 26.414 -11.196 1.00 80.31 403 THR A O 1
ATOM 2929 N N . ALA A 1 404 ? 15.477 24.698 -12.029 1.00 79.19 404 ALA A N 1
ATOM 2930 C CA . ALA A 1 404 ? 14.173 25.101 -11.506 1.00 79.19 404 ALA A CA 1
ATOM 2931 C C . ALA A 1 404 ? 13.273 23.878 -11.263 1.00 79.19 404 ALA A C 1
ATOM 2933 O O . ALA A 1 404 ? 13.593 22.760 -11.664 1.00 79.19 404 ALA A O 1
ATOM 2934 N N . GLY A 1 405 ? 12.134 24.095 -10.603 1.00 78.44 405 GLY A N 1
ATOM 2935 C CA . GLY A 1 405 ? 11.262 23.020 -10.134 1.00 78.44 405 GLY A CA 1
ATOM 2936 C C . GLY A 1 405 ? 11.737 22.425 -8.814 1.00 78.44 405 GLY A C 1
ATOM 2937 O O . GLY A 1 405 ? 12.341 23.110 -7.993 1.00 78.44 405 GLY A O 1
ATOM 2938 N N . ASN A 1 406 ? 11.405 21.155 -8.597 1.00 74.50 406 ASN A N 1
ATOM 2939 C CA . ASN A 1 406 ? 11.608 20.482 -7.319 1.00 74.50 406 ASN A CA 1
ATOM 2940 C C . ASN A 1 406 ? 12.922 19.685 -7.284 1.00 74.50 406 ASN A C 1
ATOM 2942 O O . ASN A 1 406 ? 13.637 19.709 -6.288 1.00 74.50 406 ASN A O 1
ATOM 2946 N N . CYS A 1 407 ? 13.262 19.018 -8.393 1.00 83.75 407 CYS A N 1
ATOM 2947 C CA . CYS A 1 407 ? 14.527 18.303 -8.586 1.00 83.75 407 CYS A CA 1
ATOM 2948 C C . CYS A 1 407 ? 14.858 17.321 -7.445 1.00 83.75 407 CYS A C 1
ATOM 2950 O O . CYS A 1 407 ? 15.969 17.295 -6.917 1.00 83.75 407 CYS A O 1
ATOM 2952 N N . THR A 1 408 ? 13.881 16.493 -7.064 1.00 84.31 408 THR A N 1
ATOM 2953 C CA . THR A 1 408 ? 14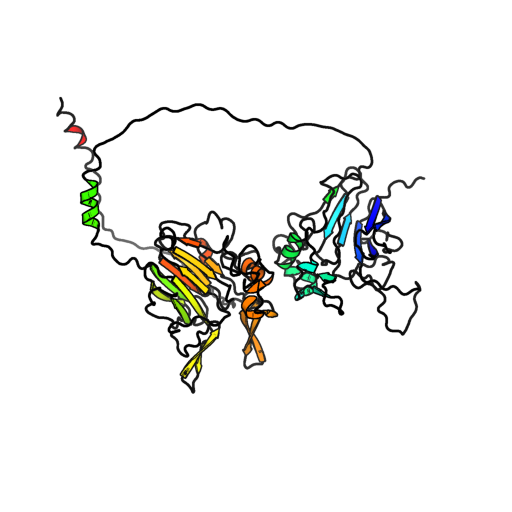.018 15.525 -5.966 1.00 84.31 408 THR A CA 1
ATOM 2954 C C . THR A 1 408 ? 13.802 14.104 -6.460 1.00 84.31 408 THR A C 1
ATOM 2956 O O . THR A 1 408 ? 12.956 13.880 -7.318 1.00 84.31 408 THR A O 1
ATOM 2959 N N . ALA A 1 409 ? 14.508 13.141 -5.873 1.00 85.44 409 ALA A N 1
ATOM 2960 C CA . ALA A 1 409 ? 14.465 11.752 -6.312 1.00 85.44 409 ALA A CA 1
ATOM 2961 C C . ALA A 1 409 ? 13.081 11.078 -6.184 1.00 85.44 409 ALA A C 1
ATOM 2963 O O . ALA A 1 409 ? 12.253 11.450 -5.347 1.00 85.44 409 ALA A O 1
ATOM 2964 N N . THR A 1 410 ? 12.865 10.039 -6.983 1.00 88.75 410 THR A N 1
ATOM 2965 C CA . THR A 1 410 ? 11.642 9.221 -7.042 1.00 88.75 410 THR A CA 1
ATOM 2966 C C . THR A 1 410 ? 12.029 7.760 -7.215 1.00 88.75 410 THR A C 1
ATOM 2968 O O . THR A 1 410 ? 13.056 7.463 -7.826 1.00 88.75 410 THR A O 1
ATOM 2971 N N . GLY A 1 411 ? 11.296 6.837 -6.596 1.00 90.31 411 GLY A N 1
ATOM 2972 C CA . GLY A 1 411 ? 11.751 5.455 -6.544 1.00 90.31 411 GLY A CA 1
ATOM 2973 C C . GLY A 1 411 ? 10.969 4.520 -5.641 1.00 90.31 411 GLY A C 1
ATOM 2974 O O . GLY A 1 411 ? 10.162 4.926 -4.806 1.00 90.31 411 GLY A O 1
ATOM 2975 N N . CYS A 1 412 ? 11.301 3.246 -5.808 1.00 91.75 412 CYS A N 1
ATOM 2976 C CA . CYS A 1 412 ? 10.886 2.128 -4.988 1.00 91.75 412 CYS A CA 1
ATOM 2977 C C . CYS A 1 412 ? 12.142 1.312 -4.651 1.00 91.75 412 CYS A C 1
ATOM 2979 O O . CYS A 1 412 ? 12.605 0.517 -5.465 1.00 91.75 412 CYS A O 1
ATOM 2981 N N . LEU A 1 413 ? 12.763 1.594 -3.499 1.00 87.62 413 LEU A N 1
ATOM 2982 C CA . LEU A 1 413 ? 14.112 1.108 -3.158 1.00 87.62 413 LEU A CA 1
ATOM 2983 C C . LEU A 1 413 ? 14.107 -0.248 -2.423 1.00 87.62 413 LEU A C 1
ATOM 2985 O O . LEU A 1 413 ? 15.165 -0.839 -2.234 1.00 87.62 413 LEU A O 1
ATOM 2989 N N . VAL A 1 414 ? 12.939 -0.727 -1.994 1.00 82.12 414 VAL A N 1
ATOM 2990 C CA . VAL A 1 414 ? 12.763 -1.980 -1.239 1.00 82.12 414 VAL A CA 1
ATOM 2991 C C . VAL A 1 414 ? 12.462 -3.155 -2.171 1.00 82.12 414 VAL A C 1
ATOM 2993 O O . VAL A 1 414 ? 11.929 -2.949 -3.264 1.00 82.12 414 VAL A O 1
ATOM 2996 N N . ASP A 1 415 ? 12.773 -4.384 -1.743 1.00 85.94 415 ASP A N 1
ATOM 2997 C CA . ASP A 1 415 ? 12.361 -5.600 -2.455 1.00 85.94 415 ASP A CA 1
ATOM 2998 C C . ASP A 1 415 ? 10.919 -5.987 -2.094 1.00 85.94 415 ASP A C 1
ATOM 3000 O O . ASP A 1 415 ? 10.626 -6.381 -0.963 1.00 85.94 415 ASP A O 1
ATOM 3004 N N . LEU A 1 416 ? 10.009 -5.875 -3.066 1.00 89.06 416 LEU A N 1
ATOM 3005 C CA . LEU A 1 416 ? 8.608 -6.263 -2.895 1.00 89.06 416 LEU A CA 1
ATOM 3006 C C . LEU A 1 416 ? 8.346 -7.739 -3.214 1.00 89.06 416 LEU A C 1
ATOM 3008 O O . LEU A 1 416 ? 7.274 -8.241 -2.882 1.00 89.06 416 LEU A O 1
ATOM 3012 N N . ASN A 1 417 ? 9.284 -8.460 -3.833 1.00 87.38 417 ASN A N 1
ATOM 3013 C CA . ASN A 1 417 ? 9.041 -9.806 -4.354 1.00 87.38 417 ASN A CA 1
ATOM 3014 C C . ASN A 1 417 ? 8.749 -10.810 -3.231 1.00 87.38 417 ASN A C 1
ATOM 3016 O O . ASN A 1 417 ? 7.766 -11.552 -3.299 1.00 87.38 417 ASN A O 1
ATOM 3020 N N . GLY A 1 418 ? 9.536 -10.780 -2.151 1.00 78.25 418 GLY A N 1
ATOM 3021 C CA . GLY A 1 418 ? 9.310 -11.623 -0.972 1.00 78.25 418 GLY A CA 1
ATOM 3022 C C . GLY A 1 418 ? 7.957 -11.355 -0.298 1.00 78.25 418 GLY A C 1
ATOM 3023 O O . GLY A 1 418 ? 7.202 -12.290 -0.020 1.00 78.25 418 GLY A O 1
ATOM 3024 N N . VAL A 1 419 ? 7.607 -10.081 -0.111 1.00 81.75 419 VAL A N 1
ATOM 3025 C CA . VAL A 1 419 ? 6.402 -9.626 0.614 1.00 81.75 419 VAL A CA 1
ATOM 3026 C C . VAL A 1 419 ? 5.135 -9.500 -0.239 1.00 81.75 419 VAL A C 1
ATOM 3028 O O . VAL A 1 419 ? 4.061 -9.269 0.310 1.00 81.75 419 VAL A O 1
ATOM 3031 N N . CYS A 1 420 ? 5.232 -9.666 -1.560 1.00 88.94 420 CYS A N 1
ATOM 3032 C CA . CYS A 1 420 ? 4.104 -9.525 -2.477 1.00 88.94 420 CYS A CA 1
ATOM 3033 C C . CYS A 1 420 ? 2.914 -10.433 -2.078 1.00 88.94 420 CYS A C 1
ATOM 3035 O O . CYS A 1 420 ? 3.138 -11.629 -1.820 1.00 88.94 420 CYS A O 1
ATOM 3037 N N . PRO A 1 421 ? 1.668 -9.908 -2.044 1.00 87.38 421 PRO A N 1
ATOM 3038 C CA . PRO A 1 421 ? 0.459 -10.689 -1.772 1.00 87.38 421 PRO A CA 1
ATOM 3039 C C . PRO A 1 421 ? 0.326 -11.911 -2.687 1.00 87.38 421 PRO A C 1
ATOM 3041 O O . PRO A 1 421 ? 0.694 -11.849 -3.860 1.00 87.38 421 PRO A O 1
ATOM 3044 N N . SER A 1 422 ? -0.233 -13.011 -2.169 1.00 87.81 422 SER A N 1
ATOM 3045 C CA . SER A 1 422 ? -0.389 -14.291 -2.889 1.00 87.81 422 SER A CA 1
ATOM 3046 C C . SER A 1 422 ? -0.977 -14.125 -4.288 1.00 87.81 422 SER A C 1
ATOM 3048 O O . SER A 1 422 ? -0.442 -14.654 -5.256 1.00 87.81 422 SER A O 1
ATOM 3050 N N . ASP A 1 423 ? -2.038 -13.330 -4.382 1.00 91.31 423 ASP A N 1
ATOM 3051 C CA . ASP A 1 423 ? -2.864 -13.163 -5.578 1.00 91.31 423 ASP A CA 1
ATOM 3052 C C . ASP A 1 423 ? -2.176 -12.298 -6.655 1.00 91.31 423 ASP A C 1
ATOM 3054 O O . ASP A 1 423 ? -2.630 -12.240 -7.797 1.00 91.31 423 ASP A O 1
ATOM 3058 N N . LEU A 1 424 ? -1.075 -11.627 -6.293 1.00 93.56 424 LEU A N 1
ATOM 3059 C CA . LEU A 1 424 ? -0.261 -10.771 -7.161 1.00 93.56 424 LEU A CA 1
ATOM 3060 C C . LEU A 1 424 ? 1.118 -11.381 -7.482 1.00 93.56 424 LEU A C 1
ATOM 3062 O O . LEU A 1 424 ? 1.802 -10.921 -8.398 1.00 93.56 424 LEU A O 1
ATOM 3066 N N . LYS A 1 425 ? 1.561 -12.385 -6.719 1.00 93.38 425 LYS A N 1
ATOM 3067 C CA . LYS A 1 425 ? 2.942 -12.883 -6.714 1.00 93.38 425 LYS A CA 1
ATOM 3068 C C . LYS A 1 425 ? 3.250 -13.765 -7.927 1.00 93.38 425 LYS A C 1
ATOM 3070 O O . LYS A 1 425 ? 2.624 -14.801 -8.136 1.00 93.38 425 LYS A O 1
ATOM 3075 N N . VAL A 1 426 ? 4.280 -13.394 -8.688 1.00 93.75 426 VAL A N 1
ATOM 3076 C CA . VAL A 1 426 ? 4.835 -14.221 -9.768 1.00 93.75 426 VAL A CA 1
ATOM 3077 C C . VAL A 1 426 ? 5.926 -15.117 -9.192 1.00 93.75 426 VAL A C 1
ATOM 3079 O O . VAL A 1 426 ? 6.946 -14.628 -8.701 1.00 93.75 426 VAL A O 1
ATOM 3082 N N . VAL A 1 427 ? 5.710 -16.432 -9.259 1.00 90.44 427 VAL A N 1
ATOM 3083 C CA . VAL A 1 427 ? 6.643 -17.456 -8.772 1.00 90.44 427 VAL A CA 1
ATOM 3084 C C . VAL A 1 427 ? 7.252 -18.207 -9.952 1.00 90.44 427 VAL A C 1
ATOM 3086 O O . VAL A 1 427 ? 6.520 -18.722 -10.794 1.00 90.44 427 VAL A O 1
ATOM 3089 N N . LEU A 1 428 ? 8.581 -18.325 -9.983 1.00 84.50 428 LEU A N 1
ATOM 3090 C CA . LEU A 1 428 ? 9.271 -19.288 -10.840 1.00 84.50 428 LEU A CA 1
ATOM 3091 C C . LEU A 1 428 ? 9.580 -20.560 -10.054 1.00 84.50 428 LEU A C 1
ATOM 3093 O O . LEU A 1 428 ? 10.160 -20.509 -8.967 1.00 84.50 428 LEU A O 1
ATOM 3097 N N . SER A 1 429 ? 9.238 -21.705 -10.637 1.00 76.44 429 SER A N 1
ATOM 3098 C CA . SER A 1 429 ? 9.642 -23.017 -10.136 1.00 76.44 429 SER A CA 1
ATOM 3099 C C . SER A 1 429 ? 11.135 -23.235 -10.384 1.00 76.44 429 SER A C 1
ATOM 3101 O O . SER A 1 429 ? 11.574 -23.298 -11.532 1.00 76.44 429 SER A O 1
ATOM 3103 N N . ALA A 1 430 ? 11.920 -23.391 -9.322 1.00 66.62 430 ALA A N 1
ATOM 3104 C CA . ALA A 1 430 ? 13.293 -23.865 -9.426 1.00 66.62 430 ALA A CA 1
ATOM 3105 C C . ALA A 1 430 ? 13.308 -25.380 -9.694 1.00 66.62 430 ALA A C 1
ATOM 3107 O O . ALA A 1 430 ? 12.455 -26.121 -9.203 1.00 66.62 430 ALA A O 1
ATOM 3108 N N . ALA A 1 431 ? 14.329 -25.863 -10.410 1.00 56.84 431 ALA A N 1
ATOM 3109 C CA . ALA A 1 431 ? 14.468 -27.280 -10.775 1.00 56.84 431 ALA A CA 1
ATOM 3110 C C . ALA A 1 431 ? 14.483 -28.250 -9.570 1.00 56.84 431 ALA A C 1
ATOM 3112 O O . ALA A 1 431 ? 14.171 -29.427 -9.722 1.00 56.84 431 ALA A O 1
ATOM 3113 N N . ASN A 1 432 ? 14.790 -27.746 -8.369 1.00 55.31 432 ASN A N 1
ATOM 3114 C CA . ASN A 1 432 ? 14.850 -28.513 -7.122 1.00 55.31 432 ASN A CA 1
ATOM 3115 C C . ASN A 1 432 ? 13.512 -28.539 -6.343 1.00 55.31 432 ASN A C 1
ATOM 3117 O O . ASN A 1 432 ? 13.496 -28.917 -5.175 1.00 55.31 432 ASN A O 1
ATOM 3121 N N . GLY A 1 433 ? 12.398 -28.103 -6.944 1.00 51.28 433 GLY A N 1
ATOM 3122 C CA . GLY A 1 433 ? 11.054 -28.175 -6.346 1.00 51.28 433 GLY A CA 1
ATOM 3123 C C . GLY A 1 433 ? 10.673 -27.031 -5.395 1.00 51.28 433 GLY A C 1
ATOM 3124 O O . GLY A 1 433 ? 9.539 -26.988 -4.925 1.00 51.28 433 GLY A O 1
ATOM 3125 N N . GLY A 1 434 ? 11.579 -26.085 -5.133 1.00 58.12 434 GLY A N 1
ATOM 3126 C CA . GLY A 1 434 ? 11.253 -24.807 -4.488 1.00 58.12 434 GLY A CA 1
ATOM 3127 C C . GLY A 1 434 ? 10.725 -23.774 -5.492 1.00 58.12 434 GLY A C 1
ATOM 3128 O O . GLY A 1 434 ? 11.057 -23.836 -6.674 1.00 58.12 434 GLY A O 1
ATOM 3129 N N . GLY A 1 435 ? 9.933 -22.805 -5.031 1.00 70.19 435 GLY A N 1
ATOM 3130 C CA . GLY A 1 435 ? 9.457 -21.680 -5.846 1.00 70.19 435 GLY A CA 1
ATOM 3131 C C . GLY A 1 435 ? 10.014 -20.349 -5.344 1.00 70.19 435 GLY A C 1
ATOM 3132 O O . GLY A 1 435 ? 9.883 -20.046 -4.160 1.00 70.19 435 GLY A O 1
ATOM 3133 N N . ALA A 1 436 ? 10.609 -19.549 -6.230 1.00 81.06 436 ALA A N 1
ATOM 3134 C CA . ALA A 1 436 ? 11.102 -18.209 -5.910 1.00 81.06 436 ALA A CA 1
ATOM 3135 C C . ALA A 1 436 ? 10.128 -17.143 -6.427 1.00 81.06 436 ALA A C 1
ATOM 3137 O O . ALA A 1 436 ? 9.725 -17.186 -7.589 1.00 81.06 436 ALA A O 1
ATOM 3138 N N . ALA A 1 437 ? 9.760 -16.178 -5.582 1.00 88.19 437 ALA A N 1
ATOM 3139 C CA . ALA A 1 437 ? 9.017 -15.001 -6.021 1.00 88.19 437 ALA A CA 1
ATOM 3140 C C . ALA A 1 437 ? 9.965 -14.045 -6.760 1.00 88.19 437 ALA A C 1
ATOM 3142 O O . ALA A 1 437 ? 11.002 -13.680 -6.210 1.00 88.19 437 ALA A O 1
ATOM 3143 N N . VAL A 1 438 ? 9.622 -13.654 -7.989 1.00 93.94 438 VAL A N 1
ATOM 3144 C CA . VAL A 1 438 ? 10.504 -12.846 -8.860 1.00 93.94 438 VAL A CA 1
ATOM 3145 C C . VAL A 1 438 ? 9.900 -11.519 -9.306 1.00 93.94 438 VAL A C 1
ATOM 3147 O O . VAL A 1 438 ? 10.625 -10.664 -9.805 1.00 93.94 438 VAL A O 1
ATOM 3150 N N . ALA A 1 439 ? 8.583 -11.366 -9.169 1.00 96.81 439 ALA A N 1
ATOM 3151 C CA . ALA A 1 439 ? 7.866 -10.142 -9.495 1.00 96.81 439 ALA A CA 1
ATOM 3152 C C . ALA A 1 439 ? 6.512 -10.073 -8.764 1.00 96.81 439 ALA A C 1
ATOM 3154 O O . ALA A 1 439 ? 5.995 -11.084 -8.275 1.00 96.81 439 ALA A O 1
ATOM 3155 N N . CYS A 1 440 ? 5.915 -8.884 -8.734 1.00 97.19 440 CYS A N 1
ATOM 3156 C CA . CYS A 1 440 ? 4.612 -8.602 -8.142 1.00 97.19 440 CYS A CA 1
ATOM 3157 C C . CYS A 1 440 ? 3.722 -7.855 -9.144 1.00 97.19 440 CYS A C 1
ATOM 3159 O O . CYS A 1 440 ? 4.052 -6.753 -9.580 1.00 97.19 440 CYS A O 1
ATOM 3161 N N . LYS A 1 441 ? 2.588 -8.446 -9.523 1.00 98.19 441 LYS A N 1
ATOM 3162 C CA . LYS A 1 441 ? 1.586 -7.819 -10.396 1.00 98.19 441 LYS A CA 1
ATOM 3163 C C . LYS A 1 441 ? 0.920 -6.625 -9.721 1.00 98.19 441 LYS A C 1
ATOM 3165 O O . LYS A 1 441 ? 0.676 -6.653 -8.519 1.00 98.19 441 LYS A O 1
ATOM 3170 N N . SER A 1 442 ? 0.524 -5.620 -10.500 1.00 97.19 442 SER A N 1
ATOM 3171 C CA . SER A 1 442 ? -0.497 -4.677 -10.039 1.00 97.19 442 SER A CA 1
ATOM 3172 C C . SER A 1 442 ? -1.878 -5.348 -10.026 1.00 97.19 442 SER A C 1
ATOM 3174 O O . SER A 1 442 ? -2.096 -6.389 -10.651 1.00 97.19 442 SER A O 1
ATOM 3176 N N . ALA A 1 443 ? -2.851 -4.749 -9.337 1.00 93.50 443 ALA A N 1
ATOM 3177 C CA . ALA A 1 443 ? -4.219 -5.271 -9.325 1.00 93.50 443 ALA A CA 1
ATOM 3178 C C . ALA A 1 443 ? -4.915 -5.194 -10.700 1.00 93.50 443 ALA A C 1
ATOM 3180 O O . ALA A 1 443 ? -5.854 -5.950 -10.951 1.00 93.50 443 ALA A O 1
ATOM 3181 N N . CYS A 1 444 ? -4.451 -4.326 -11.609 1.00 96.69 444 CYS A N 1
ATOM 3182 C CA . CYS A 1 444 ? -4.911 -4.356 -12.996 1.00 96.69 444 CYS A CA 1
ATOM 3183 C C . CYS A 1 444 ? -4.413 -5.635 -13.694 1.00 96.69 444 CYS A C 1
ATOM 3185 O O . CYS A 1 444 ? -5.223 -6.425 -14.172 1.00 96.69 444 CYS A O 1
ATOM 3187 N N . GLU A 1 445 ? -3.110 -5.918 -13.619 1.00 96.31 445 GLU A N 1
ATOM 3188 C CA . GLU A 1 445 ? -2.464 -7.088 -14.241 1.00 96.31 445 GLU A CA 1
ATOM 3189 C C . GLU A 1 445 ? -2.843 -8.447 -13.624 1.00 96.31 445 GLU A C 1
ATOM 3191 O O . GLU A 1 445 ? -2.640 -9.512 -14.223 1.00 96.31 445 GLU A O 1
ATOM 3196 N N . ALA A 1 446 ? -3.375 -8.441 -12.401 1.00 95.25 446 ALA A N 1
ATOM 3197 C CA . ALA A 1 446 ? -3.889 -9.635 -11.737 1.00 95.25 446 ALA A CA 1
ATOM 3198 C C . ALA A 1 446 ? -5.372 -9.912 -12.036 1.00 95.25 446 ALA A C 1
ATOM 3200 O O . ALA A 1 446 ? -5.752 -11.078 -12.151 1.00 95.25 446 ALA A O 1
ATOM 3201 N N . PHE A 1 447 ? -6.211 -8.874 -12.167 1.00 94.88 447 PHE A N 1
ATOM 3202 C CA . PHE A 1 447 ? -7.675 -9.035 -12.151 1.00 94.88 447 PHE A CA 1
ATOM 3203 C C . PHE A 1 447 ? -8.428 -8.391 -13.325 1.00 94.88 447 PHE A C 1
ATOM 3205 O O . PHE A 1 447 ? -9.647 -8.555 -13.406 1.00 94.88 447 PHE A O 1
ATOM 3212 N N . GLY A 1 448 ? -7.765 -7.608 -14.186 1.00 95.56 448 GLY A N 1
ATOM 3213 C CA . GLY A 1 448 ? -8.341 -6.944 -15.371 1.00 95.56 448 GLY A CA 1
ATOM 3214 C C . GLY A 1 448 ? -9.551 -6.033 -15.107 1.00 95.56 448 GLY A C 1
ATOM 3215 O O . GLY A 1 448 ? -10.255 -5.642 -16.036 1.00 95.56 448 GLY A O 1
ATOM 3216 N N . SER A 1 449 ? -9.856 -5.745 -13.840 1.00 93.56 449 SER A N 1
ATOM 3217 C CA . SER A 1 449 ? -11.148 -5.188 -13.441 1.00 93.56 449 SER A CA 1
ATOM 3218 C C . SER A 1 449 ? -11.148 -3.658 -13.552 1.00 93.56 449 SER A C 1
ATOM 3220 O O . SER A 1 449 ? -10.173 -3.030 -13.125 1.00 93.56 449 SER A O 1
ATOM 3222 N N . PRO A 1 450 ? -12.231 -3.025 -14.049 1.00 94.12 450 PRO A N 1
ATOM 3223 C CA . PRO A 1 450 ? -12.268 -1.583 -14.297 1.00 94.12 450 PRO A CA 1
ATOM 3224 C C . PRO A 1 450 ? -11.868 -0.701 -13.107 1.00 94.12 450 PRO A C 1
ATOM 3226 O O . PRO A 1 450 ? -11.196 0.307 -13.311 1.00 94.12 450 PRO A O 1
ATOM 3229 N N . GLN A 1 451 ? -12.202 -1.094 -11.870 1.00 90.25 451 GLN A N 1
ATOM 3230 C CA . GLN A 1 451 ? -11.826 -0.352 -10.659 1.00 90.25 451 GLN A CA 1
ATOM 3231 C C . GLN A 1 451 ? -10.330 -0.405 -10.299 1.00 90.25 451 GLN A C 1
ATOM 3233 O O . GLN A 1 451 ? -9.885 0.416 -9.504 1.00 90.25 451 GLN A O 1
ATOM 3238 N N . TYR A 1 452 ? -9.558 -1.343 -10.858 1.00 93.81 452 TYR A N 1
ATOM 3239 C CA . TYR A 1 452 ? -8.102 -1.427 -10.668 1.00 93.81 452 TYR A CA 1
ATOM 3240 C C . TYR A 1 452 ? -7.328 -0.873 -11.868 1.00 93.81 452 TYR A C 1
ATOM 3242 O O . TYR A 1 452 ? -6.284 -0.257 -11.692 1.00 93.81 452 TYR A O 1
ATOM 3250 N N . CYS A 1 453 ? -7.859 -1.054 -13.080 1.00 95.94 453 CYS A N 1
ATOM 3251 C CA . CYS A 1 453 ? -7.293 -0.511 -14.318 1.00 95.94 453 CYS A CA 1
ATOM 3252 C C . CYS A 1 453 ? -7.734 0.936 -14.618 1.00 95.94 453 CYS A C 1
ATOM 3254 O O . CYS A 1 453 ? -7.449 1.441 -15.700 1.00 95.94 453 CYS A O 1
ATOM 3256 N N . CYS A 1 454 ? -8.486 1.573 -13.711 1.00 95.12 454 CYS A N 1
ATOM 3257 C CA . CYS A 1 454 ? -9.097 2.897 -13.875 1.00 95.12 454 CYS A CA 1
ATOM 3258 C C . CYS A 1 454 ? -9.731 3.119 -15.260 1.00 95.12 454 CYS A C 1
ATOM 3260 O O . CYS A 1 454 ? -9.433 4.087 -15.957 1.00 95.12 454 CYS A O 1
ATOM 3262 N N . SER A 1 455 ? -10.605 2.198 -15.676 1.00 95.62 455 SER A N 1
ATOM 3263 C CA . SER A 1 455 ? -11.200 2.184 -17.017 1.00 95.62 455 SER A CA 1
ATOM 3264 C C . SER A 1 455 ? -12.733 2.212 -16.988 1.00 95.62 455 SER A C 1
ATOM 3266 O O . SER A 1 455 ? -13.372 1.983 -15.956 1.00 95.62 455 SER A O 1
ATOM 3268 N N . GLY A 1 456 ? -13.358 2.549 -18.123 1.00 94.50 456 GLY A N 1
ATOM 3269 C CA . GLY A 1 456 ? -14.818 2.646 -18.241 1.00 94.50 456 GLY A CA 1
ATOM 3270 C C . GLY A 1 456 ? -15.422 3.617 -17.218 1.00 94.50 456 GLY A C 1
ATOM 3271 O O . GLY A 1 456 ? -15.063 4.792 -17.181 1.00 94.50 456 GLY A O 1
ATOM 3272 N N . ALA A 1 457 ? -16.310 3.122 -16.349 1.00 91.38 457 ALA A N 1
ATOM 3273 C CA . ALA A 1 457 ? -16.919 3.908 -15.266 1.00 91.38 457 ALA A CA 1
ATOM 3274 C C . ALA A 1 457 ? -15.899 4.470 -14.244 1.00 91.38 457 ALA A C 1
ATOM 3276 O O . ALA A 1 457 ? -16.184 5.450 -13.551 1.00 91.38 457 ALA A O 1
ATOM 3277 N N . TYR A 1 458 ? -14.699 3.889 -14.180 1.00 93.38 458 TYR A N 1
ATOM 3278 C CA . TYR A 1 458 ? -13.591 4.310 -13.319 1.00 93.38 458 TYR A CA 1
ATOM 3279 C C . TYR A 1 458 ? -12.541 5.155 -14.068 1.00 93.38 458 TYR A C 1
ATOM 3281 O O . TYR A 1 458 ? -11.484 5.441 -13.521 1.00 93.38 458 TYR A O 1
ATOM 3289 N N . GLY A 1 459 ? -12.826 5.584 -15.305 1.00 91.81 459 GLY A N 1
ATOM 3290 C CA . GLY A 1 459 ? -11.922 6.352 -16.176 1.00 91.81 459 GLY A CA 1
ATOM 3291 C C . GLY A 1 459 ? -11.667 7.812 -15.783 1.00 91.81 459 GLY A C 1
ATOM 3292 O O . GLY A 1 459 ? -11.581 8.662 -16.665 1.00 91.81 459 GLY A O 1
ATOM 3293 N N . ASN A 1 460 ? -11.634 8.139 -14.486 1.00 89.38 460 ASN A N 1
ATOM 3294 C CA . ASN A 1 460 ? -11.215 9.447 -13.974 1.00 89.38 460 ASN A CA 1
ATOM 3295 C C . ASN A 1 460 ? -10.850 9.392 -12.466 1.00 89.38 460 ASN A C 1
ATOM 3297 O O . ASN A 1 460 ? -11.375 8.537 -11.745 1.00 89.38 460 ASN A O 1
ATOM 3301 N N . PRO A 1 461 ? -10.040 10.342 -11.947 1.00 86.31 461 PRO A N 1
ATOM 3302 C CA . PRO A 1 461 ? -9.643 10.388 -10.531 1.00 86.31 461 PRO A CA 1
ATOM 3303 C C . PRO A 1 461 ? -10.794 10.570 -9.531 1.00 86.31 461 PRO A C 1
ATOM 3305 O O . PRO A 1 461 ? -10.614 10.356 -8.331 1.00 86.31 461 PRO A O 1
ATOM 3308 N N . SER A 1 462 ? -11.988 10.988 -9.971 1.00 87.44 462 SER A N 1
ATOM 3309 C CA . SER A 1 462 ? -13.143 11.119 -9.074 1.00 87.44 462 SER A CA 1
ATOM 3310 C C . SER A 1 462 ? -13.805 9.767 -8.780 1.00 87.44 462 SER A C 1
ATOM 3312 O O . SER A 1 462 ? -14.307 9.596 -7.669 1.00 87.44 462 SER A O 1
ATOM 3314 N N . THR A 1 463 ? -13.725 8.801 -9.707 1.00 90.44 463 THR A N 1
ATOM 3315 C CA . THR A 1 463 ? -14.359 7.477 -9.596 1.00 90.44 463 THR A CA 1
ATOM 3316 C C . THR A 1 463 ? -13.382 6.331 -9.342 1.00 90.44 463 THR A C 1
ATOM 3318 O O . THR A 1 463 ? -13.685 5.492 -8.494 1.00 90.44 463 THR A O 1
ATOM 3321 N N . CYS A 1 464 ? -12.206 6.289 -9.983 1.00 91.56 464 CYS A N 1
ATOM 3322 C CA . CYS A 1 464 ? -11.139 5.392 -9.524 1.00 91.56 464 CYS A CA 1
ATOM 3323 C C . CYS A 1 464 ? -10.629 5.871 -8.159 1.00 91.56 464 CYS A C 1
ATOM 3325 O O . CYS A 1 464 ? -10.505 7.078 -7.927 1.00 91.56 464 CYS A O 1
ATOM 3327 N N . LYS A 1 465 ? -10.336 4.937 -7.255 1.00 89.94 465 LYS A N 1
ATOM 3328 C CA . LYS A 1 465 ? -9.789 5.220 -5.924 1.00 89.94 465 LYS A CA 1
ATOM 3329 C C . LYS A 1 465 ? -8.683 4.225 -5.590 1.00 89.94 465 LYS A C 1
ATOM 3331 O O . LYS A 1 465 ? -8.707 3.120 -6.135 1.00 89.94 465 LYS A O 1
ATOM 3336 N N . PRO A 1 466 ? -7.763 4.585 -4.678 1.00 87.88 466 PRO A N 1
ATOM 3337 C CA . PRO A 1 466 ? -6.849 3.625 -4.086 1.00 87.88 466 PRO A CA 1
ATOM 3338 C C . PRO A 1 466 ? -7.591 2.386 -3.572 1.00 87.88 466 PRO A C 1
ATOM 3340 O O . PRO A 1 466 ? -8.723 2.455 -3.089 1.00 87.88 466 PRO A O 1
ATOM 3343 N N . SER A 1 467 ? -6.932 1.246 -3.718 1.00 87.62 467 SER A N 1
ATOM 3344 C CA . SER A 1 467 ? -7.358 -0.059 -3.228 1.00 87.62 467 SER A CA 1
ATOM 3345 C C . SER A 1 467 ? -6.277 -0.627 -2.314 1.00 87.62 467 SER A C 1
ATOM 3347 O O . SER A 1 467 ? -5.123 -0.217 -2.420 1.00 87.62 467 SER A O 1
ATOM 3349 N N . ALA A 1 468 ? -6.598 -1.631 -1.494 1.00 87.50 468 ALA A N 1
ATOM 3350 C CA . ALA A 1 468 ? -5.612 -2.292 -0.631 1.00 87.50 468 ALA A CA 1
ATOM 3351 C C . ALA A 1 468 ? -4.343 -2.753 -1.391 1.00 87.50 468 ALA A C 1
ATOM 3353 O O . ALA A 1 468 ? -3.240 -2.695 -0.853 1.00 87.50 468 ALA A O 1
ATOM 3354 N N . TYR A 1 469 ? -4.478 -3.142 -2.665 1.00 89.06 469 TYR A N 1
ATOM 3355 C CA . TYR A 1 469 ? -3.354 -3.541 -3.514 1.00 89.06 469 TYR A CA 1
ATOM 3356 C C . TYR A 1 469 ? -2.484 -2.363 -3.984 1.00 89.06 469 TYR A C 1
ATOM 3358 O O . TYR A 1 469 ? -1.263 -2.474 -3.953 1.00 89.06 469 TYR A O 1
ATOM 3366 N N . SER A 1 470 ? -3.062 -1.224 -4.384 1.00 89.88 470 SER A N 1
ATOM 3367 C CA . SER A 1 470 ? -2.257 -0.026 -4.689 1.00 89.88 470 SER A CA 1
ATOM 3368 C C . SER A 1 470 ? -1.666 0.568 -3.407 1.00 89.88 470 SER A C 1
ATOM 3370 O O . SER A 1 470 ? -0.515 0.988 -3.376 1.00 89.88 470 SER A O 1
ATOM 3372 N N . GLU A 1 471 ? -2.406 0.521 -2.300 1.00 86.75 471 GLU A N 1
ATOM 3373 C CA . GLU A 1 471 ? -1.915 0.937 -0.988 1.00 86.75 471 GLU A CA 1
ATOM 3374 C C . GLU A 1 471 ? -0.759 0.062 -0.487 1.00 86.75 471 GLU A C 1
ATOM 3376 O O . GLU A 1 471 ? 0.124 0.600 0.175 1.00 86.75 471 GLU A O 1
ATOM 3381 N N . PHE A 1 472 ? -0.681 -1.230 -0.830 1.00 87.19 472 PHE A N 1
ATOM 3382 C CA . PHE A 1 472 ? 0.518 -2.049 -0.590 1.00 87.19 472 PHE A CA 1
ATOM 3383 C C . PHE A 1 472 ? 1.756 -1.428 -1.261 1.00 87.19 472 PHE A C 1
ATOM 3385 O O . PHE A 1 472 ? 2.728 -1.103 -0.572 1.00 87.19 472 PHE A O 1
ATOM 3392 N N . PHE A 1 473 ? 1.691 -1.167 -2.573 1.00 90.56 473 PHE A N 1
ATOM 3393 C CA . PHE A 1 473 ? 2.781 -0.526 -3.317 1.00 90.56 473 PHE A CA 1
ATOM 3394 C C . PHE A 1 473 ? 3.116 0.863 -2.751 1.00 90.56 473 PHE A C 1
ATOM 3396 O O . PHE A 1 473 ? 4.285 1.175 -2.524 1.00 90.56 473 PHE A O 1
ATOM 3403 N N . LYS A 1 474 ? 2.100 1.676 -2.433 1.00 89.25 474 LYS A N 1
ATOM 3404 C CA . LYS A 1 474 ? 2.281 3.043 -1.925 1.00 89.25 474 LYS A CA 1
ATOM 3405 C C . LYS A 1 474 ? 2.854 3.110 -0.511 1.00 89.25 474 LYS A C 1
ATOM 3407 O O . LYS A 1 474 ? 3.674 3.977 -0.223 1.00 89.25 474 LYS A O 1
ATOM 3412 N N . ASN A 1 475 ? 2.446 2.204 0.381 1.00 83.25 475 ASN A N 1
ATOM 3413 C CA . ASN A 1 475 ? 2.970 2.142 1.748 1.00 83.25 475 ASN A CA 1
ATOM 3414 C C . ASN A 1 475 ? 4.427 1.670 1.789 1.00 83.25 475 ASN A C 1
ATOM 3416 O O . ASN A 1 475 ? 5.133 2.031 2.729 1.00 83.25 475 ASN A O 1
ATOM 3420 N N . ALA A 1 476 ? 4.870 0.872 0.815 1.00 82.88 476 ALA A N 1
ATOM 3421 C CA . ALA A 1 476 ? 6.256 0.430 0.707 1.00 82.88 476 ALA A CA 1
ATOM 3422 C C . ALA A 1 476 ? 7.144 1.460 -0.019 1.00 82.88 476 ALA A C 1
ATOM 3424 O O . ALA A 1 476 ? 8.270 1.717 0.409 1.00 82.88 476 ALA A O 1
ATOM 3425 N N . CYS A 1 477 ? 6.611 2.090 -1.071 1.00 89.00 477 CYS A N 1
ATOM 3426 C CA . CYS A 1 477 ? 7.321 3.013 -1.955 1.00 89.00 477 CYS A CA 1
ATOM 3427 C C . CYS A 1 477 ? 6.555 4.347 -2.106 1.00 89.00 477 CYS A C 1
ATOM 3429 O O . CYS A 1 477 ? 5.924 4.590 -3.137 1.00 89.00 477 CYS A O 1
ATOM 3431 N N . PRO A 1 478 ? 6.600 5.248 -1.097 1.00 85.31 478 PRO A N 1
ATOM 3432 C CA . PRO A 1 478 ? 5.744 6.443 -1.046 1.00 85.31 478 PRO A CA 1
ATOM 3433 C C . PRO A 1 478 ? 5.937 7.424 -2.207 1.00 85.31 478 PRO A C 1
ATOM 3435 O O . PRO A 1 478 ? 5.018 8.166 -2.549 1.00 85.31 478 PRO A O 1
ATOM 3438 N N . ARG A 1 479 ? 7.130 7.428 -2.813 1.00 84.25 479 ARG A N 1
ATOM 3439 C CA . ARG A 1 479 ? 7.554 8.344 -3.886 1.00 84.25 479 ARG A CA 1
ATOM 3440 C C . ARG A 1 479 ? 7.551 7.682 -5.268 1.00 84.25 479 ARG A C 1
ATOM 3442 O O . ARG A 1 479 ? 8.297 8.119 -6.142 1.00 84.25 479 ARG A O 1
ATOM 3449 N N . ALA A 1 480 ? 6.735 6.645 -5.442 1.00 89.50 480 ALA A N 1
ATOM 3450 C CA . ALA A 1 480 ? 6.416 6.010 -6.717 1.00 89.50 480 ALA A CA 1
ATOM 3451 C C . ALA A 1 480 ? 4.894 6.040 -6.973 1.00 89.50 480 ALA A C 1
ATOM 3453 O O . ALA A 1 480 ? 4.108 6.092 -6.020 1.00 89.50 480 ALA A O 1
ATOM 3454 N N . TYR A 1 481 ? 4.480 5.985 -8.242 1.00 89.94 481 TYR A N 1
ATOM 3455 C CA . TYR A 1 481 ? 3.077 5.791 -8.628 1.00 89.94 481 TYR A CA 1
ATOM 3456 C C . TYR A 1 481 ? 2.619 4.378 -8.256 1.00 89.94 481 TYR A C 1
ATOM 3458 O O . TYR A 1 481 ? 3.230 3.400 -8.681 1.00 89.94 481 TYR A O 1
ATOM 3466 N N . SER A 1 482 ? 1.522 4.257 -7.507 1.00 91.44 482 SER A N 1
ATOM 3467 C CA . SER A 1 482 ? 0.944 2.962 -7.108 1.00 91.44 482 SER A CA 1
ATOM 3468 C C . SER A 1 482 ? -0.280 2.513 -7.917 1.00 91.44 482 SER A C 1
ATOM 3470 O O . SER A 1 482 ? -0.669 1.346 -7.862 1.00 91.44 482 SER A O 1
ATOM 3472 N N . TYR A 1 483 ? -0.912 3.440 -8.640 1.00 91.75 483 TYR A N 1
ATOM 3473 C CA . TYR A 1 483 ? -2.014 3.216 -9.579 1.00 91.75 483 TYR A CA 1
ATOM 3474 C C . TYR A 1 483 ? -2.156 4.445 -10.498 1.00 91.75 483 TYR A C 1
ATOM 3476 O O . TYR A 1 483 ? -1.554 5.486 -10.235 1.00 91.75 483 TYR A O 1
ATOM 3484 N N . ALA A 1 484 ? -2.962 4.343 -11.558 1.00 88.56 484 ALA A N 1
ATOM 3485 C CA . ALA A 1 484 ? -3.001 5.314 -12.660 1.00 88.56 484 ALA A CA 1
ATOM 3486 C C . ALA A 1 484 ? -3.369 6.774 -12.292 1.00 88.56 484 ALA A C 1
ATOM 3488 O O . ALA A 1 484 ? -3.164 7.662 -13.115 1.00 88.56 484 ALA A O 1
ATOM 3489 N N . TYR A 1 485 ? -3.893 7.044 -11.088 1.00 85.12 485 TYR A N 1
ATOM 3490 C CA . TYR A 1 485 ? -4.206 8.402 -10.607 1.00 85.12 485 TYR A CA 1
ATOM 3491 C C . TYR A 1 485 ? -3.582 8.706 -9.228 1.00 85.12 485 TYR A C 1
ATOM 3493 O O . TYR A 1 485 ? -4.208 9.320 -8.365 1.00 85.12 485 TYR A O 1
ATOM 3501 N N . ASP A 1 486 ? -2.346 8.259 -8.993 1.00 81.38 486 ASP A N 1
ATOM 3502 C CA . ASP A 1 486 ? -1.544 8.592 -7.799 1.00 81.38 486 ASP A CA 1
ATOM 3503 C C . ASP A 1 486 ? -0.790 9.937 -7.951 1.00 81.38 486 ASP A C 1
ATOM 3505 O O . ASP A 1 486 ? 0.385 10.073 -7.609 1.00 81.38 486 ASP A O 1
ATOM 3509 N N . ASP A 1 487 ? -1.450 10.940 -8.529 1.00 70.56 487 ASP A N 1
ATOM 3510 C CA . ASP A 1 487 ? -0.823 12.161 -9.050 1.00 70.56 487 ASP A CA 1
ATOM 3511 C C . ASP A 1 487 ? -0.151 13.030 -7.969 1.00 70.56 487 ASP A C 1
ATOM 3513 O O . ASP A 1 487 ? 1.017 13.416 -8.102 1.00 70.56 487 ASP A O 1
ATOM 3517 N N . ALA A 1 488 ? -0.872 13.290 -6.875 1.00 62.66 488 ALA A N 1
ATOM 3518 C CA . ALA A 1 488 ? -0.569 14.297 -5.859 1.00 62.66 488 ALA A CA 1
ATOM 3519 C C . ALA A 1 488 ? 0.712 14.052 -5.038 1.00 62.66 488 ALA A C 1
ATOM 3521 O O . ALA A 1 488 ? 1.150 14.947 -4.313 1.00 62.66 488 ALA A O 1
ATOM 3522 N N . THR A 1 489 ? 1.304 12.856 -5.115 1.00 60.66 489 THR A N 1
ATOM 3523 C CA . THR A 1 489 ? 2.529 12.495 -4.370 1.00 60.66 489 THR A CA 1
ATOM 3524 C C . THR A 1 489 ? 3.597 11.788 -5.209 1.00 60.66 489 THR A C 1
ATOM 3526 O O . THR A 1 489 ? 4.675 11.502 -4.687 1.00 60.66 489 THR A O 1
ATOM 3529 N N . SER A 1 490 ? 3.315 11.515 -6.489 1.00 67.38 490 SER A N 1
ATOM 3530 C CA . SER A 1 490 ? 4.166 10.673 -7.347 1.00 67.38 490 SER A CA 1
ATOM 3531 C C . SER A 1 490 ? 4.732 11.398 -8.564 1.00 67.38 490 SER A C 1
ATOM 3533 O O . SER A 1 490 ? 5.726 10.940 -9.112 1.00 67.38 490 SER A O 1
ATOM 3535 N N . THR A 1 491 ? 4.151 12.531 -8.972 1.00 75.56 491 THR A N 1
ATOM 3536 C CA . THR A 1 491 ? 4.718 13.359 -10.049 1.00 75.56 491 THR A CA 1
ATOM 3537 C C . THR A 1 491 ? 5.855 14.220 -9.509 1.00 75.56 491 THR A C 1
ATOM 3539 O O . THR A 1 491 ? 5.636 15.026 -8.599 1.00 75.56 491 THR A O 1
ATOM 3542 N N . PHE A 1 492 ? 7.048 14.130 -10.097 1.00 82.44 492 PHE A N 1
ATOM 3543 C CA . PHE A 1 492 ? 8.171 15.009 -9.768 1.00 82.44 492 PHE A CA 1
ATOM 3544 C C . PHE A 1 492 ? 8.560 15.858 -10.979 1.00 82.44 492 PHE A C 1
ATOM 3546 O O . PHE A 1 492 ? 8.397 15.448 -12.126 1.00 82.44 492 PHE A O 1
ATOM 3553 N N . THR A 1 493 ? 9.039 17.079 -10.721 1.00 87.88 493 THR A N 1
ATOM 3554 C CA . THR A 1 493 ? 9.407 18.034 -11.776 1.00 87.88 493 THR A CA 1
ATOM 3555 C C . THR A 1 493 ? 10.771 18.662 -11.540 1.00 87.88 493 THR A C 1
ATOM 3557 O O . THR A 1 493 ? 11.211 18.834 -10.398 1.00 87.88 493 THR A O 1
ATOM 3560 N N . CYS A 1 494 ? 11.475 18.975 -12.622 1.00 87.19 494 CYS A N 1
ATOM 3561 C CA . CYS A 1 494 ? 12.794 19.609 -12.626 1.00 87.19 494 CYS A CA 1
ATOM 3562 C C . CYS A 1 494 ? 13.031 20.262 -13.997 1.00 87.19 494 CYS A C 1
ATOM 3564 O O . CYS A 1 494 ? 12.370 19.882 -14.952 1.00 87.19 494 CYS A O 1
ATOM 3566 N N . ALA A 1 495 ? 13.910 21.254 -14.113 1.00 88.88 495 ALA A N 1
ATOM 3567 C CA . ALA A 1 495 ? 14.197 21.914 -15.390 1.00 88.88 495 ALA A CA 1
ATOM 3568 C C . ALA A 1 495 ? 15.694 21.893 -15.703 1.00 88.88 495 ALA A C 1
ATOM 3570 O O . ALA A 1 495 ? 16.504 22.350 -14.886 1.00 88.88 495 ALA A O 1
ATOM 3571 N N . GLY A 1 496 ? 16.052 21.402 -16.892 1.00 84.19 496 GLY A N 1
ATOM 3572 C CA . GLY A 1 496 ? 17.435 21.351 -17.370 1.00 84.19 496 GLY A CA 1
ATOM 3573 C C . GLY A 1 496 ? 18.322 20.455 -16.506 1.00 84.19 496 GLY A C 1
ATOM 3574 O O . GLY A 1 496 ? 19.358 20.908 -16.022 1.00 84.19 496 GLY A O 1
ATOM 3575 N N . ALA A 1 497 ? 17.888 19.217 -16.257 1.00 89.44 497 ALA A N 1
ATOM 3576 C CA . ALA A 1 497 ? 18.625 18.248 -15.452 1.00 89.44 497 ALA A CA 1
ATOM 3577 C C . ALA A 1 497 ? 19.110 17.044 -16.267 1.00 89.44 497 ALA A C 1
ATOM 3579 O O . ALA A 1 497 ? 18.456 16.582 -17.197 1.00 89.44 497 ALA A O 1
ATOM 3580 N N . ASN A 1 498 ? 20.242 16.493 -15.838 1.00 92.00 498 ASN A N 1
ATOM 3581 C CA . ASN A 1 498 ? 20.658 15.134 -16.171 1.00 92.00 498 ASN A CA 1
ATOM 3582 C C . ASN A 1 498 ? 20.002 14.149 -15.190 1.00 92.00 498 ASN A C 1
ATOM 3584 O O . ASN A 1 498 ? 19.594 14.549 -14.099 1.00 92.00 498 ASN A O 1
ATOM 3588 N N . TYR A 1 499 ? 19.925 12.861 -15.526 1.00 92.56 499 TYR A N 1
ATOM 3589 C CA . TYR A 1 499 ? 19.203 11.876 -14.706 1.00 92.56 499 TYR A CA 1
ATOM 3590 C C . TYR A 1 499 ? 20.041 10.629 -14.419 1.00 92.56 499 TYR A C 1
ATOM 3592 O O . TYR A 1 499 ? 20.626 10.035 -15.320 1.00 92.56 499 TYR A O 1
ATOM 3600 N N . LEU A 1 500 ? 20.076 10.203 -13.154 1.00 93.06 500 LEU A N 1
ATOM 3601 C CA . LEU A 1 500 ? 20.672 8.940 -12.719 1.00 93.06 500 LEU A CA 1
ATOM 3602 C C . LEU A 1 500 ? 19.567 7.941 -12.362 1.00 93.06 500 LEU A C 1
ATOM 3604 O O . LEU A 1 500 ? 18.907 8.094 -11.337 1.00 93.06 500 LEU A O 1
ATOM 3608 N N . ILE A 1 501 ? 19.410 6.903 -13.180 1.00 96.62 501 ILE A N 1
ATOM 3609 C CA . ILE A 1 501 ? 18.550 5.744 -12.921 1.00 96.62 501 ILE A CA 1
ATOM 3610 C C . ILE A 1 501 ? 19.416 4.649 -12.288 1.00 96.62 501 ILE A C 1
ATOM 3612 O O . ILE A 1 501 ? 20.426 4.249 -12.862 1.00 96.62 501 ILE A O 1
ATOM 3616 N N . THR A 1 502 ? 19.051 4.160 -11.105 1.00 95.25 502 THR A N 1
ATOM 3617 C CA . THR A 1 502 ? 19.781 3.104 -10.385 1.00 95.25 502 THR A CA 1
ATOM 3618 C C . THR A 1 502 ? 18.867 1.925 -10.068 1.00 95.25 502 THR A C 1
ATOM 3620 O O . THR A 1 502 ? 17.843 2.104 -9.412 1.00 95.25 502 THR A O 1
ATOM 3623 N N . PHE A 1 503 ? 19.270 0.722 -10.479 1.00 97.25 503 PHE A N 1
ATOM 3624 C CA . PHE A 1 503 ? 18.651 -0.548 -10.084 1.00 97.25 503 PHE A CA 1
ATOM 3625 C C . PHE A 1 503 ? 19.296 -1.088 -8.801 1.00 97.25 503 PHE A C 1
ATOM 3627 O O . PHE A 1 503 ? 20.517 -1.008 -8.659 1.00 97.25 503 PHE A O 1
ATOM 3634 N N . CYS A 1 504 ? 18.495 -1.632 -7.881 1.00 91.88 504 CYS A N 1
ATOM 3635 C CA . CYS A 1 504 ? 18.897 -2.030 -6.520 1.00 91.88 504 CYS A CA 1
ATOM 3636 C C . CYS A 1 504 ? 19.752 -0.966 -5.778 1.00 91.88 504 CYS A C 1
ATOM 3638 O O . CYS A 1 504 ? 20.873 -1.255 -5.345 1.00 91.88 504 CYS A O 1
ATOM 3640 N N . PRO A 1 505 ? 19.273 0.289 -5.667 1.00 87.44 505 PRO A N 1
ATOM 3641 C CA . PRO A 1 505 ? 19.967 1.370 -4.964 1.00 87.44 505 PRO A CA 1
ATOM 3642 C C . PRO A 1 505 ? 20.169 1.045 -3.476 1.00 87.44 505 PRO A C 1
ATOM 3644 O O . PRO A 1 505 ? 19.279 0.501 -2.828 1.00 87.44 505 PRO A O 1
ATOM 3647 N N . SER A 1 506 ? 21.311 1.434 -2.906 1.00 72.25 506 SER A N 1
ATOM 3648 C CA . SER A 1 506 ? 21.556 1.263 -1.471 1.00 72.25 506 SER A CA 1
ATOM 3649 C C . SER A 1 506 ? 20.894 2.369 -0.642 1.00 72.25 506 SER A C 1
ATOM 3651 O O . SER A 1 506 ? 20.800 3.528 -1.055 1.00 72.25 506 SER A O 1
ATOM 3653 N N . THR A 1 507 ? 20.487 2.039 0.585 1.00 55.97 507 THR A N 1
ATOM 3654 C CA . THR A 1 507 ? 19.888 2.994 1.537 1.00 55.97 507 THR A CA 1
ATOM 3655 C C . THR A 1 507 ? 20.831 4.149 1.901 1.00 55.97 507 THR A C 1
ATOM 3657 O O . THR A 1 507 ? 20.372 5.237 2.245 1.00 55.97 507 THR A O 1
ATOM 3660 N N . ALA A 1 508 ? 22.147 3.985 1.731 1.00 44.94 508 ALA A N 1
ATOM 3661 C CA . ALA A 1 508 ? 23.125 5.064 1.881 1.00 44.94 508 ALA A CA 1
ATOM 3662 C C . ALA A 1 508 ? 22.877 6.259 0.928 1.00 44.94 508 ALA A C 1
ATOM 3664 O O . ALA A 1 508 ? 23.202 7.395 1.280 1.00 44.94 508 ALA A O 1
ATOM 3665 N N . SER A 1 509 ? 22.250 6.041 -0.238 1.00 45.25 509 SER A N 1
ATOM 3666 C CA . SER A 1 509 ? 21.901 7.105 -1.194 1.00 45.25 509 SER A CA 1
ATOM 3667 C C . SER A 1 509 ? 20.801 8.063 -0.707 1.00 45.25 509 SER A C 1
ATOM 3669 O O . SER A 1 509 ? 20.617 9.117 -1.312 1.00 45.25 509 SER A O 1
ATOM 3671 N N . GLN A 1 510 ? 20.111 7.770 0.405 1.00 48.59 510 GLN A N 1
ATOM 3672 C CA . GLN A 1 510 ? 19.102 8.661 1.006 1.00 48.59 510 GLN A CA 1
ATOM 3673 C C . GLN A 1 510 ? 19.662 10.060 1.358 1.00 48.59 510 GLN A C 1
ATOM 3675 O O . GLN A 1 510 ? 18.931 11.047 1.340 1.00 48.59 510 GLN A O 1
ATOM 3680 N N . LYS A 1 511 ? 20.962 10.171 1.675 1.00 39.12 511 LYS A N 1
ATOM 3681 C CA . LYS A 1 511 ? 21.567 11.370 2.295 1.00 39.12 511 LYS A CA 1
ATOM 3682 C C . LYS A 1 511 ? 21.817 12.583 1.381 1.00 39.12 511 LYS A C 1
ATOM 3684 O O . LYS A 1 511 ? 22.300 13.593 1.886 1.00 39.12 511 LYS A O 1
ATOM 3689 N N . SER A 1 512 ? 21.530 12.513 0.078 1.00 40.19 512 SER A N 1
ATOM 3690 C CA . SER A 1 512 ? 21.880 13.573 -0.892 1.00 40.19 512 SER A CA 1
ATOM 3691 C C . SER A 1 512 ? 20.705 14.203 -1.653 1.00 40.19 512 SER A C 1
ATOM 3693 O O . SER A 1 512 ? 20.928 15.125 -2.435 1.00 40.19 512 SER A O 1
ATOM 3695 N N . SER A 1 513 ? 19.468 13.736 -1.455 1.00 43.16 513 SER A N 1
ATOM 3696 C CA . SER A 1 513 ? 18.302 14.217 -2.217 1.00 43.16 513 SER A CA 1
ATOM 3697 C C . SER A 1 513 ? 17.603 15.408 -1.550 1.00 43.16 513 SER A C 1
ATOM 3699 O O . SER A 1 513 ? 17.346 15.389 -0.349 1.00 43.16 513 SER A O 1
ATOM 3701 N N . GLY A 1 514 ? 17.267 16.432 -2.343 1.00 45.31 514 GLY A N 1
ATOM 3702 C CA . GLY A 1 514 ? 16.620 17.664 -1.875 1.00 45.31 514 GLY A CA 1
ATOM 3703 C C . GLY A 1 514 ? 15.198 17.486 -1.321 1.00 45.31 514 GLY A C 1
ATOM 3704 O O . GLY A 1 514 ? 14.526 16.479 -1.567 1.00 45.31 514 GLY A O 1
ATOM 3705 N N . VAL A 1 515 ? 14.740 18.495 -0.571 1.00 39.06 515 VAL A N 1
ATOM 3706 C CA . VAL A 1 515 ? 13.428 18.518 0.099 1.00 39.06 515 VAL A CA 1
ATOM 3707 C C . VAL A 1 515 ? 12.375 19.181 -0.788 1.00 39.06 515 VAL A C 1
ATOM 3709 O O . VAL A 1 515 ? 12.547 20.313 -1.229 1.00 39.06 515 VAL A O 1
ATOM 3712 N N . ASN A 1 516 ? 11.259 18.482 -0.984 1.00 42.97 516 ASN A N 1
ATOM 3713 C CA . ASN A 1 516 ? 10.096 18.946 -1.735 1.00 42.97 516 ASN A CA 1
ATOM 3714 C C . ASN A 1 516 ? 9.077 19.604 -0.793 1.00 42.97 516 ASN A C 1
ATOM 3716 O O . ASN A 1 516 ? 8.787 19.032 0.246 1.00 42.97 516 ASN A O 1
ATOM 3720 N N . SER A 1 517 ? 8.488 20.753 -1.138 1.00 43.12 517 SER A N 1
ATOM 3721 C CA . SER A 1 517 ? 7.491 21.435 -0.284 1.00 43.12 517 SER A CA 1
ATOM 3722 C C . SER A 1 517 ? 6.104 20.768 -0.241 1.00 43.12 517 SER A C 1
ATOM 3724 O O . SER A 1 517 ? 5.329 21.039 0.672 1.00 43.12 517 SER A O 1
ATOM 3726 N N . GLN A 1 518 ? 5.774 19.915 -1.214 1.00 41.91 518 GLN A N 1
ATOM 3727 C CA . GLN A 1 518 ? 4.493 19.199 -1.325 1.00 41.91 518 GLN A CA 1
ATOM 3728 C C . GLN A 1 518 ? 4.630 17.721 -0.923 1.00 41.91 518 GLN A C 1
ATOM 3730 O O . GLN A 1 518 ? 3.758 17.192 -0.244 1.00 41.91 518 GLN A O 1
ATOM 3735 N N . ALA A 1 519 ? 5.772 17.089 -1.217 1.00 43.72 519 ALA A N 1
ATOM 3736 C CA . ALA A 1 519 ? 6.157 15.783 -0.659 1.00 43.72 519 ALA A CA 1
ATOM 3737 C C . ALA A 1 519 ? 7.018 15.908 0.625 1.00 43.72 519 ALA A C 1
ATOM 3739 O O . ALA A 1 519 ? 7.805 15.018 0.942 1.00 43.72 519 ALA A O 1
ATOM 3740 N N . ALA A 1 520 ? 6.873 17.012 1.372 1.00 36.75 520 ALA A N 1
ATOM 3741 C CA . ALA A 1 520 ? 7.757 17.432 2.475 1.00 36.75 520 ALA A CA 1
ATOM 3742 C C . ALA A 1 520 ? 7.865 16.465 3.662 1.00 36.75 520 ALA A C 1
ATOM 3744 O O . ALA A 1 520 ? 8.796 16.575 4.456 1.00 36.75 520 ALA A O 1
ATOM 3745 N N . GLY A 1 521 ? 6.912 15.541 3.794 1.00 47.78 521 GLY A N 1
ATOM 3746 C CA . GLY A 1 521 ? 6.867 14.535 4.858 1.00 47.78 521 GLY A CA 1
ATOM 3747 C C . GLY A 1 521 ? 6.960 13.087 4.373 1.00 47.78 521 GLY A C 1
ATOM 3748 O O . GLY A 1 521 ? 6.749 12.189 5.182 1.00 47.78 521 GLY A O 1
ATOM 3749 N N . LEU A 1 522 ? 7.226 12.837 3.082 1.00 46.97 522 LEU A N 1
ATOM 3750 C CA . LEU A 1 522 ? 7.269 11.481 2.521 1.00 46.97 522 LEU A CA 1
ATOM 3751 C C . LEU A 1 522 ? 8.721 11.032 2.247 1.00 46.97 522 LEU A C 1
ATOM 3753 O O . LEU A 1 522 ? 9.397 11.625 1.397 1.00 46.97 522 LEU A O 1
ATOM 3757 N N . PRO A 1 523 ? 9.223 9.993 2.942 1.00 60.09 523 PRO A N 1
ATOM 3758 C CA . PRO A 1 523 ? 10.571 9.465 2.726 1.00 60.09 523 PRO A CA 1
ATOM 3759 C C . PRO A 1 523 ? 10.660 8.609 1.446 1.00 60.09 523 PRO A C 1
ATOM 3761 O O . PRO A 1 523 ? 9.645 8.194 0.886 1.00 60.09 523 PRO A O 1
ATOM 3764 N N . LEU A 1 524 ? 11.883 8.345 0.961 1.00 60.81 524 LEU A N 1
ATOM 3765 C CA . LEU A 1 524 ? 12.128 7.476 -0.211 1.00 60.81 524 LEU A CA 1
ATOM 3766 C C . LEU A 1 524 ? 11.852 5.996 0.078 1.00 60.81 524 LEU A C 1
ATOM 3768 O O . LEU A 1 524 ? 11.423 5.266 -0.810 1.00 60.81 524 LEU A O 1
ATOM 3772 N N . VAL A 1 525 ? 12.051 5.579 1.326 1.00 56.06 525 VAL A N 1
ATOM 3773 C CA . VAL A 1 525 ? 11.596 4.298 1.872 1.00 56.06 525 VAL A CA 1
ATOM 3774 C C . VAL A 1 525 ? 10.718 4.622 3.063 1.00 56.06 525 VAL A C 1
ATOM 3776 O O . VAL A 1 525 ? 11.063 5.487 3.863 1.00 56.06 525 VAL A O 1
ATOM 3779 N N . ASN A 1 526 ? 9.581 3.948 3.197 1.00 56.12 526 ASN A N 1
ATOM 3780 C CA . ASN A 1 526 ? 8.827 4.033 4.436 1.00 56.12 526 ASN A CA 1
ATOM 3781 C C . ASN A 1 526 ? 9.519 3.185 5.514 1.00 56.12 526 ASN A C 1
ATOM 3783 O O . ASN A 1 526 ? 9.191 2.014 5.680 1.00 56.12 526 ASN A O 1
ATOM 3787 N N . ASP A 1 527 ? 10.438 3.790 6.269 1.00 39.91 527 ASP A N 1
ATOM 3788 C CA . ASP A 1 527 ? 11.250 3.123 7.303 1.00 39.91 527 ASP A CA 1
ATOM 3789 C C . ASP A 1 527 ? 10.423 2.495 8.454 1.00 39.91 527 ASP A C 1
ATOM 3791 O O . ASP A 1 527 ? 10.968 1.807 9.314 1.00 39.91 527 ASP A O 1
ATOM 3795 N N . THR A 1 528 ? 9.095 2.684 8.478 1.00 41.47 528 THR A N 1
ATOM 3796 C CA . THR A 1 528 ? 8.185 1.928 9.364 1.00 41.47 528 THR A CA 1
ATOM 3797 C C . THR A 1 528 ? 7.876 0.506 8.877 1.00 41.47 528 THR A C 1
ATOM 3799 O O . THR A 1 528 ? 7.282 -0.272 9.622 1.00 41.47 528 THR A O 1
ATOM 3802 N N . MET A 1 529 ? 8.285 0.151 7.656 1.00 34.84 529 MET A N 1
ATOM 3803 C CA . MET A 1 529 ? 8.142 -1.174 7.053 1.00 34.84 529 MET A CA 1
ATOM 3804 C C . MET A 1 529 ? 9.520 -1.850 6.971 1.00 34.84 529 MET A C 1
ATOM 3806 O O . MET A 1 529 ? 10.299 -1.592 6.055 1.00 34.84 529 MET A O 1
ATOM 3810 N N . VAL A 1 530 ? 9.836 -2.717 7.937 1.00 32.66 530 VAL A N 1
ATOM 3811 C CA . VAL A 1 530 ? 11.127 -3.424 7.979 1.00 32.66 530 VAL A CA 1
ATOM 3812 C C . VAL A 1 530 ? 11.112 -4.606 7.004 1.00 32.66 530 VAL A C 1
ATOM 3814 O O . VAL A 1 530 ? 10.665 -5.704 7.335 1.00 32.66 530 VAL A O 1
ATOM 3817 N N . PHE A 1 531 ? 11.605 -4.383 5.786 1.00 35.88 531 PHE A N 1
ATOM 3818 C CA . PHE A 1 531 ? 11.774 -5.431 4.778 1.00 35.88 531 PHE A CA 1
ATOM 3819 C C . PHE A 1 531 ? 13.099 -6.172 4.993 1.00 35.88 531 PHE A C 1
ATOM 3821 O O . PHE A 1 531 ? 14.146 -5.740 4.517 1.00 35.88 531 PHE A O 1
ATOM 3828 N N . LEU A 1 532 ? 13.051 -7.296 5.713 1.00 28.62 532 LEU A N 1
ATOM 3829 C CA . LEU A 1 532 ? 14.203 -8.181 5.913 1.00 28.62 532 LEU A CA 1
ATOM 3830 C C . LEU A 1 532 ? 14.490 -9.011 4.649 1.00 28.62 532 LEU A C 1
ATOM 3832 O O . LEU A 1 532 ? 14.169 -10.197 4.576 1.00 28.62 532 LEU A O 1
ATOM 3836 N N . GLY A 1 533 ? 15.105 -8.371 3.653 1.00 29.36 533 GLY A N 1
ATOM 3837 C CA . GLY A 1 533 ? 15.933 -9.081 2.679 1.00 29.36 533 GLY A CA 1
ATOM 3838 C C . GLY A 1 533 ? 17.170 -9.639 3.388 1.00 29.36 533 GLY A C 1
ATOM 3839 O O . GLY A 1 533 ? 17.755 -8.960 4.229 1.00 29.36 533 GLY A O 1
ATOM 3840 N N . GLY A 1 534 ? 17.531 -10.890 3.104 1.00 30.83 534 GLY A N 1
ATOM 3841 C CA . GLY A 1 534 ? 18.675 -11.539 3.743 1.00 30.83 534 GLY A CA 1
ATOM 3842 C C . GLY A 1 534 ? 19.994 -11.107 3.112 1.00 30.83 534 GLY A C 1
ATOM 3843 O O . GLY A 1 534 ? 20.403 -11.703 2.118 1.00 30.83 534 GLY A O 1
ATOM 3844 N N . ASP A 1 535 ? 20.656 -10.110 3.698 1.00 27.91 535 ASP A N 1
ATOM 3845 C CA . ASP A 1 535 ? 22.077 -9.870 3.440 1.00 27.91 535 ASP A CA 1
ATOM 3846 C C . ASP A 1 535 ? 22.904 -11.030 4.020 1.00 27.91 535 ASP A C 1
ATOM 3848 O O . ASP A 1 535 ? 22.681 -11.469 5.152 1.00 27.91 535 ASP A O 1
ATOM 3852 N N . SER A 1 536 ? 23.849 -11.540 3.230 1.00 27.72 536 SER A N 1
ATOM 3853 C CA . SER A 1 536 ? 24.763 -12.603 3.654 1.00 27.72 536 SER A CA 1
ATOM 3854 C C . SER A 1 536 ? 25.843 -12.060 4.589 1.00 27.72 536 SER A C 1
ATOM 3856 O O . SER A 1 536 ? 26.385 -10.979 4.360 1.00 27.72 536 SER A O 1
ATOM 3858 N N . GLU A 1 537 ? 26.195 -12.839 5.609 1.00 26.61 537 GLU A N 1
ATOM 3859 C CA . GLU A 1 537 ? 27.334 -12.557 6.483 1.00 26.61 537 GLU A CA 1
ATOM 3860 C C . GLU A 1 537 ? 28.645 -12.632 5.684 1.00 26.61 537 GLU A C 1
ATOM 3862 O O . GLU A 1 537 ? 28.929 -13.655 5.063 1.00 26.61 537 GLU A O 1
ATOM 3867 N N . ASP A 1 538 ? 29.460 -11.575 5.732 1.00 26.94 538 ASP A N 1
ATOM 3868 C CA . ASP A 1 538 ? 30.851 -11.614 5.268 1.00 26.94 538 ASP A CA 1
ATOM 3869 C C . ASP A 1 538 ? 31.723 -10.769 6.213 1.00 26.94 538 ASP A C 1
ATOM 3871 O O . ASP A 1 538 ? 31.805 -9.539 6.137 1.00 26.94 538 ASP A O 1
ATOM 3875 N N . ASP A 1 539 ? 32.324 -11.455 7.181 1.00 24.83 539 ASP A N 1
ATOM 3876 C CA . ASP A 1 539 ? 33.225 -10.884 8.178 1.00 24.83 539 ASP A CA 1
ATOM 3877 C C . ASP A 1 539 ? 34.623 -10.709 7.565 1.00 24.83 539 ASP A C 1
ATOM 3879 O O . ASP A 1 539 ? 35.248 -11.680 7.133 1.00 24.83 539 ASP A O 1
ATOM 3883 N N . THR A 1 540 ? 35.199 -9.505 7.588 1.00 26.62 540 THR A N 1
ATOM 3884 C CA . THR A 1 540 ? 36.667 -9.386 7.694 1.00 26.62 540 THR A CA 1
ATOM 3885 C C . THR A 1 540 ? 37.120 -8.025 8.211 1.00 26.62 540 THR A C 1
ATOM 3887 O O . THR A 1 540 ? 36.934 -6.982 7.587 1.00 26.62 540 THR A O 1
ATOM 3890 N N . SER A 1 541 ? 37.810 -8.043 9.350 1.00 26.62 541 SER A N 1
ATOM 3891 C CA . SER A 1 541 ? 38.503 -6.875 9.889 1.00 26.62 541 SER A CA 1
ATOM 3892 C C . SER A 1 541 ? 39.916 -6.748 9.311 1.00 26.62 541 SER A C 1
ATOM 3894 O O . SER A 1 541 ? 40.646 -7.732 9.206 1.00 26.62 541 SER A O 1
ATOM 3896 N N . SER A 1 542 ? 40.355 -5.521 9.018 1.00 27.16 542 SER A N 1
ATOM 3897 C CA . SER A 1 542 ? 41.785 -5.187 9.052 1.00 27.16 542 SER A CA 1
ATOM 3898 C C . SER A 1 542 ? 42.000 -3.688 9.275 1.00 27.16 542 SER A C 1
ATOM 3900 O O . SER A 1 542 ? 41.370 -2.854 8.627 1.00 27.16 542 SER A O 1
ATOM 3902 N N . SER A 1 543 ? 42.894 -3.355 10.207 1.00 29.67 543 SER A N 1
ATOM 3903 C CA . SER A 1 543 ? 43.203 -1.981 10.617 1.00 29.67 543 SER A CA 1
ATOM 3904 C C . SER A 1 543 ? 44.616 -1.591 10.186 1.00 29.67 543 SER A C 1
ATOM 3906 O O . SER A 1 543 ? 45.566 -2.315 10.473 1.00 29.67 543 SER A O 1
ATOM 3908 N N . ALA A 1 544 ? 44.779 -0.409 9.591 1.00 26.91 544 ALA A N 1
ATOM 3909 C CA . ALA A 1 544 ? 46.076 0.245 9.401 1.00 26.91 544 ALA A CA 1
ATOM 3910 C C . ALA A 1 544 ? 45.901 1.774 9.410 1.00 26.91 544 ALA A C 1
ATOM 3912 O O . ALA A 1 544 ? 44.812 2.274 9.130 1.00 26.91 544 ALA A O 1
ATOM 3913 N N . ALA A 1 545 ? 46.954 2.524 9.751 1.00 25.62 545 ALA A N 1
ATOM 3914 C CA . ALA A 1 545 ? 46.860 3.967 9.978 1.00 25.62 545 ALA A CA 1
ATOM 3915 C C . ALA A 1 545 ? 48.071 4.764 9.458 1.00 25.62 545 ALA A C 1
ATOM 3917 O O . ALA A 1 545 ? 49.188 4.254 9.414 1.00 25.62 545 ALA A O 1
ATOM 3918 N N . SER A 1 546 ? 47.822 6.065 9.245 1.00 25.45 546 SER A N 1
ATOM 3919 C CA . SER A 1 546 ? 48.776 7.188 9.354 1.00 25.45 546 SER A CA 1
ATOM 3920 C C . SER A 1 546 ? 49.689 7.586 8.170 1.00 25.45 546 SER A C 1
ATOM 3922 O O . SER A 1 546 ? 50.150 6.773 7.382 1.00 25.45 546 SER A O 1
ATOM 3924 N N . LEU A 1 547 ? 50.018 8.894 8.187 1.00 24.41 547 LEU A N 1
ATOM 3925 C CA . LEU A 1 547 ? 51.187 9.599 7.605 1.00 24.41 547 LEU A CA 1
ATOM 3926 C C . LEU A 1 547 ? 51.203 10.038 6.116 1.00 24.41 547 LEU A C 1
ATOM 3928 O O . LEU A 1 547 ? 51.885 9.484 5.266 1.00 24.41 547 LEU A O 1
ATOM 3932 N N . ALA A 1 548 ? 50.531 11.172 5.878 1.00 25.78 548 ALA A N 1
ATOM 3933 C CA . ALA A 1 548 ? 51.037 12.422 5.270 1.00 25.78 548 ALA A CA 1
ATOM 3934 C C . ALA A 1 548 ? 52.220 12.442 4.261 1.00 25.78 548 ALA A C 1
ATOM 3936 O O . ALA A 1 548 ? 53.356 12.147 4.624 1.00 25.78 548 ALA A O 1
ATOM 3937 N N . ALA A 1 549 ? 51.998 13.098 3.105 1.00 23.61 549 ALA A N 1
ATOM 3938 C CA . ALA A 1 549 ? 52.964 14.013 2.463 1.00 23.61 549 ALA A CA 1
ATOM 3939 C C . ALA A 1 549 ? 52.301 14.997 1.458 1.00 23.61 549 ALA A C 1
ATOM 3941 O O . ALA A 1 549 ? 51.284 14.695 0.843 1.00 23.61 549 ALA A O 1
ATOM 3942 N N . ALA A 1 550 ? 52.928 16.163 1.268 1.00 25.08 550 ALA A N 1
ATOM 3943 C CA . ALA A 1 550 ? 52.743 17.151 0.181 1.00 25.08 550 ALA A CA 1
ATOM 3944 C C . ALA A 1 550 ? 54.174 17.549 -0.309 1.00 25.08 550 ALA A C 1
ATOM 3946 O O . ALA A 1 550 ? 55.114 17.068 0.333 1.00 25.08 550 ALA A O 1
ATOM 3947 N N . PRO A 1 551 ? 54.464 18.396 -1.341 1.00 40.28 551 PRO A N 1
ATOM 3948 C CA . PRO A 1 551 ? 53.707 19.505 -1.970 1.00 40.28 551 PRO A CA 1
ATOM 3949 C C . PRO A 1 551 ? 53.592 19.308 -3.528 1.00 40.28 551 PRO A C 1
ATOM 3951 O O . PRO A 1 551 ? 53.620 18.162 -3.948 1.00 40.28 551 PRO A O 1
ATOM 3954 N N . ARG A 1 552 ? 53.419 20.255 -4.485 1.00 30.92 552 ARG A N 1
ATOM 3955 C CA . ARG A 1 552 ? 53.690 21.712 -4.604 1.00 30.92 552 ARG A CA 1
ATOM 3956 C C . ARG A 1 552 ? 52.742 22.474 -5.562 1.00 30.92 552 ARG A C 1
ATOM 3958 O O . ARG A 1 552 ? 52.623 22.133 -6.727 1.00 30.92 552 ARG A O 1
ATOM 3965 N N . ARG A 1 553 ? 52.222 23.599 -5.053 1.00 31.55 553 ARG A N 1
ATOM 3966 C CA . ARG A 1 553 ? 52.093 24.954 -5.652 1.00 31.55 553 ARG A CA 1
ATOM 3967 C C . ARG A 1 553 ? 52.181 25.156 -7.183 1.00 31.55 553 ARG A C 1
ATOM 3969 O O . ARG A 1 553 ? 53.247 24.987 -7.766 1.00 31.55 553 ARG A O 1
ATOM 3976 N N . ALA A 1 554 ? 51.205 25.914 -7.689 1.00 28.02 554 ALA A N 1
ATOM 3977 C CA . ALA A 1 554 ? 51.454 27.187 -8.384 1.00 28.02 554 ALA A CA 1
ATOM 3978 C C . ALA A 1 554 ? 50.491 28.262 -7.824 1.00 28.02 554 ALA A C 1
ATOM 3980 O O . ALA A 1 554 ? 49.466 27.916 -7.239 1.00 28.02 554 ALA A O 1
ATOM 3981 N N . LEU A 1 555 ? 50.836 29.550 -7.927 1.00 28.84 555 LEU A N 1
ATOM 3982 C CA . LEU A 1 555 ? 50.090 30.672 -7.333 1.00 28.84 555 LEU A CA 1
ATOM 3983 C C . LEU A 1 555 ? 50.090 31.865 -8.299 1.00 28.84 555 LEU A C 1
ATOM 3985 O O . LEU A 1 555 ? 51.094 32.057 -8.984 1.00 28.84 555 LEU A O 1
ATOM 3989 N N . SER A 1 556 ? 49.062 32.722 -8.264 1.00 30.34 556 SER A N 1
ATOM 3990 C CA . SER A 1 556 ? 49.226 34.187 -8.366 1.00 30.34 556 SER A CA 1
ATOM 3991 C C . SER A 1 556 ? 47.955 34.945 -7.965 1.00 30.34 556 SER A C 1
ATOM 3993 O O . SER A 1 556 ? 46.847 34.558 -8.317 1.00 30.34 556 SER A O 1
ATOM 3995 N N . PHE A 1 557 ? 48.144 36.036 -7.220 1.00 27.95 557 PHE A N 1
ATOM 3996 C CA . PHE A 1 557 ? 47.130 37.032 -6.848 1.00 27.95 557 PHE A CA 1
ATOM 3997 C C . PHE A 1 557 ? 47.248 38.256 -7.768 1.00 27.95 557 PHE A C 1
ATOM 3999 O O . PHE A 1 557 ? 48.352 38.534 -8.225 1.00 27.95 557 PHE A O 1
ATOM 4006 N N . ALA A 1 558 ? 46.180 39.061 -7.887 1.00 27.16 558 ALA A N 1
ATOM 4007 C CA . ALA A 1 558 ? 46.261 40.531 -7.759 1.00 27.16 558 ALA A CA 1
ATOM 4008 C C . ALA A 1 558 ? 44.869 41.207 -7.796 1.00 27.16 558 ALA A C 1
ATOM 4010 O O . ALA A 1 558 ? 44.415 41.650 -8.848 1.00 27.16 558 ALA A O 1
ATOM 4011 N N . LEU A 1 559 ? 44.211 41.373 -6.641 1.00 33.66 559 LEU A N 1
ATOM 4012 C CA . LEU A 1 559 ? 43.067 42.290 -6.496 1.00 33.66 559 LEU A CA 1
ATOM 4013 C C . LEU A 1 559 ? 43.529 43.568 -5.771 1.00 33.66 559 LEU A C 1
ATOM 4015 O O . LEU A 1 559 ? 43.294 43.726 -4.577 1.00 33.66 559 LEU A O 1
ATOM 4019 N N . ALA A 1 560 ? 44.267 44.441 -6.470 1.00 37.88 560 ALA A N 1
ATOM 4020 C CA . ALA A 1 560 ? 44.995 45.552 -5.835 1.00 37.88 560 ALA A CA 1
ATOM 4021 C C . ALA A 1 560 ? 45.125 46.840 -6.687 1.00 37.88 560 ALA A C 1
ATOM 4023 O O . ALA A 1 560 ? 46.113 47.557 -6.569 1.00 37.88 560 ALA A O 1
ATOM 4024 N N . LEU A 1 561 ? 44.138 47.159 -7.538 1.00 33.72 561 LEU A N 1
ATOM 4025 C CA . LEU A 1 561 ? 44.115 48.399 -8.347 1.00 33.72 561 LEU A CA 1
ATOM 4026 C C . LEU A 1 561 ? 42.806 49.212 -8.218 1.00 33.72 561 LEU A C 1
ATOM 4028 O O . LEU A 1 561 ? 42.436 49.964 -9.116 1.00 33.72 561 LEU A O 1
ATOM 4032 N N . LEU A 1 562 ? 42.110 49.105 -7.080 1.00 38.56 562 LEU A N 1
ATOM 4033 C CA . LEU A 1 562 ? 40.857 49.838 -6.813 1.00 38.56 562 LEU A CA 1
ATOM 4034 C C . LEU A 1 562 ? 41.059 51.232 -6.168 1.00 38.56 562 LEU A C 1
ATOM 4036 O O . LEU A 1 562 ? 40.091 51.892 -5.803 1.00 38.56 562 LEU A O 1
ATOM 4040 N N . THR A 1 563 ? 42.303 51.681 -5.974 1.00 45.34 563 THR A N 1
ATOM 4041 C CA . THR A 1 563 ? 42.635 52.833 -5.108 1.00 45.34 563 THR A CA 1
ATOM 4042 C C . THR A 1 563 ? 43.214 54.055 -5.828 1.00 45.34 563 THR A C 1
ATOM 4044 O O . THR A 1 563 ? 43.454 55.066 -5.173 1.00 45.34 563 THR A O 1
ATOM 4047 N N . LEU A 1 564 ? 43.401 54.012 -7.155 1.00 38.44 564 LEU A N 1
ATOM 4048 C CA . LEU A 1 564 ? 43.967 55.138 -7.925 1.00 38.44 564 LEU A CA 1
ATOM 4049 C C . LEU A 1 564 ? 42.955 55.840 -8.854 1.00 38.44 564 LEU A C 1
ATOM 4051 O O . LEU A 1 564 ? 43.101 57.023 -9.146 1.00 38.44 564 LEU A O 1
ATOM 4055 N N . SER A 1 565 ? 41.890 55.153 -9.275 1.00 37.56 565 SER A N 1
ATOM 4056 C CA . SER A 1 565 ? 40.839 55.715 -10.141 1.00 37.56 565 SER A CA 1
ATOM 4057 C C . SER A 1 565 ? 39.866 56.651 -9.407 1.00 37.56 565 SER A C 1
ATOM 4059 O O . SER A 1 565 ? 39.312 57.562 -10.018 1.00 37.56 565 SER A O 1
ATOM 4061 N N . LEU A 1 566 ? 39.701 56.493 -8.088 1.00 41.69 566 LEU A N 1
ATOM 4062 C CA . LEU A 1 566 ? 38.794 57.305 -7.261 1.00 41.69 566 LEU A CA 1
ATOM 4063 C C . LEU A 1 566 ? 39.312 58.713 -6.900 1.00 41.69 566 LEU A C 1
ATOM 4065 O O . LEU A 1 566 ? 38.573 59.475 -6.277 1.00 41.69 566 LEU A O 1
ATOM 4069 N N . LEU A 1 567 ? 40.535 59.087 -7.299 1.00 42.44 567 LEU A N 1
ATOM 4070 C CA . LEU A 1 567 ? 41.079 60.438 -7.076 1.00 42.44 567 LEU A CA 1
ATOM 4071 C C . LEU A 1 567 ? 41.106 61.335 -8.327 1.00 42.44 567 LEU A C 1
ATOM 4073 O O . LEU A 1 567 ? 41.265 62.542 -8.172 1.00 42.44 567 LEU A O 1
ATOM 4077 N N . LEU A 1 568 ? 40.933 60.797 -9.543 1.00 40.66 568 LEU A N 1
ATOM 4078 C CA . LEU A 1 568 ? 41.245 61.534 -10.784 1.00 40.66 568 LEU A CA 1
ATOM 4079 C C . LEU A 1 568 ? 40.055 62.038 -11.617 1.00 40.66 568 LEU A C 1
ATOM 4081 O O . LEU A 1 568 ? 40.278 62.818 -12.537 1.00 40.66 568 LEU A O 1
ATOM 4085 N N . LEU A 1 569 ? 38.804 61.688 -11.284 1.00 36.97 569 LEU A N 1
ATOM 4086 C CA . LEU A 1 569 ? 37.616 62.282 -11.932 1.00 36.97 569 LEU A CA 1
ATOM 4087 C C . LEU A 1 569 ? 36.677 63.041 -10.980 1.00 36.97 569 LEU A C 1
ATOM 4089 O O . LEU A 1 569 ? 35.542 63.350 -11.325 1.00 36.97 569 LEU A O 1
ATOM 4093 N N . LYS A 1 570 ? 37.175 63.436 -9.801 1.00 44.72 570 LYS A N 1
ATOM 4094 C CA . LYS A 1 570 ? 36.499 64.402 -8.912 1.00 44.72 570 LYS A CA 1
ATOM 4095 C C . LYS A 1 570 ? 36.809 65.867 -9.289 1.00 44.72 570 LYS A C 1
ATOM 4097 O O . LYS A 1 570 ? 36.602 66.764 -8.477 1.00 44.72 570 LYS A O 1
ATOM 4102 N N . GLN A 1 571 ? 37.355 66.110 -10.489 1.00 39.31 571 GLN A N 1
ATOM 4103 C CA . GLN A 1 571 ? 37.930 67.408 -10.875 1.00 39.31 571 GLN A CA 1
ATOM 4104 C C . GLN A 1 571 ? 37.678 67.847 -12.339 1.00 39.31 571 GLN A C 1
ATOM 4106 O O . GLN A 1 571 ? 38.361 68.733 -12.841 1.00 39.31 571 GLN A O 1
ATOM 4111 N N . GLN A 1 572 ? 36.666 67.271 -12.996 1.00 45.41 572 GLN A N 1
ATOM 4112 C CA . GLN A 1 572 ? 36.032 67.769 -14.235 1.00 45.41 572 GLN A CA 1
ATOM 4113 C C . GLN A 1 572 ? 34.508 67.573 -14.083 1.00 45.41 572 GLN A C 1
ATOM 4115 O O . GLN A 1 572 ? 33.952 66.639 -14.648 1.00 45.41 572 GLN A O 1
ATOM 4120 N N . LEU A 1 573 ? 33.815 68.189 -13.114 1.00 33.19 573 LEU A N 1
ATOM 4121 C CA . LEU A 1 573 ? 33.720 69.609 -12.705 1.00 33.19 573 LEU A CA 1
ATOM 4122 C C . LEU A 1 573 ? 33.037 70.523 -13.736 1.00 33.19 573 LEU A C 1
ATOM 4124 O O . LEU A 1 573 ? 33.519 70.640 -14.858 1.00 33.19 573 LEU A O 1
ATOM 4128 N N . PHE A 1 574 ? 32.021 71.233 -13.219 1.00 46.06 574 PHE A N 1
ATOM 4129 C CA . PHE A 1 574 ? 31.083 72.173 -13.856 1.00 46.06 574 PHE A CA 1
ATOM 4130 C C . PHE A 1 574 ? 30.037 71.543 -14.787 1.00 46.06 574 PHE A C 1
ATOM 4132 O O . PHE A 1 574 ? 30.369 71.183 -15.933 1.00 46.06 574 PHE A O 1
#